Protein AF-0000000069215847 (afdb_homodimer)

pLDDT: mean 92.65, std 8.61, range [30.52, 98.81]

Sequence (416 aa):
MSYFKNAFNQKSLIDDSSVYLEPCSSSNFIELKRMHYNEENTKKTWDIIKSLDSVAVLLYEKESDCFVIVKQFRPAIYARNFHFKHEIDGYTYELCAGLVDKANKSLEEIACEEALEECGYQISPKNLETIGQFYSATGLSGSLQTLYYAEVCADLKVSKGGGIDAEKIEVLFLERSKAFDFIMDFQYTKTTGLSLAILWHLKKFKNVMSYFKNAFNQKSLIDDSSVYLEPCSSSNFIELKRMHYNEENTKKTWDIIKSLDSVAVLLYEKESDCFVIVKQFRPAIYARNFHFKHEIDGYTYELCAGLVDKANKSLEEIACEEALEECGYQISPKNLETIGQFYSATGLSGSLQTLYYAEVCADLKVSKGGGIDAEKIEVLFLERSKAFDFIMDFQYTKTTGLSLAILWHLKKFKNV

Organism: Helicobacter pylori (strain G27) (NCBI:txid563041)

Structure (mmCIF, N/CA/C/O backbone):
data_AF-0000000069215847-model_v1
#
loop_
_entity.id
_entity.type
_entity.pdbx_description
1 polymer 'NUDIX hydrolase'
#
loop_
_atom_site.group_PDB
_atom_site.id
_atom_site.type_symbol
_atom_site.label_atom_id
_atom_site.label_alt_id
_atom_site.label_comp_id
_atom_site.label_asym_id
_atom_site.label_entity_id
_atom_site.label_seq_id
_atom_site.pdbx_PDB_ins_code
_atom_site.Cartn_x
_atom_site.Cartn_y
_atom_site.Cartn_z
_atom_site.occupancy
_atom_site.B_iso_or_equiv
_atom_site.auth_seq_id
_atom_site.auth_comp_id
_atom_site.auth_asym_id
_atom_site.auth_atom_id
_atom_site.pdbx_PDB_model_num
ATOM 1 N N . MET A 1 1 ? -1.226 3.152 24.688 1 55.47 1 MET A N 1
ATOM 2 C CA . MET A 1 1 ? -0.24 4.184 24.391 1 55.47 1 MET A CA 1
ATOM 3 C C . MET A 1 1 ? -0.391 4.676 22.953 1 55.47 1 MET A C 1
ATOM 5 O O . MET A 1 1 ? -0.601 3.875 22.031 1 55.47 1 MET A O 1
ATOM 9 N N . SER A 1 2 ? -0.508 6.059 22.703 1 86.69 2 SER A N 1
ATOM 10 C CA . SER A 1 2 ? -0.771 6.672 21.406 1 86.69 2 SER A CA 1
ATOM 11 C C . SER A 1 2 ? 0.472 6.648 20.531 1 86.69 2 SER A C 1
ATOM 13 O O . SER A 1 2 ? 1.597 6.719 21.031 1 86.69 2 SER A O 1
ATOM 15 N N . TYR A 1 3 ? 0.404 6.172 19.344 1 95.31 3 TYR A N 1
ATOM 16 C CA . TYR A 1 3 ? 1.492 6.191 18.375 1 95.31 3 TYR A CA 1
ATOM 17 C C . TYR A 1 3 ? 1.915 7.621 18.062 1 95.31 3 TYR A C 1
ATOM 19 O O . TYR A 1 3 ? 3.002 7.848 17.516 1 95.31 3 TYR A O 1
ATOM 27 N N . PHE A 1 4 ? 1.084 8.516 18.484 1 95.94 4 PHE A N 1
ATOM 28 C CA . PHE A 1 4 ? 1.232 9.883 18 1 95.94 4 PHE A CA 1
ATOM 29 C C . PHE A 1 4 ? 1.619 10.82 19.141 1 95.94 4 PHE A C 1
ATOM 31 O O . PHE A 1 4 ? 1.121 10.688 20.266 1 95.94 4 PHE A O 1
ATOM 38 N N . LYS A 1 5 ? 2.459 11.766 18.859 1 93.75 5 LYS A N 1
ATOM 39 C CA . LYS A 1 5 ? 2.896 12.75 19.844 1 93.75 5 LYS A CA 1
ATOM 40 C C . LYS A 1 5 ? 1.781 13.742 20.172 1 93.75 5 LYS A C 1
ATOM 42 O O . LYS A 1 5 ? 1.613 14.156 21.312 1 93.75 5 LYS A O 1
ATOM 47 N N . ASN A 1 6 ? 1.104 14.141 19.125 1 90.25 6 ASN A N 1
ATOM 48 C CA . ASN A 1 6 ? 0.021 15.094 19.344 1 90.25 6 ASN A CA 1
ATOM 49 C C . ASN A 1 6 ? -1.31 14.391 19.594 1 90.25 6 ASN A C 1
ATOM 51 O O . ASN A 1 6 ? -1.511 13.266 19.125 1 90.25 6 ASN A O 1
ATOM 55 N N . ALA A 1 7 ? -2.096 15.047 20.375 1 78.12 7 ALA A N 1
ATOM 56 C CA . ALA A 1 7 ? -3.455 14.539 20.562 1 78.12 7 ALA A CA 1
ATOM 57 C C . ALA A 1 7 ? -4.27 14.672 19.281 1 78.12 7 ALA A C 1
ATOM 59 O O . ALA A 1 7 ? -4.082 15.617 18.5 1 78.12 7 ALA A O 1
ATOM 60 N N . PHE A 1 8 ? -4.797 13.602 18.953 1 68.75 8 PHE A N 1
ATOM 61 C CA . PHE A 1 8 ? -5.719 13.734 17.828 1 68.75 8 PHE A CA 1
ATOM 62 C C . PHE A 1 8 ? -7.137 13.367 18.234 1 68.75 8 PHE A C 1
ATOM 64 O O . PHE A 1 8 ? -7.336 12.656 19.234 1 68.75 8 PHE A O 1
ATOM 71 N N . ASN A 1 9 ? -8.18 14.234 18.062 1 62.84 9 ASN A N 1
ATOM 72 C CA . ASN A 1 9 ? -9.578 14.156 18.469 1 62.84 9 ASN A CA 1
ATOM 73 C C . ASN A 1 9 ? -10.391 13.289 17.5 1 62.84 9 ASN A C 1
ATOM 75 O O . ASN A 1 9 ? -10.844 13.766 16.469 1 62.84 9 ASN A O 1
ATOM 79 N N . GLN A 1 10 ? -10.312 12.016 17.547 1 60.41 10 GLN A N 1
ATOM 80 C CA . GLN A 1 10 ? -10.898 11.258 16.438 1 60.41 10 GLN A CA 1
ATOM 81 C C . GLN A 1 10 ? -12.414 11.414 16.422 1 60.41 10 GLN A C 1
ATOM 83 O O . GLN A 1 10 ? -13.125 10.688 17.125 1 60.41 10 GLN A O 1
ATOM 88 N N . LYS A 1 11 ? -13.062 12.617 16.609 1 76.5 11 LYS A N 1
ATOM 89 C CA . LYS A 1 11 ? -14.5 12.672 16.328 1 76.5 11 LYS A CA 1
ATOM 90 C C . LYS A 1 11 ? -14.773 12.805 14.836 1 76.5 11 LYS A C 1
ATOM 92 O O . LYS A 1 11 ? -14.078 13.547 14.141 1 76.5 11 LYS A O 1
ATOM 97 N N . SER A 1 12 ? -15.57 12.023 14.477 1 84.88 12 SER A N 1
ATOM 98 C CA . SER A 1 12 ? -15.977 12.086 13.078 1 84.88 12 SER A CA 1
ATOM 99 C C . SER A 1 12 ? -16.672 13.406 12.758 1 84.88 12 SER A C 1
ATOM 101 O O . SER A 1 12 ? -17.469 13.906 13.555 1 84.88 12 SER A O 1
ATOM 103 N N . LEU A 1 13 ? -16.359 14.016 11.773 1 90.81 13 LEU A N 1
ATOM 104 C CA . LEU A 1 13 ? -16.969 15.25 11.289 1 90.81 13 LEU A CA 1
ATOM 105 C C . LEU A 1 13 ? -18.141 14.953 10.375 1 90.81 13 LEU A C 1
ATOM 107 O O . LEU A 1 13 ? -18.781 15.867 9.859 1 90.81 13 LEU A O 1
ATOM 111 N N . ILE A 1 14 ? -18.406 13.688 10.203 1 93.81 14 ILE A N 1
ATOM 112 C CA . ILE A 1 14 ? -19.438 13.258 9.266 1 93.81 14 ILE A CA 1
ATOM 113 C C . ILE A 1 14 ? -20.75 13.016 10.016 1 93.81 14 ILE A C 1
ATOM 115 O O . ILE A 1 14 ? -20.75 12.367 11.07 1 93.81 14 ILE A O 1
ATOM 119 N N . ASP A 1 15 ? -21.859 13.562 9.523 1 94.81 15 ASP A N 1
ATOM 120 C CA . ASP A 1 15 ? -23.188 13.195 9.992 1 94.81 15 ASP A CA 1
ATOM 121 C C . ASP A 1 15 ? -23.625 11.867 9.391 1 94.81 15 ASP A C 1
ATOM 123 O O . ASP A 1 15 ? -24.156 11.828 8.273 1 94.81 15 ASP A O 1
ATOM 127 N N . ASP A 1 16 ? -23.484 10.875 10.164 1 93.38 16 ASP A N 1
ATOM 128 C CA . ASP A 1 16 ? -23.75 9.523 9.68 1 93.38 16 ASP A CA 1
ATOM 129 C C . ASP A 1 16 ? -25.172 9.406 9.133 1 93.38 16 ASP A C 1
ATOM 131 O O . ASP A 1 16 ? -25.406 8.656 8.18 1 93.38 16 ASP A O 1
ATOM 135 N N . SER A 1 17 ? -26.062 10.117 9.648 1 94.38 17 SER A N 1
ATOM 136 C CA . SER A 1 17 ? -27.469 10 9.266 1 94.38 17 SER A CA 1
ATOM 137 C C . SER A 1 17 ? -27.719 10.625 7.895 1 94.38 17 SER A C 1
ATOM 139 O O . SER A 1 17 ? -28.75 10.352 7.262 1 94.38 17 SER A O 1
ATOM 141 N N . SER A 1 18 ? -26.797 11.398 7.465 1 95.25 18 SER A N 1
ATOM 142 C CA . SER A 1 18 ? -26.969 12.094 6.195 1 95.25 18 SER A CA 1
ATOM 143 C C . SER A 1 18 ? -26.453 11.266 5.031 1 95.25 18 SER A C 1
ATOM 145 O O . SER A 1 18 ? -26.719 11.57 3.869 1 95.25 18 SER A O 1
ATOM 147 N N . VAL A 1 19 ? -25.703 10.266 5.32 1 95.56 19 VAL A N 1
ATOM 148 C CA . VAL A 1 19 ? -24.953 9.57 4.281 1 95.56 19 VAL A CA 1
ATOM 149 C C . VAL A 1 19 ? -25.875 8.609 3.535 1 95.56 19 VAL A C 1
ATOM 151 O O . VAL A 1 19 ? -26.578 7.809 4.152 1 95.56 19 VAL A O 1
ATOM 154 N N . TYR A 1 20 ? -25.844 8.656 2.203 1 96.38 20 TYR A N 1
ATOM 155 C CA . TYR A 1 20 ? -26.516 7.637 1.403 1 96.38 20 TYR A CA 1
ATOM 156 C C . TYR A 1 20 ? -25.828 7.469 0.053 1 96.38 20 TYR A C 1
ATOM 158 O O . TYR A 1 20 ? -25.109 8.367 -0.401 1 96.38 20 TYR A O 1
ATOM 166 N N . LEU A 1 21 ? -26.078 6.297 -0.505 1 94.44 21 LEU A N 1
ATOM 167 C CA . LEU A 1 21 ? -25.5 5.918 -1.789 1 94.44 21 LEU A CA 1
ATOM 168 C C . LEU A 1 21 ? -26.578 5.766 -2.852 1 94.44 21 LEU A C 1
ATOM 170 O O . LEU A 1 21 ? -27.656 5.254 -2.57 1 94.44 21 LEU A O 1
ATOM 174 N N . GLU A 1 22 ? -26.266 6.199 -4.07 1 95.12 22 GLU A N 1
ATOM 175 C CA . GLU A 1 22 ? -27.156 5.961 -5.203 1 95.12 22 GLU A CA 1
ATOM 176 C C . GLU A 1 22 ? -26.375 5.512 -6.434 1 95.12 22 GLU A C 1
ATOM 178 O O . GLU A 1 22 ? -25.172 5.754 -6.531 1 95.12 22 GLU A O 1
ATOM 183 N N . PRO A 1 23 ? -27.078 4.859 -7.32 1 91.25 23 PRO A N 1
ATOM 184 C CA . PRO A 1 23 ? -26.422 4.539 -8.586 1 91.25 23 PRO A CA 1
ATOM 185 C C . PRO A 1 23 ? -25.969 5.781 -9.344 1 91.25 23 PRO A C 1
ATOM 187 O O . PRO A 1 23 ? -26.609 6.828 -9.273 1 91.25 23 PRO A O 1
ATOM 190 N N . CYS A 1 24 ? -24.812 5.582 -10.016 1 89.06 24 CYS A N 1
ATOM 191 C CA . CYS A 1 24 ? -24.234 6.676 -10.781 1 89.06 24 CYS A CA 1
ATOM 192 C C . CYS A 1 24 ? -24.031 6.273 -12.242 1 89.06 24 CYS A C 1
ATOM 194 O O . CYS A 1 24 ? -23.266 5.367 -12.539 1 89.06 24 CYS A O 1
ATOM 196 N N . SER A 1 25 ? -24.797 6.902 -13.141 1 82.62 25 SER A N 1
ATOM 197 C CA . SER A 1 25 ? -24.75 6.516 -14.547 1 82.62 25 SER A CA 1
ATOM 198 C C . SER A 1 25 ? -23.688 7.305 -15.297 1 82.62 25 SER A C 1
ATOM 200 O O . SER A 1 25 ? -23.219 6.871 -16.359 1 82.62 25 SER A O 1
ATOM 202 N N . SER A 1 26 ? -23.391 8.477 -14.789 1 83.81 26 SER A N 1
ATOM 203 C CA . SER A 1 26 ? -22.375 9.32 -15.406 1 83.81 26 SER A CA 1
ATOM 204 C C . SER A 1 26 ? -21.594 10.117 -14.352 1 83.81 26 SER A C 1
ATOM 206 O O . SER A 1 26 ? -22.172 10.555 -13.359 1 83.81 26 SER A O 1
ATOM 208 N N . SER A 1 27 ? -20.312 10.188 -14.578 1 89.56 27 SER A N 1
ATOM 209 C CA . SER A 1 27 ? -19.469 10.914 -13.641 1 89.56 27 SER A CA 1
ATOM 210 C C . SER A 1 27 ? -18.547 11.883 -14.375 1 89.56 27 SER A C 1
ATOM 212 O O . SER A 1 27 ? -18 11.555 -15.43 1 89.56 27 SER A O 1
ATOM 214 N N . ASN A 1 28 ? -18.422 13.086 -13.883 1 86.25 28 ASN A N 1
ATOM 215 C CA . ASN A 1 28 ? -17.469 14.055 -14.406 1 86.25 28 ASN A CA 1
ATOM 216 C C . ASN A 1 28 ? -16.047 13.781 -13.906 1 86.25 28 ASN A C 1
ATOM 218 O O . ASN A 1 28 ? -15.086 14.359 -14.406 1 86.25 28 ASN A O 1
ATOM 222 N N . PHE A 1 29 ? -15.984 12.805 -12.969 1 86.06 29 PHE A N 1
ATOM 223 C CA . PHE A 1 29 ? -14.711 12.617 -12.281 1 86.06 29 PHE A CA 1
ATOM 224 C C . PHE A 1 29 ? -14.125 11.242 -12.594 1 86.06 29 PHE A C 1
ATOM 226 O O . PHE A 1 29 ? -12.906 11.047 -12.5 1 86.06 29 PHE A O 1
ATOM 233 N N . ILE A 1 30 ? -15 10.328 -12.922 1 89.44 30 ILE A N 1
ATOM 234 C CA . ILE A 1 30 ? -14.562 8.969 -13.227 1 89.44 30 ILE A CA 1
ATOM 235 C C . ILE A 1 30 ? -14.875 8.641 -14.688 1 89.44 30 ILE A C 1
ATOM 237 O O . ILE A 1 30 ? -16.031 8.633 -15.094 1 89.44 30 ILE A O 1
ATOM 241 N N . GLU A 1 31 ? -13.922 8.336 -15.461 1 90.88 31 GLU A N 1
ATOM 242 C CA . GLU A 1 31 ? -14.07 8 -16.875 1 90.88 31 GLU A CA 1
ATOM 243 C C . GLU A 1 31 ? -13.852 6.512 -17.125 1 90.88 31 GLU A C 1
ATOM 245 O O . GLU A 1 31 ? -12.75 6 -16.922 1 90.88 31 GLU A O 1
ATOM 250 N N . LEU A 1 32 ? -14.867 5.887 -17.594 1 92.75 32 LEU A N 1
ATOM 251 C CA . LEU A 1 32 ? -14.812 4.469 -17.938 1 92.75 32 LEU A CA 1
ATOM 252 C C . LEU A 1 32 ? -14.391 4.27 -19.391 1 92.75 32 LEU A C 1
ATOM 254 O O . LEU A 1 32 ? -14.836 5.008 -20.266 1 92.75 32 LEU A O 1
ATOM 258 N N . LYS A 1 33 ? -13.508 3.344 -19.609 1 94.25 33 LYS A N 1
ATOM 259 C CA . LYS A 1 33 ? -13.07 2.934 -20.938 1 94.25 33 LYS A CA 1
ATOM 260 C C . LYS A 1 33 ? -13.078 1.414 -21.078 1 94.25 33 LYS A C 1
ATOM 262 O O . LYS A 1 33 ? -12.977 0.696 -20.078 1 94.25 33 LYS A O 1
ATOM 267 N N . ARG A 1 34 ? -13.297 0.995 -22.297 1 96.38 34 ARG A N 1
ATOM 268 C CA . ARG A 1 34 ? -13.195 -0.423 -22.625 1 96.38 34 ARG A CA 1
ATOM 269 C C . ARG A 1 34 ? -12.039 -0.678 -23.594 1 96.38 34 ARG A C 1
ATOM 271 O O . ARG A 1 34 ? -11.969 -0.056 -24.656 1 96.38 34 ARG A O 1
ATOM 278 N N . MET A 1 35 ? -11.172 -1.532 -23.188 1 96.06 35 MET A N 1
ATOM 279 C CA . MET A 1 35 ? -10.047 -1.896 -24.047 1 96.06 35 MET A CA 1
ATOM 280 C C . MET A 1 35 ? -10.297 -3.23 -24.734 1 96.06 35 MET A C 1
ATOM 282 O O . MET A 1 35 ? -10.766 -4.184 -24.109 1 96.06 35 MET A O 1
ATOM 286 N N . HIS A 1 36 ? -9.992 -3.23 -26.016 1 97.12 36 HIS A N 1
ATOM 287 C CA . HIS A 1 36 ? -9.969 -4.453 -26.812 1 97.12 36 HIS A CA 1
ATOM 288 C C . HIS A 1 36 ? -8.539 -4.828 -27.203 1 97.12 36 HIS A C 1
ATOM 290 O O . HIS A 1 36 ? -7.738 -3.955 -27.547 1 97.12 36 HIS A O 1
ATOM 296 N N . TYR A 1 37 ? -8.266 -6.109 -27.016 1 96.5 37 TYR A N 1
ATOM 297 C CA . TYR A 1 37 ? -6.918 -6.531 -27.375 1 96.5 37 TYR A CA 1
ATOM 298 C C . TYR A 1 37 ? -6.883 -8.016 -27.688 1 96.5 37 TYR A C 1
ATOM 300 O O . TYR A 1 37 ? -7.801 -8.758 -27.344 1 96.5 37 TYR A O 1
ATOM 308 N N . ASN A 1 38 ? -5.832 -8.391 -28.453 1 96.25 38 ASN A N 1
ATOM 309 C CA . ASN A 1 38 ? -5.566 -9.797 -28.75 1 96.25 38 ASN A CA 1
ATOM 310 C C . ASN A 1 38 ? -4.348 -10.305 -27.984 1 96.25 38 ASN A C 1
ATOM 312 O O . ASN A 1 38 ? -3.277 -9.703 -28.047 1 96.25 38 ASN A O 1
ATOM 316 N N . GLU A 1 39 ? -4.598 -11.312 -27.188 1 93.75 39 GLU A N 1
ATOM 317 C CA . GLU A 1 39 ? -3.512 -12.016 -26.5 1 93.75 39 GLU A CA 1
ATOM 318 C C . GLU A 1 39 ? -3.342 -13.43 -27.047 1 93.75 39 GLU A C 1
ATOM 320 O O . GLU A 1 39 ? -4.211 -14.281 -26.859 1 93.75 39 GLU A O 1
ATOM 325 N N . GLU A 1 40 ? -2.205 -13.695 -27.688 1 89.81 40 GLU A N 1
ATOM 326 C CA . GLU A 1 40 ? -1.941 -14.984 -28.312 1 89.81 40 GLU A CA 1
ATOM 327 C C . GLU A 1 40 ? -3.117 -15.422 -29.188 1 89.81 40 GLU A C 1
ATOM 329 O O . GLU A 1 40 ? -3.639 -16.531 -29.031 1 89.81 40 GLU A O 1
ATOM 334 N N . ASN A 1 41 ? -3.701 -14.617 -29.953 1 88.56 41 ASN A N 1
ATOM 335 C CA . ASN A 1 41 ? -4.746 -14.82 -30.953 1 88.56 41 ASN A CA 1
ATOM 336 C C . ASN A 1 41 ? -6.117 -14.984 -30.312 1 88.56 41 ASN A C 1
ATOM 338 O O . ASN A 1 41 ? -7.02 -15.586 -30.891 1 88.56 41 ASN A O 1
ATOM 342 N N . THR A 1 42 ? -6.195 -14.594 -29.109 1 93 42 THR A N 1
ATOM 343 C CA . THR A 1 42 ? -7.484 -14.578 -28.438 1 93 42 THR A CA 1
ATOM 344 C C . THR A 1 42 ? -7.949 -13.141 -28.188 1 93 42 THR A C 1
ATOM 346 O O . THR A 1 42 ? -7.219 -12.344 -27.594 1 93 42 THR A O 1
ATOM 349 N N . LYS A 1 43 ? -9.18 -12.938 -28.609 1 94.81 43 LYS A N 1
ATOM 350 C CA . LYS A 1 43 ? -9.758 -11.609 -28.391 1 94.81 43 LYS A CA 1
ATOM 351 C C . LYS A 1 43 ? -10.219 -11.438 -26.953 1 94.81 43 LYS A C 1
ATOM 353 O O . LYS A 1 43 ? -10.922 -12.305 -26.422 1 94.81 43 LYS A O 1
ATOM 358 N N . LYS A 1 44 ? -9.773 -10.359 -26.406 1 95.19 44 LYS A N 1
ATOM 359 C CA . LYS A 1 44 ? -10.141 -10.062 -25.031 1 95.19 44 LYS A CA 1
ATOM 360 C C . LYS A 1 44 ? -10.633 -8.625 -24.891 1 95.19 44 LYS A C 1
ATOM 362 O O . LYS A 1 44 ? -10.352 -7.777 -25.734 1 95.19 44 LYS A O 1
ATOM 367 N N . THR A 1 45 ? -11.484 -8.445 -23.891 1 95.12 45 THR A N 1
ATOM 368 C CA . THR A 1 45 ? -11.969 -7.113 -23.531 1 95.12 45 THR A CA 1
ATOM 369 C C . THR A 1 45 ? -11.781 -6.871 -22.031 1 95.12 45 THR A C 1
ATOM 371 O O . THR A 1 45 ? -11.93 -7.797 -21.219 1 95.12 45 THR A O 1
ATOM 374 N N . TRP A 1 46 ? -11.477 -5.609 -21.719 1 95.69 46 TRP A N 1
ATOM 375 C CA . TRP A 1 46 ? -11.289 -5.23 -20.328 1 95.69 46 TRP A CA 1
ATOM 376 C C . TRP A 1 46 ? -11.789 -3.809 -20.078 1 95.69 46 TRP A C 1
ATOM 378 O O . TRP A 1 46 ? -11.445 -2.887 -20.812 1 95.69 46 TRP A O 1
ATOM 388 N N . ASP A 1 47 ? -12.656 -3.676 -19.078 1 95.38 47 ASP A N 1
ATOM 389 C CA . ASP A 1 47 ? -13.125 -2.35 -18.688 1 95.38 47 ASP A CA 1
ATOM 390 C C . ASP A 1 47 ? -12.172 -1.706 -17.672 1 95.38 47 ASP A C 1
ATOM 392 O O . ASP A 1 47 ? -11.758 -2.346 -16.703 1 95.38 47 ASP A O 1
ATOM 396 N N . ILE A 1 48 ? -11.797 -0.456 -17.953 1 94.31 48 ILE A N 1
ATOM 397 C CA . ILE A 1 48 ? -10.836 0.232 -17.109 1 94.31 48 ILE A CA 1
ATOM 398 C C . ILE A 1 48 ? -11.359 1.625 -16.75 1 94.31 48 ILE A C 1
ATOM 400 O O . ILE A 1 48 ? -12.289 2.121 -17.391 1 94.31 48 ILE A O 1
ATOM 404 N N . ILE A 1 49 ? -10.766 2.131 -15.688 1 92.19 49 ILE A N 1
ATOM 405 C CA . ILE A 1 49 ? -10.992 3.52 -15.305 1 92.19 49 ILE A CA 1
ATOM 406 C C . ILE A 1 49 ? -9.742 4.344 -15.578 1 92.19 49 ILE A C 1
ATOM 408 O O . ILE A 1 49 ? -8.633 3.932 -15.234 1 92.19 49 ILE A O 1
ATOM 412 N N . LYS A 1 50 ? -10.008 5.504 -16.172 1 89.5 50 LYS A N 1
ATOM 413 C CA . LYS A 1 50 ? -8.883 6.422 -16.312 1 89.5 50 LYS A CA 1
ATOM 414 C C . LYS A 1 50 ? -8.57 7.125 -15 1 89.5 50 LYS A C 1
ATOM 416 O O . LYS A 1 50 ? -9.461 7.723 -14.391 1 89.5 50 LYS A O 1
ATOM 421 N N . SER A 1 51 ? -7.434 6.996 -14.5 1 88.06 51 SER A N 1
ATOM 422 C CA . SER A 1 51 ? -7.016 7.641 -13.266 1 88.06 51 SER A CA 1
ATOM 423 C C . SER A 1 51 ? -5.758 8.477 -13.469 1 88.06 51 SER A C 1
ATOM 425 O O . SER A 1 51 ? -4.891 8.117 -14.266 1 88.06 51 SER A O 1
ATOM 427 N N . LEU A 1 52 ? -5.656 9.594 -12.75 1 90.69 52 LEU A N 1
ATOM 428 C CA . LEU A 1 52 ? -4.473 10.445 -12.789 1 90.69 52 LEU A CA 1
ATOM 429 C C . LEU A 1 52 ? -3.365 9.875 -11.914 1 90.69 52 LEU A C 1
ATOM 431 O O . LEU A 1 52 ? -3.643 9.188 -10.922 1 90.69 52 LEU A O 1
ATOM 435 N N . ASP A 1 53 ? -2.213 10.133 -12.344 1 93.56 53 ASP A N 1
ATOM 436 C CA . ASP A 1 53 ? -1.072 9.836 -11.484 1 93.56 53 ASP A CA 1
ATOM 437 C C . ASP A 1 53 ? -1.079 10.719 -10.234 1 93.56 53 ASP A C 1
ATOM 439 O O . ASP A 1 53 ? -1.845 11.68 -10.156 1 93.56 53 ASP A O 1
ATOM 443 N N . SER A 1 54 ? -0.286 10.289 -9.258 1 96.38 54 SER A N 1
ATOM 444 C CA . SER A 1 54 ? -0.219 11.047 -8.016 1 96.38 54 SER A CA 1
ATOM 445 C C . SER A 1 54 ? 1.2 11.07 -7.457 1 96.38 54 SER A C 1
ATOM 447 O O . SER A 1 54 ? 2.064 10.32 -7.914 1 96.38 54 SER A O 1
ATOM 449 N N . VAL A 1 55 ? 1.409 11.992 -6.566 1 98.12 55 VAL A N 1
ATOM 450 C CA . VAL A 1 55 ? 2.633 12.055 -5.773 1 98.12 55 VAL A CA 1
ATOM 451 C C . VAL A 1 55 ? 2.291 11.977 -4.289 1 98.12 55 VAL A C 1
ATOM 453 O O . VAL A 1 55 ? 1.175 12.312 -3.883 1 98.12 55 VAL A O 1
ATOM 456 N N . ALA A 1 56 ? 3.188 11.461 -3.523 1 98.5 56 ALA A N 1
ATOM 457 C CA . ALA A 1 56 ? 3.082 11.453 -2.066 1 98.5 56 ALA A CA 1
ATOM 458 C C . ALA A 1 56 ? 4.449 11.641 -1.416 1 98.5 56 ALA A C 1
ATOM 460 O O . ALA A 1 56 ? 5.48 11.367 -2.033 1 98.5 56 ALA A O 1
ATOM 461 N N . VAL A 1 57 ? 4.445 12.117 -0.206 1 98.75 57 VAL A N 1
ATOM 462 C CA . VAL A 1 57 ? 5.707 12.43 0.456 1 98.75 57 VAL A CA 1
ATOM 463 C C . VAL A 1 57 ? 5.652 11.977 1.913 1 98.75 57 VAL A C 1
ATOM 465 O O . VAL A 1 57 ? 4.684 12.258 2.623 1 98.75 57 VAL A O 1
ATOM 468 N N . LEU A 1 58 ? 6.645 11.211 2.334 1 98.81 58 LEU A N 1
ATOM 469 C CA . LEU A 1 58 ? 6.891 10.961 3.748 1 98.81 58 LEU A CA 1
ATOM 470 C C . LEU A 1 58 ? 7.781 12.039 4.348 1 98.81 58 LEU A C 1
ATOM 472 O O . LEU A 1 58 ? 8.945 12.172 3.967 1 98.81 58 LEU A O 1
ATOM 476 N N . LEU A 1 59 ? 7.262 12.797 5.195 1 98.81 59 LEU A N 1
ATOM 477 C CA . LEU A 1 59 ? 8.023 13.82 5.91 1 98.81 59 LEU A CA 1
ATOM 478 C C . LEU A 1 59 ? 8.539 13.289 7.242 1 98.81 59 LEU A C 1
ATOM 480 O O . LEU A 1 59 ? 7.785 12.688 8.008 1 98.81 59 LEU A O 1
ATOM 484 N N . TYR A 1 60 ? 9.797 13.477 7.473 1 98.5 60 TYR A N 1
ATOM 485 C CA . TYR A 1 60 ? 10.43 13.125 8.734 1 98.5 60 TYR A CA 1
ATOM 486 C C . TYR A 1 60 ? 10.961 14.367 9.445 1 98.5 60 TYR A C 1
ATOM 488 O O . TYR A 1 60 ? 11.906 15 8.969 1 98.5 60 TYR A O 1
ATOM 496 N N . GLU A 1 61 ? 10.383 14.719 10.523 1 97.94 61 GLU A N 1
ATOM 497 C CA . GLU A 1 61 ? 10.836 15.852 11.32 1 97.94 61 GLU A CA 1
ATOM 498 C C . GLU A 1 61 ? 11.914 15.438 12.312 1 97.94 61 GLU A C 1
ATOM 500 O O . GLU A 1 61 ? 11.641 14.695 13.258 1 97.94 61 GLU A O 1
ATOM 505 N N . LYS A 1 62 ? 13.008 15.992 12.203 1 95.12 62 LYS A N 1
ATOM 506 C CA . LYS A 1 62 ? 14.188 15.57 12.953 1 95.12 62 LYS A CA 1
ATOM 507 C C . LYS A 1 62 ? 14.07 15.938 14.43 1 95.12 62 LYS A C 1
ATOM 509 O O . LYS A 1 62 ? 14.352 15.117 15.305 1 95.12 62 LYS A O 1
ATOM 514 N N . GLU A 1 63 ? 13.648 17.125 14.75 1 95.25 63 GLU A N 1
ATOM 515 C CA . GLU A 1 63 ? 13.609 17.625 16.125 1 95.25 63 GLU A CA 1
ATOM 516 C C . GLU A 1 63 ? 12.688 16.781 17 1 95.25 63 GLU A C 1
ATOM 518 O O . GLU A 1 63 ? 13.031 16.469 18.141 1 95.25 63 GLU A O 1
ATOM 523 N N . SER A 1 64 ? 11.578 16.406 16.438 1 95.5 64 SER A N 1
ATOM 524 C CA . SER A 1 64 ? 10.609 15.648 17.219 1 95.5 64 SER A CA 1
ATOM 525 C C . SER A 1 64 ? 10.797 14.148 17.016 1 95.5 64 SER A C 1
ATOM 527 O O . SER A 1 64 ? 10.211 13.336 17.75 1 95.5 64 SER A O 1
ATOM 529 N N . ASP A 1 65 ? 11.602 13.734 16.047 1 97.06 65 ASP A N 1
ATOM 530 C CA . ASP A 1 65 ? 11.781 12.336 15.664 1 97.06 65 ASP A CA 1
ATOM 531 C C . ASP A 1 65 ? 10.445 11.688 15.328 1 97.06 65 ASP A C 1
ATOM 533 O O . ASP A 1 65 ? 10.102 10.633 15.875 1 97.06 65 ASP A O 1
ATOM 537 N N . CYS A 1 66 ? 9.695 12.336 14.453 1 97.94 66 CYS A N 1
ATOM 538 C CA . CYS A 1 66 ? 8.367 11.875 14.047 1 97.94 66 CYS A CA 1
ATOM 539 C C . CYS A 1 66 ? 8.219 11.906 12.531 1 97.94 66 CYS A C 1
ATOM 541 O O . CYS A 1 66 ? 8.812 12.75 11.859 1 97.94 66 CYS A O 1
ATOM 543 N N . PHE A 1 67 ? 7.496 10.93 12.047 1 98.62 67 PHE A N 1
ATOM 544 C CA . PHE A 1 67 ? 6.934 11.07 10.703 1 98.62 67 PHE A CA 1
ATOM 545 C C . PHE A 1 67 ? 5.707 11.969 10.727 1 98.62 67 PHE A C 1
ATOM 547 O O . PHE A 1 67 ? 4.863 11.859 11.617 1 98.62 67 PHE A O 1
ATOM 554 N N . VAL A 1 68 ? 5.609 12.883 9.82 1 98.38 68 VAL A N 1
ATOM 555 C CA . VAL A 1 68 ? 4.422 13.711 9.664 1 98.38 68 VAL A CA 1
ATOM 556 C C . VAL A 1 68 ? 3.475 13.078 8.648 1 98.38 68 VAL A C 1
ATOM 558 O O . VAL A 1 68 ? 3.781 13.023 7.453 1 98.38 68 VAL A O 1
ATOM 561 N N . ILE A 1 69 ? 2.342 12.609 9.102 1 98.31 69 ILE A N 1
ATOM 562 C CA . ILE A 1 69 ? 1.372 11.961 8.227 1 98.31 69 ILE A CA 1
ATOM 563 C C . ILE A 1 69 ? 0.013 12.641 8.359 1 98.31 69 ILE A C 1
ATOM 565 O O . ILE A 1 69 ? -0.142 13.578 9.148 1 98.31 69 ILE A O 1
ATOM 569 N N . VAL A 1 70 ? -0.969 12.211 7.59 1 97.75 70 VAL A N 1
ATOM 570 C CA . VAL A 1 70 ? -2.26 12.891 7.609 1 97.75 70 VAL A CA 1
ATOM 571 C C . VAL A 1 70 ? -3.375 11.875 7.852 1 97.75 70 VAL A C 1
ATOM 573 O O . VAL A 1 70 ? -3.205 10.688 7.594 1 97.75 70 VAL A O 1
ATOM 576 N N . LYS A 1 71 ? -4.402 12.336 8.375 1 96.5 71 LYS A N 1
ATOM 577 C CA . LYS A 1 71 ? -5.652 11.602 8.562 1 96.5 71 LYS A CA 1
ATOM 578 C C . LYS A 1 71 ? -6.832 12.359 7.961 1 96.5 71 LYS A C 1
ATOM 580 O O . LYS A 1 71 ? -7.02 13.547 8.234 1 96.5 71 LYS A O 1
ATOM 585 N N . GLN A 1 72 ? -7.594 11.734 7.16 1 95.69 72 GLN A N 1
ATOM 586 C CA . GLN A 1 72 ? -8.711 12.406 6.516 1 95.69 72 GLN A CA 1
ATOM 587 C C . GLN A 1 72 ? -9.82 11.414 6.156 1 95.69 72 GLN A C 1
ATOM 589 O O . GLN A 1 72 ? -9.594 10.203 6.133 1 95.69 72 GLN A O 1
ATOM 594 N N . PHE A 1 73 ? -11.008 12.023 5.891 1 95.62 73 PHE A N 1
ATOM 595 C CA . PHE A 1 73 ? -12.18 11.234 5.527 1 95.62 73 PHE A CA 1
ATOM 596 C C . PHE A 1 73 ? -12.125 10.836 4.059 1 95.62 73 PHE A C 1
ATOM 598 O O . PHE A 1 73 ? -11.867 11.672 3.191 1 95.62 73 PHE A O 1
ATOM 605 N N . ARG A 1 74 ? -12.344 9.562 3.775 1 96.38 74 ARG A N 1
ATOM 606 C CA . ARG A 1 74 ? -12.445 9.016 2.424 1 96.38 74 ARG A CA 1
ATOM 607 C C . ARG A 1 74 ? -13.805 8.383 2.188 1 96.38 74 ARG A C 1
ATOM 609 O O . ARG A 1 74 ? -14.094 7.301 2.703 1 96.38 74 ARG A O 1
ATOM 616 N N . PRO A 1 75 ? -14.633 8.969 1.401 1 95.5 75 PRO A N 1
ATOM 617 C CA . PRO A 1 75 ? -15.977 8.438 1.149 1 95.5 75 PRO A CA 1
ATOM 618 C C . PRO A 1 75 ? -15.953 6.988 0.662 1 95.5 75 PRO A C 1
ATOM 620 O O . PRO A 1 75 ? -16.781 6.18 1.079 1 95.5 75 PRO A O 1
ATOM 623 N N . ALA A 1 76 ? -15.039 6.707 -0.194 1 94.75 76 ALA A N 1
ATOM 624 C CA . ALA A 1 76 ? -14.945 5.352 -0.737 1 94.75 76 ALA A CA 1
ATOM 625 C C . ALA A 1 76 ? -14.734 4.328 0.373 1 94.75 76 ALA A C 1
ATOM 627 O O . ALA A 1 76 ? -15.227 3.203 0.292 1 94.75 76 ALA A O 1
ATOM 628 N N . ILE A 1 77 ? -13.938 4.723 1.393 1 95.19 77 ILE A N 1
ATOM 629 C CA . ILE A 1 77 ? -13.703 3.84 2.529 1 95.19 77 ILE A CA 1
ATOM 630 C C . ILE A 1 77 ? -14.969 3.742 3.379 1 95.19 77 ILE A C 1
ATOM 632 O O . ILE A 1 77 ? -15.359 2.648 3.801 1 95.19 77 ILE A O 1
ATOM 636 N N . TYR A 1 78 ? -15.641 4.832 3.617 1 95.38 78 TYR A N 1
ATOM 637 C CA . TYR A 1 78 ? -16.891 4.84 4.379 1 95.38 78 TYR A CA 1
ATOM 638 C C . TYR A 1 78 ? -17.953 3.986 3.693 1 95.38 78 TYR A C 1
ATOM 640 O O . TYR A 1 78 ? -18.75 3.33 4.359 1 95.38 78 TYR A O 1
ATOM 648 N N . ALA A 1 79 ? -17.984 4 2.434 1 93.81 79 ALA A N 1
ATOM 649 C CA . ALA A 1 79 ? -19 3.303 1.648 1 93.81 79 ALA A CA 1
ATOM 650 C C . ALA A 1 79 ? -18.922 1.796 1.879 1 93.81 79 ALA A C 1
ATOM 652 O O . ALA A 1 79 ? -19.875 1.071 1.582 1 93.81 79 ALA A O 1
ATOM 653 N N . ARG A 1 80 ? -17.828 1.338 2.371 1 91.44 80 ARG A N 1
ATOM 654 C CA . ARG A 1 80 ? -17.672 -0.085 2.656 1 91.44 80 ARG A CA 1
ATOM 655 C C . ARG A 1 80 ? -18.688 -0.547 3.695 1 91.44 80 ARG A C 1
ATOM 657 O O . ARG A 1 80 ? -19.078 -1.72 3.721 1 91.44 80 ARG A O 1
ATOM 664 N N . ASN A 1 81 ? -19.188 0.341 4.551 1 92.06 81 ASN A N 1
ATOM 665 C CA . ASN A 1 81 ? -20.25 0.047 5.508 1 92.06 81 ASN A CA 1
ATOM 666 C C . ASN A 1 81 ? -21.5 -0.454 4.812 1 92.06 81 ASN A C 1
ATOM 668 O O . ASN A 1 81 ? -22.25 -1.25 5.375 1 92.06 81 ASN A O 1
ATOM 672 N N . PHE A 1 82 ? -21.672 0 3.652 1 89.75 82 PHE A N 1
ATOM 673 C CA . PHE A 1 82 ? -22.859 -0.366 2.885 1 89.75 82 PHE A CA 1
ATOM 674 C C . PHE A 1 82 ? -22.625 -1.667 2.125 1 89.75 82 PHE A C 1
ATOM 676 O O . PHE A 1 82 ? -23.578 -2.432 1.898 1 89.75 82 PHE A O 1
ATOM 683 N N . HIS A 1 83 ? -21.359 -1.9 1.804 1 82.94 83 HIS A N 1
ATOM 684 C CA . HIS A 1 83 ? -21.031 -3 0.896 1 82.94 83 HIS A CA 1
ATOM 685 C C . HIS A 1 83 ? -20.688 -4.266 1.667 1 82.94 83 HIS A C 1
ATOM 687 O O . HIS A 1 83 ? -20.969 -5.375 1.21 1 82.94 83 HIS A O 1
ATOM 693 N N . PHE A 1 84 ? -20 -4.152 2.809 1 79.75 84 PHE A N 1
ATOM 694 C CA . PHE A 1 84 ? -19.406 -5.312 3.465 1 79.75 84 PHE A CA 1
ATOM 695 C C . PHE A 1 84 ? -19.859 -5.402 4.918 1 79.75 84 PHE A C 1
ATOM 697 O O . PHE A 1 84 ? -19.422 -6.285 5.656 1 79.75 84 PHE A O 1
ATOM 704 N N . LYS A 1 85 ? -20.812 -4.699 5.422 1 73.19 85 LYS A N 1
ATOM 705 C CA . LYS A 1 85 ? -21.266 -4.672 6.812 1 73.19 85 LYS A CA 1
ATOM 706 C C . LYS A 1 85 ? -20.078 -4.555 7.77 1 73.19 85 LYS A C 1
ATOM 708 O O . LYS A 1 85 ? -19.984 -5.309 8.742 1 73.19 85 LYS A O 1
ATOM 713 N N . HIS A 1 86 ? -19.047 -3.869 7.426 1 74.5 86 HIS A N 1
ATOM 714 C CA . HIS A 1 86 ? -17.891 -3.555 8.242 1 74.5 86 HIS A CA 1
ATOM 715 C C . HIS A 1 86 ? -18.016 -2.18 8.883 1 74.5 86 HIS A C 1
ATOM 717 O O . HIS A 1 86 ? -18.125 -1.168 8.188 1 74.5 86 HIS A O 1
ATOM 723 N N . GLU A 1 87 ? -18.062 -2.092 10.18 1 84.31 87 GLU A N 1
ATOM 724 C CA . GLU A 1 87 ? -18.172 -0.798 10.852 1 84.31 87 GLU A CA 1
ATOM 725 C C . GLU A 1 87 ? -16.844 -0.046 10.82 1 84.31 87 GLU A C 1
ATOM 727 O O . GLU A 1 87 ? -15.93 -0.38 11.562 1 84.31 87 GLU A O 1
ATOM 732 N N . ILE A 1 88 ? -16.812 0.942 9.914 1 90.06 88 ILE A N 1
ATOM 733 C CA . ILE A 1 88 ? -15.617 1.771 9.797 1 90.06 88 ILE A CA 1
ATOM 734 C C . ILE A 1 88 ? -16.016 3.24 9.688 1 90.06 88 ILE A C 1
ATOM 736 O O . ILE A 1 88 ? -17.062 3.566 9.125 1 90.06 88 ILE A O 1
ATOM 740 N N . ASP A 1 89 ? -15.219 4.18 10.141 1 92.31 89 ASP A N 1
ATOM 741 C CA . ASP A 1 89 ? -15.586 5.59 10.219 1 92.31 89 ASP A CA 1
ATOM 742 C C . ASP A 1 89 ? -15.195 6.332 8.938 1 92.31 89 ASP A C 1
ATOM 744 O O . ASP A 1 89 ? -15.57 7.488 8.742 1 92.31 89 ASP A O 1
ATOM 748 N N . GLY A 1 90 ? -14.445 5.691 8.078 1 94.5 90 GLY A N 1
ATOM 749 C CA . GLY A 1 90 ? -14.102 6.289 6.801 1 94.5 90 GLY A CA 1
ATOM 750 C C . GLY A 1 90 ? -12.812 7.09 6.848 1 94.5 90 GLY A C 1
ATOM 751 O O . GLY A 1 90 ? -12.359 7.605 5.824 1 94.5 90 GLY A O 1
ATOM 752 N N . TYR A 1 91 ? -12.203 7.184 8 1 95.31 91 TYR A N 1
ATOM 753 C CA . TYR A 1 91 ? -10.953 7.918 8.109 1 95.31 91 TYR A CA 1
ATOM 754 C C . TYR A 1 91 ? -9.758 7 7.879 1 95.31 91 TYR A C 1
ATOM 756 O O . TYR A 1 91 ? -9.75 5.852 8.336 1 95.31 91 TYR A O 1
ATOM 764 N N . THR A 1 92 ? -8.781 7.508 7.141 1 96.38 92 THR A N 1
ATOM 765 C CA . THR A 1 92 ? -7.582 6.746 6.801 1 96.38 92 THR A CA 1
ATOM 766 C C . THR A 1 92 ? -6.32 7.52 7.18 1 96.38 92 THR A C 1
ATOM 768 O O . THR A 1 92 ? -6.305 8.75 7.133 1 96.38 92 THR A O 1
ATOM 771 N N . TYR A 1 93 ? -5.316 6.809 7.582 1 97.19 93 TYR A N 1
ATOM 772 C CA . TYR A 1 93 ? -3.982 7.359 7.797 1 97.19 93 TYR A CA 1
ATOM 773 C C . TYR A 1 93 ? -3.139 7.25 6.531 1 97.19 93 TYR A C 1
ATOM 775 O O . TYR A 1 93 ? -2.992 6.164 5.965 1 97.19 93 TYR A O 1
ATOM 783 N N . GLU A 1 94 ? -2.57 8.367 6.074 1 98.06 94 GLU A N 1
ATOM 784 C CA . GLU A 1 94 ? -1.965 8.445 4.746 1 98.06 94 GLU A CA 1
ATOM 785 C C . GLU A 1 94 ? -0.727 9.336 4.754 1 98.06 94 GLU A C 1
ATOM 787 O O . GLU A 1 94 ? -0.47 10.039 5.73 1 98.06 94 GLU A O 1
ATOM 792 N N . LEU A 1 95 ? -0.002 9.258 3.666 1 98.69 95 LEU A N 1
ATOM 793 C CA . LEU A 1 95 ? 0.991 10.281 3.342 1 98.69 95 LEU A CA 1
ATOM 794 C C . LEU A 1 95 ? 0.319 11.555 2.836 1 98.69 95 LEU A C 1
ATOM 796 O O . LEU A 1 95 ? -0.804 11.508 2.33 1 98.69 95 LEU A O 1
ATOM 800 N N . CYS A 1 96 ? 1.017 12.602 3.027 1 98 96 CYS A N 1
ATOM 801 C CA . CYS A 1 96 ? 0.625 13.773 2.25 1 98 96 CYS A CA 1
ATOM 802 C C . CYS A 1 96 ? 0.75 13.5 0.755 1 98 96 CYS A C 1
ATOM 804 O O . CYS A 1 96 ? 1.776 13 0.295 1 98 96 CYS A O 1
ATOM 806 N N . ALA A 1 97 ? -0.335 13.812 0.038 1 97.69 97 ALA A N 1
ATOM 807 C CA . ALA A 1 97 ? -0.347 13.398 -1.361 1 97.69 97 ALA A CA 1
ATOM 808 C C . ALA A 1 97 ? -1.216 14.328 -2.203 1 97.69 97 ALA A C 1
ATOM 810 O O . ALA A 1 97 ? -1.986 15.125 -1.664 1 97.69 97 ALA A O 1
ATOM 811 N N . GLY A 1 98 ? -1.054 14.195 -3.566 1 95.69 98 GLY A N 1
ATOM 812 C CA . GLY A 1 98 ? -1.86 14.953 -4.512 1 95.69 98 GLY A CA 1
ATOM 813 C C . GLY A 1 98 ? -1.83 14.375 -5.918 1 95.69 98 GLY A C 1
ATOM 814 O O . GLY A 1 98 ? -0.933 13.602 -6.254 1 95.69 98 GLY A O 1
ATOM 815 N N . LEU A 1 99 ? -2.791 14.789 -6.672 1 94.06 99 LEU A N 1
ATOM 816 C CA . LEU A 1 99 ? -2.891 14.336 -8.055 1 94.06 99 LEU A CA 1
ATOM 817 C C . LEU A 1 99 ? -1.967 15.141 -8.961 1 94.06 99 LEU A C 1
ATOM 819 O O . LEU A 1 99 ? -1.694 16.312 -8.695 1 94.06 99 LEU A O 1
ATOM 823 N N . VAL A 1 100 ? -1.52 14.477 -9.984 1 93.88 100 VAL A N 1
ATOM 824 C CA . VAL A 1 100 ? -0.75 15.133 -11.039 1 93.88 100 VAL A CA 1
ATOM 825 C C . VAL A 1 100 ? -1.696 15.727 -12.078 1 93.88 100 VAL A C 1
ATOM 827 O O . VAL A 1 100 ? -1.954 15.102 -13.109 1 93.88 100 VAL A O 1
ATOM 830 N N . ASP A 1 101 ? -2.135 16.891 -11.82 1 90 101 ASP A N 1
ATOM 831 C CA . ASP A 1 101 ? -3.164 17.484 -12.672 1 90 101 ASP A CA 1
ATOM 832 C C . ASP A 1 101 ? -2.709 18.828 -13.234 1 90 101 ASP A C 1
ATOM 834 O O . ASP A 1 101 ? -3.449 19.484 -13.977 1 90 101 ASP A O 1
ATOM 838 N N . LYS A 1 102 ? -1.561 19.188 -12.844 1 87.94 102 LYS A N 1
ATOM 839 C CA . LYS A 1 102 ? -1.013 20.453 -13.336 1 87.94 102 LYS A CA 1
ATOM 840 C C . LYS A 1 102 ? 0.037 20.203 -14.422 1 87.94 102 LYS A C 1
ATOM 842 O O . LYS A 1 102 ? 1.101 19.641 -14.141 1 87.94 102 LYS A O 1
ATOM 847 N N . ALA A 1 103 ? -0.152 20.703 -15.617 1 84.88 103 ALA A N 1
ATOM 848 C CA . ALA A 1 103 ? 0.685 20.422 -16.781 1 84.88 103 ALA A CA 1
ATOM 849 C C . ALA A 1 103 ? 2.027 21.141 -16.672 1 84.88 103 ALA A C 1
ATOM 851 O O . ALA A 1 103 ? 3.033 20.672 -17.219 1 84.88 103 ALA A O 1
ATOM 852 N N . ASN A 1 104 ? 2.162 22.188 -15.914 1 92.69 104 ASN A N 1
ATOM 853 C CA . ASN A 1 104 ? 3.371 23 -15.945 1 92.69 104 ASN A CA 1
ATOM 854 C C . ASN A 1 104 ? 4.191 22.828 -14.672 1 92.69 104 ASN A C 1
ATOM 856 O O . ASN A 1 104 ? 5.035 23.672 -14.359 1 92.69 104 ASN A O 1
ATOM 860 N N . LYS A 1 105 ? 3.967 21.797 -13.977 1 95.62 105 LYS A N 1
ATOM 861 C CA . LYS A 1 105 ? 4.738 21.578 -12.758 1 95.62 105 LYS A CA 1
ATOM 862 C C . LYS A 1 105 ? 5.359 20.172 -12.758 1 95.62 105 LYS A C 1
ATOM 864 O O . LYS A 1 105 ? 4.738 19.219 -13.211 1 95.62 105 LYS A O 1
ATOM 869 N N . SER A 1 106 ? 6.59 20.156 -12.289 1 96.69 106 SER A N 1
ATOM 870 C CA . SER A 1 106 ? 7.23 18.859 -12.086 1 96.69 106 SER A CA 1
ATOM 871 C C . SER A 1 106 ? 6.57 18.094 -10.945 1 96.69 106 SER A C 1
ATOM 873 O O . SER A 1 106 ? 5.848 18.672 -10.133 1 96.69 106 SER A O 1
ATOM 875 N N . LEU A 1 107 ? 6.789 16.828 -10.914 1 97.38 107 LEU A N 1
ATOM 876 C CA . LEU A 1 107 ? 6.281 15.992 -9.82 1 97.38 107 LEU A CA 1
ATOM 877 C C . LEU A 1 107 ? 6.773 16.516 -8.477 1 97.38 107 LEU A C 1
ATOM 879 O O . LEU A 1 107 ? 6.016 16.547 -7.504 1 97.38 107 LEU A O 1
ATOM 883 N N . GLU A 1 108 ? 8.031 16.891 -8.453 1 98.38 108 GLU A N 1
ATOM 884 C CA . GLU A 1 108 ? 8.625 17.391 -7.223 1 98.38 108 GLU A CA 1
ATOM 885 C C . GLU A 1 108 ? 7.938 18.688 -6.766 1 98.38 108 GLU A C 1
ATOM 887 O O . GLU A 1 108 ? 7.707 18.875 -5.574 1 98.38 108 GLU A O 1
ATOM 892 N N . GLU A 1 109 ? 7.668 19.516 -7.703 1 98.25 109 GLU A N 1
ATOM 893 C CA . GLU A 1 109 ? 6.977 20.766 -7.375 1 98.25 109 GLU A CA 1
ATOM 894 C C . GLU A 1 109 ? 5.59 20.484 -6.801 1 98.25 109 GLU A C 1
ATOM 896 O O . GLU A 1 109 ? 5.172 21.125 -5.836 1 98.25 109 GLU A O 1
ATOM 901 N N . ILE A 1 110 ? 4.891 19.562 -7.41 1 98.06 110 ILE A N 1
ATOM 902 C CA . ILE A 1 110 ? 3.566 19.188 -6.922 1 98.06 110 ILE A CA 1
ATOM 903 C C . ILE A 1 110 ? 3.678 18.625 -5.508 1 98.06 110 ILE A C 1
ATOM 905 O O . ILE A 1 110 ? 2.896 18.969 -4.625 1 98.06 110 ILE A O 1
ATOM 909 N N . ALA A 1 111 ? 4.652 17.781 -5.273 1 98.25 111 ALA A N 1
ATOM 910 C CA . ALA A 1 111 ? 4.875 17.188 -3.955 1 98.25 111 ALA A CA 1
ATOM 911 C C . ALA A 1 111 ? 5.121 18.266 -2.906 1 98.25 111 ALA A C 1
ATOM 913 O O . ALA A 1 111 ? 4.582 18.203 -1.799 1 98.25 111 ALA A O 1
ATOM 914 N N . CYS A 1 112 ? 5.914 19.281 -3.273 1 98.38 112 CYS A N 1
ATOM 915 C CA . CYS A 1 112 ? 6.219 20.375 -2.357 1 98.38 112 CYS A CA 1
ATOM 916 C C . CYS A 1 112 ? 4.969 21.188 -2.041 1 98.38 112 CYS A C 1
ATOM 918 O O . CYS A 1 112 ? 4.762 21.594 -0.899 1 98.38 112 CYS A O 1
ATOM 920 N N . GLU A 1 113 ? 4.16 21.375 -3.043 1 97.62 113 GLU A N 1
ATOM 921 C CA . GLU A 1 113 ? 2.916 22.109 -2.838 1 97.62 113 GLU A CA 1
ATOM 922 C C . GLU A 1 113 ? 1.986 21.375 -1.882 1 97.62 113 GLU A C 1
ATOM 924 O O . GLU A 1 113 ? 1.37 21.984 -1.007 1 97.62 113 GLU A O 1
ATOM 929 N N . GLU A 1 114 ? 1.902 20.047 -2.047 1 97.94 114 GLU A N 1
ATOM 930 C CA . GLU A 1 114 ? 1.041 19.25 -1.178 1 97.94 114 GLU A CA 1
ATOM 931 C C . GLU A 1 114 ? 1.562 19.25 0.257 1 97.94 114 GLU A C 1
ATOM 933 O O . GLU A 1 114 ? 0.779 19.281 1.208 1 97.94 114 GLU A O 1
ATOM 938 N N . ALA A 1 115 ? 2.881 19.156 0.408 1 98.44 115 ALA A N 1
ATOM 939 C CA . ALA A 1 115 ? 3.473 19.203 1.743 1 98.44 115 ALA A CA 1
ATOM 940 C C . ALA A 1 115 ? 3.119 20.5 2.461 1 98.44 115 ALA A C 1
ATOM 942 O O . ALA A 1 115 ? 2.818 20.5 3.656 1 98.44 115 ALA A O 1
ATOM 943 N N . LEU A 1 116 ? 3.17 21.562 1.728 1 98.19 116 LEU A N 1
ATOM 944 C CA . LEU A 1 116 ? 2.828 22.875 2.291 1 98.19 116 LEU A CA 1
ATOM 945 C C . LEU A 1 116 ? 1.34 22.953 2.617 1 98.19 116 LEU A C 1
ATOM 947 O O . LEU A 1 116 ? 0.963 23.328 3.729 1 98.19 116 LEU A O 1
ATOM 951 N N . GLU A 1 117 ? 0.412 22.562 1.737 1 97.94 117 GLU A N 1
ATOM 952 C CA . GLU A 1 117 ? -1.034 22.688 1.892 1 97.94 117 GLU A CA 1
ATOM 953 C C . GLU A 1 117 ? -1.556 21.766 2.986 1 97.94 117 GLU A C 1
ATOM 955 O O . GLU A 1 117 ? -2.365 22.172 3.82 1 97.94 117 GLU A O 1
ATOM 960 N N . GLU A 1 118 ? -1.047 20.531 2.984 1 98.19 118 GLU A N 1
ATOM 961 C CA . GLU A 1 118 ? -1.646 19.531 3.861 1 98.19 118 GLU A CA 1
ATOM 962 C C . GLU A 1 118 ? -0.926 19.469 5.207 1 98.19 118 GLU A C 1
ATOM 964 O O . GLU A 1 118 ? -1.549 19.219 6.238 1 98.19 118 GLU A O 1
ATOM 969 N N . CYS A 1 119 ? 0.406 19.75 5.262 1 98.19 119 CYS A N 1
ATOM 970 C CA . CYS A 1 119 ? 1.178 19.516 6.477 1 98.19 119 CYS A CA 1
ATOM 971 C C . CYS A 1 119 ? 1.809 20.797 6.988 1 98.19 119 CYS A C 1
ATOM 973 O O . CYS A 1 119 ? 2.295 20.844 8.117 1 98.19 119 CYS A O 1
ATOM 975 N N . GLY A 1 120 ? 1.919 21.891 6.156 1 98.31 120 GLY A N 1
ATOM 976 C CA . GLY A 1 120 ? 2.373 23.188 6.598 1 98.31 120 GLY A CA 1
ATOM 977 C C . GLY A 1 120 ? 3.867 23.391 6.434 1 98.31 120 GLY A C 1
ATOM 978 O O . GLY A 1 120 ? 4.414 24.406 6.871 1 98.31 120 GLY A O 1
ATOM 979 N N . TYR A 1 121 ? 4.566 22.438 5.75 1 98.62 121 TYR A N 1
ATOM 980 C CA . TYR A 1 121 ? 6.012 22.531 5.609 1 98.62 121 TYR A CA 1
ATOM 981 C C . TYR A 1 121 ? 6.395 23.062 4.234 1 98.62 121 TYR A C 1
ATOM 983 O O . TYR A 1 121 ? 5.961 22.531 3.211 1 98.62 121 TYR A O 1
ATOM 991 N N . GLN A 1 122 ? 7.137 24.094 4.215 1 98.44 122 GLN A N 1
ATOM 992 C CA . GLN A 1 122 ? 7.707 24.609 2.98 1 98.44 122 GLN A CA 1
ATOM 993 C C . GLN A 1 122 ? 9.047 23.953 2.666 1 98.44 122 GLN A C 1
ATOM 995 O O . GLN A 1 122 ? 10.078 24.328 3.234 1 98.44 122 GLN A O 1
ATOM 1000 N N . ILE A 1 123 ? 9.008 23.031 1.734 1 97.69 123 ILE A N 1
ATOM 1001 C CA . ILE A 1 123 ? 10.227 22.312 1.371 1 97.69 123 ILE A CA 1
ATOM 1002 C C . ILE A 1 123 ? 10.57 22.594 -0.091 1 97.69 123 ILE A C 1
ATOM 1004 O O . ILE A 1 123 ? 9.703 22.969 -0.879 1 97.69 123 ILE A O 1
ATOM 1008 N N . SER A 1 124 ? 11.852 22.438 -0.442 1 97.44 124 SER A N 1
ATOM 1009 C CA . SER A 1 124 ? 12.336 22.625 -1.808 1 97.44 124 SER A CA 1
ATOM 1010 C C . SER A 1 124 ? 12.406 21.297 -2.555 1 97.44 124 SER A C 1
ATOM 1012 O O . SER A 1 124 ? 12.75 20.281 -1.973 1 97.44 124 SER A O 1
ATOM 1014 N N . PRO A 1 125 ? 12.102 21.359 -3.879 1 97.94 125 PRO A N 1
ATOM 1015 C CA . PRO A 1 125 ? 12.211 20.141 -4.688 1 97.94 125 PRO A CA 1
ATOM 1016 C C . PRO A 1 125 ? 13.578 19.469 -4.559 1 97.94 125 PRO A C 1
ATOM 1018 O O . PRO A 1 125 ? 13.672 18.25 -4.625 1 97.94 125 PRO A O 1
ATOM 1021 N N . LYS A 1 126 ? 14.625 20.25 -4.266 1 97 126 LYS A N 1
ATOM 1022 C CA . LYS A 1 126 ? 15.984 19.719 -4.18 1 97 126 LYS A CA 1
ATOM 1023 C C . LYS A 1 126 ? 16.156 18.859 -2.928 1 97 126 LYS A C 1
ATOM 1025 O O . LYS A 1 126 ? 17.094 18.062 -2.838 1 97 126 LYS A O 1
ATOM 1030 N N . ASN A 1 127 ? 15.266 19 -1.983 1 96.56 127 ASN A N 1
ATOM 1031 C CA . ASN A 1 127 ? 15.367 18.266 -0.725 1 96.56 127 ASN A CA 1
ATOM 1032 C C . ASN A 1 127 ? 14.578 16.953 -0.773 1 96.56 127 ASN A C 1
ATOM 1034 O O . ASN A 1 127 ? 14.539 16.219 0.207 1 96.56 127 ASN A O 1
ATOM 1038 N N . LEU A 1 128 ? 13.984 16.688 -1.909 1 98.38 128 LEU A N 1
ATOM 1039 C CA . LEU A 1 128 ? 13.203 15.477 -2.045 1 98.38 128 LEU A CA 1
ATOM 1040 C C . LEU A 1 128 ? 14.078 14.312 -2.49 1 98.38 128 LEU A C 1
ATOM 1042 O O . LEU A 1 128 ? 14.93 14.469 -3.371 1 98.38 128 LEU A O 1
ATOM 1046 N N . GLU A 1 129 ? 13.969 13.281 -1.816 1 97.69 129 GLU A N 1
ATOM 1047 C CA . GLU A 1 129 ? 14.531 12.008 -2.254 1 97.69 129 GLU A CA 1
ATOM 1048 C C . GLU A 1 129 ? 13.453 11.07 -2.773 1 97.69 129 GLU A C 1
ATOM 1050 O O . GLU A 1 129 ? 12.406 10.906 -2.139 1 97.69 129 GLU A O 1
ATOM 1055 N N . THR A 1 130 ? 13.711 10.445 -3.855 1 97.06 130 THR A N 1
ATOM 1056 C CA . THR A 1 130 ? 12.727 9.539 -4.43 1 97.06 130 THR A CA 1
ATOM 1057 C C . THR A 1 130 ? 12.75 8.195 -3.713 1 97.06 130 THR A C 1
ATOM 1059 O O . THR A 1 130 ? 13.805 7.551 -3.627 1 97.06 130 THR A O 1
ATOM 1062 N N . ILE A 1 131 ? 11.648 7.793 -3.139 1 96.19 131 ILE A N 1
ATOM 1063 C CA . ILE A 1 131 ? 11.5 6.449 -2.59 1 96.19 131 ILE A CA 1
ATOM 1064 C C . ILE A 1 131 ? 11.273 5.449 -3.725 1 96.19 131 ILE A C 1
ATOM 1066 O O . ILE A 1 131 ? 11.875 4.375 -3.74 1 96.19 131 ILE A O 1
ATOM 1070 N N . GLY A 1 132 ? 10.328 5.824 -4.633 1 94.69 132 GLY A N 1
ATOM 1071 C CA . GLY A 1 132 ? 10.062 4.961 -5.773 1 94.69 132 GLY A CA 1
ATOM 1072 C C . GLY A 1 132 ? 8.758 5.301 -6.48 1 94.69 132 GLY A C 1
ATOM 1073 O O . GLY A 1 132 ? 8.109 6.289 -6.148 1 94.69 132 GLY A O 1
ATOM 1074 N N . GLN A 1 133 ? 8.492 4.469 -7.547 1 95 133 GLN A N 1
ATOM 1075 C CA . GLN A 1 133 ? 7.262 4.535 -8.328 1 95 133 GLN A CA 1
ATOM 1076 C C . GLN A 1 133 ? 6.504 3.211 -8.273 1 95 133 GLN A C 1
ATOM 1078 O O . GLN A 1 133 ? 7.098 2.143 -8.453 1 95 133 GLN A O 1
ATOM 1083 N N . PHE A 1 134 ? 5.215 3.328 -7.984 1 95.25 134 PHE A N 1
ATOM 1084 C CA . PHE A 1 134 ? 4.453 2.109 -7.738 1 95.25 134 PHE A CA 1
ATOM 1085 C C . PHE A 1 134 ? 3.057 2.215 -8.344 1 95.25 134 PHE A C 1
ATOM 1087 O O . PHE A 1 134 ? 2.424 3.27 -8.273 1 95.25 134 PHE A O 1
ATOM 1094 N N . TYR A 1 135 ? 2.68 1.104 -8.906 1 94.62 135 TYR A N 1
ATOM 1095 C CA . TYR A 1 135 ? 1.361 1.043 -9.531 1 94.62 135 TYR A CA 1
ATOM 1096 C C . TYR A 1 135 ? 0.343 0.409 -8.594 1 94.62 135 TYR A C 1
ATOM 1098 O O . TYR A 1 135 ? 0.656 -0.55 -7.879 1 94.62 135 TYR A O 1
ATOM 1106 N N . SER A 1 136 ? -0.808 0.989 -8.539 1 91.69 136 SER A N 1
ATOM 1107 C CA . SER A 1 136 ? -1.881 0.464 -7.699 1 91.69 136 SER A CA 1
ATOM 1108 C C . SER A 1 136 ? -3.146 0.217 -8.516 1 91.69 136 SER A C 1
ATOM 1110 O O . SER A 1 136 ? -3.311 0.772 -9.602 1 91.69 136 SER A O 1
ATOM 1112 N N . ALA A 1 137 ? -3.979 -0.679 -8.016 1 90.69 137 ALA A N 1
ATOM 1113 C CA . ALA A 1 137 ? -5.27 -0.994 -8.617 1 90.69 137 ALA A CA 1
ATOM 1114 C C . ALA A 1 137 ? -5.105 -1.411 -10.078 1 90.69 137 ALA A C 1
ATOM 1116 O O . ALA A 1 137 ? -5.773 -0.872 -10.961 1 90.69 137 ALA A O 1
ATOM 1117 N N . THR A 1 138 ? -4.203 -2.297 -10.352 1 92.12 138 THR A N 1
ATOM 1118 C CA . THR A 1 138 ? -3.771 -2.602 -11.711 1 92.12 138 THR A CA 1
ATOM 1119 C C . THR A 1 138 ? -4.883 -3.299 -12.484 1 92.12 138 THR A C 1
ATOM 1121 O O . THR A 1 138 ? -4.871 -3.314 -13.719 1 92.12 138 THR A O 1
ATOM 1124 N N . GLY A 1 139 ? -5.832 -3.846 -11.828 1 90.5 139 GLY A N 1
ATOM 1125 C CA . GLY A 1 139 ? -6.961 -4.473 -12.5 1 90.5 139 GLY A CA 1
ATOM 1126 C C . GLY A 1 139 ? -8.031 -3.482 -12.922 1 90.5 139 GLY A C 1
ATOM 1127 O O . GLY A 1 139 ? -8.945 -3.83 -13.664 1 90.5 139 GLY A O 1
ATOM 1128 N N . LEU A 1 140 ? -7.887 -2.273 -12.469 1 91 140 LEU A N 1
ATOM 1129 C CA . LEU A 1 140 ? -8.961 -1.31 -12.68 1 91 140 LEU A CA 1
ATOM 1130 C C . LEU A 1 140 ? -8.43 -0.037 -13.328 1 91 140 LEU A C 1
ATOM 1132 O O . LEU A 1 140 ? -9 0.453 -14.305 1 91 140 LEU A O 1
ATOM 1136 N N . SER A 1 141 ? -7.418 0.554 -12.852 1 89 141 SER A N 1
ATOM 1137 C CA . SER A 1 141 ? -6.98 1.866 -13.32 1 89 141 SER A CA 1
ATOM 1138 C C . SER A 1 141 ? -5.48 1.886 -13.594 1 89 141 SER A C 1
ATOM 1140 O O . SER A 1 141 ? -5.02 2.578 -14.5 1 89 141 SER A O 1
ATOM 1142 N N . GLY A 1 142 ? -4.715 1.213 -12.656 1 89 142 GLY A N 1
ATOM 1143 C CA . GLY A 1 142 ? -3.275 1.192 -12.852 1 89 142 GLY A CA 1
ATOM 1144 C C . GLY A 1 142 ? -2.627 2.549 -12.656 1 89 142 GLY A C 1
ATOM 1145 O O . GLY A 1 142 ? -1.836 2.992 -13.492 1 89 142 GLY A O 1
ATOM 1146 N N . SER A 1 143 ? -3.002 3.324 -11.688 1 91.5 143 SER A N 1
ATOM 1147 C CA . SER A 1 143 ? -2.451 4.648 -11.422 1 91.5 143 SER A CA 1
ATOM 1148 C C . SER A 1 143 ? -1.033 4.559 -10.867 1 91.5 143 SER A C 1
ATOM 1150 O O . SER A 1 143 ? -0.73 3.674 -10.062 1 91.5 143 SER A O 1
ATOM 1152 N N . LEU A 1 144 ? -0.229 5.465 -11.383 1 94.12 144 LEU A N 1
ATOM 1153 C CA . LEU A 1 144 ? 1.155 5.547 -10.93 1 94.12 144 LEU A CA 1
ATOM 1154 C C . LEU A 1 144 ? 1.302 6.57 -9.812 1 94.12 144 LEU A C 1
ATOM 1156 O O . LEU A 1 144 ? 0.833 7.703 -9.938 1 94.12 144 LEU A O 1
ATOM 1160 N N . GLN A 1 145 ? 1.855 6.125 -8.711 1 95.81 145 GLN A N 1
ATOM 1161 C CA . GLN A 1 145 ? 2.182 7.039 -7.621 1 95.81 145 GLN A CA 1
ATOM 1162 C C . GLN A 1 145 ? 3.691 7.133 -7.418 1 95.81 145 GLN A C 1
ATOM 1164 O O . GLN A 1 145 ? 4.375 6.113 -7.324 1 95.81 145 GLN A O 1
ATOM 1169 N N . THR A 1 146 ? 4.164 8.297 -7.461 1 97.25 146 THR A N 1
ATOM 1170 C CA . THR A 1 146 ? 5.562 8.539 -7.117 1 97.25 146 THR A CA 1
ATOM 1171 C C . THR A 1 146 ? 5.699 8.961 -5.656 1 97.25 146 THR A C 1
ATOM 1173 O O . THR A 1 146 ? 5.055 9.914 -5.215 1 97.25 146 THR A O 1
ATOM 1176 N N . LEU A 1 147 ? 6.523 8.211 -4.906 1 98.06 147 LEU A N 1
ATOM 1177 C CA . LEU A 1 147 ? 6.719 8.453 -3.482 1 98.06 147 LEU A CA 1
ATOM 1178 C C . LEU A 1 147 ? 8.039 9.18 -3.23 1 98.06 147 LEU A C 1
ATOM 1180 O O . LEU A 1 147 ? 9.078 8.789 -3.762 1 98.06 147 LEU A O 1
ATOM 1184 N N . TYR A 1 148 ? 7.977 10.195 -2.426 1 98.69 148 TYR A N 1
ATOM 1185 C CA . TYR A 1 148 ? 9.156 10.969 -2.035 1 98.69 148 TYR A CA 1
ATOM 1186 C C . TYR A 1 148 ? 9.367 10.914 -0.528 1 98.69 148 TYR A C 1
ATOM 1188 O O . TYR A 1 148 ? 8.461 10.531 0.22 1 98.69 148 TYR A O 1
ATOM 1196 N N . TYR A 1 149 ? 10.555 11.234 -0.192 1 98.56 149 TYR A N 1
ATOM 1197 C CA . TYR A 1 149 ? 10.984 11.398 1.191 1 98.56 149 TYR A CA 1
ATOM 1198 C C . TYR A 1 149 ? 11.648 12.758 1.396 1 98.56 149 TYR A C 1
ATOM 1200 O O . TYR A 1 149 ? 12.398 13.227 0.535 1 98.56 149 TYR A O 1
ATOM 1208 N N . ALA A 1 150 ? 11.375 13.375 2.494 1 98.62 150 ALA A N 1
ATOM 1209 C CA . ALA A 1 150 ? 12.078 14.609 2.834 1 98.62 150 ALA A CA 1
ATOM 1210 C C . ALA A 1 150 ? 12.25 14.742 4.344 1 98.62 150 ALA A C 1
ATOM 1212 O O . ALA A 1 150 ? 11.336 14.438 5.109 1 98.62 150 ALA A O 1
ATOM 1213 N N . GLU A 1 151 ? 13.406 15.18 4.723 1 98.19 151 GLU A N 1
A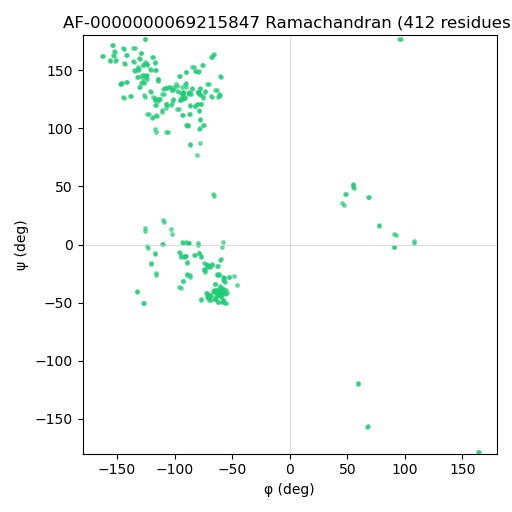TOM 1214 C CA . GLU A 1 151 ? 13.625 15.617 6.098 1 98.19 151 GLU A CA 1
ATOM 1215 C C . GLU A 1 151 ? 13.211 17.078 6.285 1 98.19 151 GLU A C 1
ATOM 1217 O O . GLU A 1 151 ? 13.461 17.906 5.418 1 98.19 151 GLU A O 1
ATOM 1222 N N . VAL A 1 152 ? 12.492 17.25 7.383 1 98.19 152 VAL A N 1
ATOM 1223 C CA . VAL A 1 152 ? 12.07 18.609 7.672 1 98.19 152 VAL A CA 1
ATOM 1224 C C . VAL A 1 152 ? 12.422 18.969 9.117 1 98.19 152 VAL A C 1
ATOM 1226 O O . VAL A 1 152 ? 12.867 18.109 9.883 1 98.19 152 VAL A O 1
ATOM 1229 N N . CYS A 1 153 ? 12.375 20.328 9.398 1 96.5 153 CYS A N 1
ATOM 1230 C CA . CYS A 1 153 ? 12.555 20.844 10.75 1 96.5 153 CYS A CA 1
ATOM 1231 C C . CYS A 1 153 ? 11.508 21.906 11.07 1 96.5 153 CYS A C 1
ATOM 1233 O O . CYS A 1 153 ? 10.773 22.344 10.188 1 96.5 153 CYS A O 1
ATOM 1235 N N . ALA A 1 154 ? 11.492 22.234 12.344 1 93.06 154 ALA A N 1
ATOM 1236 C CA . ALA A 1 154 ? 10.469 23.156 12.812 1 93.06 154 ALA A CA 1
ATOM 1237 C C . ALA A 1 154 ? 10.523 24.484 12.062 1 93.06 154 ALA A C 1
ATOM 1239 O O . ALA A 1 154 ? 9.5 25.125 11.828 1 93.06 154 ALA A O 1
ATOM 1240 N N . ASP A 1 155 ? 11.625 24.891 11.57 1 95.06 155 ASP A N 1
ATOM 1241 C CA . ASP A 1 155 ? 11.82 26.172 10.898 1 95.06 155 ASP A CA 1
ATOM 1242 C C . ASP A 1 155 ? 11.156 26.172 9.523 1 95.06 155 ASP A C 1
ATOM 1244 O O . ASP A 1 155 ? 10.906 27.234 8.945 1 95.06 155 ASP A O 1
ATOM 1248 N N . LEU A 1 156 ? 10.883 25 9.008 1 96.94 156 LEU A N 1
ATOM 1249 C CA . LEU A 1 156 ? 10.266 24.891 7.688 1 96.94 156 LEU A CA 1
ATOM 1250 C C . LEU A 1 156 ? 8.742 24.875 7.797 1 96.94 156 LEU A C 1
ATOM 1252 O O . LEU A 1 156 ? 8.047 24.922 6.781 1 96.94 156 LEU A O 1
ATOM 1256 N N . LYS A 1 157 ? 8.273 24.75 9 1 97.19 157 LYS A N 1
ATOM 1257 C CA . LYS A 1 157 ? 6.828 24.797 9.211 1 97.19 157 LYS A CA 1
ATOM 1258 C C . LYS A 1 157 ? 6.312 26.234 9.195 1 97.19 157 LYS A C 1
ATOM 1260 O O . LYS A 1 157 ? 6.605 27.016 10.102 1 97.19 157 LYS A O 1
ATOM 1265 N N . VAL A 1 158 ? 5.492 26.516 8.211 1 97.75 158 VAL A N 1
ATOM 1266 C CA . VAL A 1 158 ? 5.094 27.906 8.039 1 97.75 158 VAL A CA 1
ATOM 1267 C C . VAL A 1 158 ? 3.588 28.047 8.25 1 97.75 158 VAL A C 1
ATOM 1269 O O . VAL A 1 158 ? 3.051 29.156 8.227 1 97.75 158 VAL A O 1
ATOM 1272 N N . SER A 1 159 ? 2.883 26.953 8.398 1 96 159 SER A N 1
ATOM 1273 C CA . SER A 1 159 ? 1.453 26.922 8.695 1 96 159 SER A CA 1
ATOM 1274 C C . SER A 1 159 ? 1.066 25.625 9.406 1 96 159 SER A C 1
ATOM 1276 O O . SER A 1 159 ? 1.9 24.75 9.594 1 96 159 SER A O 1
ATOM 1278 N N . LYS A 1 160 ? -0.119 25.547 9.859 1 93.38 160 LYS A N 1
ATOM 1279 C CA . LYS A 1 160 ? -0.602 24.359 10.547 1 93.38 160 LYS A CA 1
ATOM 1280 C C . LYS A 1 160 ? -0.937 23.234 9.562 1 93.38 160 LYS A C 1
ATOM 1282 O O . LYS A 1 160 ? -1.111 22.078 9.953 1 93.38 160 LYS A O 1
ATOM 1287 N N . GLY A 1 161 ? -0.955 23.516 8.297 1 95.94 161 GLY A N 1
ATOM 1288 C CA . GLY A 1 161 ? -1.482 22.562 7.328 1 95.94 161 GLY A CA 1
ATOM 1289 C C . GLY A 1 161 ? -2.977 22.344 7.461 1 95.94 161 GLY A C 1
ATOM 1290 O O . GLY A 1 161 ? -3.711 23.25 7.848 1 95.94 161 GLY A O 1
ATOM 1291 N N . GLY A 1 162 ? -3.479 21.234 7 1 93.44 162 GLY A N 1
ATOM 1292 C CA . GLY A 1 162 ? -4.883 20.891 7.176 1 93.44 162 GLY A CA 1
ATOM 1293 C C . GLY A 1 162 ? -5.68 20.984 5.891 1 93.44 162 GLY A C 1
ATOM 1294 O O . GLY A 1 162 ? -6.887 20.719 5.883 1 93.44 162 GLY A O 1
ATOM 1295 N N . GLY A 1 163 ? -5.047 21.281 4.867 1 92.25 163 GLY A N 1
ATOM 1296 C CA . GLY A 1 163 ? -5.738 21.359 3.588 1 92.25 163 GLY A CA 1
ATOM 1297 C C . GLY A 1 163 ? -6.191 22.75 3.225 1 92.25 163 GLY A C 1
ATOM 1298 O O . GLY A 1 163 ? -5.941 23.703 3.971 1 92.25 163 GLY A O 1
ATOM 1299 N N . ILE A 1 164 ? -6.758 22.812 2.008 1 85.19 164 ILE A N 1
ATOM 1300 C CA . ILE A 1 164 ? -7.273 24.078 1.495 1 85.19 164 ILE A CA 1
ATOM 1301 C C . ILE A 1 164 ? -8.781 23.969 1.297 1 85.19 164 ILE A C 1
ATOM 1303 O O . ILE A 1 164 ? -9.312 22.891 1.073 1 85.19 164 ILE A O 1
ATOM 1307 N N . ASP A 1 165 ? -9.469 25.031 1.426 1 81.19 165 ASP A N 1
ATOM 1308 C CA . ASP A 1 165 ? -10.898 25.125 1.14 1 81.19 165 ASP A CA 1
ATOM 1309 C C . ASP A 1 165 ? -11.695 24.156 2.016 1 81.19 165 ASP A C 1
ATOM 1311 O O . ASP A 1 165 ? -11.57 24.172 3.24 1 81.19 165 ASP A O 1
ATOM 1315 N N . ALA A 1 166 ? -12.359 23.266 1.343 1 78.56 166 ALA A N 1
ATOM 1316 C CA . ALA A 1 166 ? -13.289 22.406 2.068 1 78.56 166 ALA A CA 1
ATOM 1317 C C . ALA A 1 166 ? -12.594 21.141 2.553 1 78.56 166 ALA A C 1
ATOM 1319 O O . ALA A 1 166 ? -13.211 20.297 3.221 1 78.56 166 ALA A O 1
ATOM 1320 N N . GLU A 1 167 ? -11.383 21.016 2.32 1 85.12 167 GLU A N 1
ATOM 1321 C CA . GLU A 1 167 ? -10.648 19.844 2.766 1 85.12 167 GLU A CA 1
ATOM 1322 C C . GLU A 1 167 ? -10.406 19.875 4.273 1 85.12 167 GLU A C 1
ATOM 1324 O O . GLU A 1 167 ? -10.055 20.922 4.824 1 85.12 167 GLU A O 1
ATOM 1329 N N . LYS A 1 168 ? -10.672 18.812 4.949 1 91.31 168 LYS A N 1
ATOM 1330 C CA . LYS A 1 168 ? -10.414 18.656 6.375 1 91.31 168 LYS A CA 1
ATOM 1331 C C . LYS A 1 168 ? -9.398 17.547 6.621 1 91.31 168 LYS A C 1
ATOM 1333 O O . LYS A 1 168 ? -9.758 16.359 6.656 1 91.31 168 LYS A O 1
ATOM 1338 N N . ILE A 1 169 ? -8.211 17.953 6.816 1 94.56 169 ILE A N 1
ATOM 1339 C CA . ILE A 1 169 ? -7.105 17.016 7.004 1 94.56 169 ILE A CA 1
ATOM 1340 C C . ILE A 1 169 ? -6.477 17.219 8.383 1 94.56 169 ILE A C 1
ATOM 1342 O O . ILE A 1 169 ? -6.211 18.359 8.781 1 94.56 169 ILE A O 1
ATOM 1346 N N . GLU A 1 170 ? -6.383 16.234 9.07 1 95.5 170 GLU A N 1
ATOM 1347 C CA . GLU A 1 170 ? -5.676 16.266 10.344 1 95.5 170 GLU A CA 1
ATOM 1348 C C . GLU A 1 170 ? -4.215 15.859 10.18 1 95.5 170 GLU A C 1
ATOM 1350 O O . GLU A 1 170 ? -3.916 14.844 9.539 1 95.5 170 GLU A O 1
ATOM 1355 N N . VAL A 1 171 ? -3.338 16.672 10.727 1 96.81 171 VAL A N 1
ATOM 1356 C CA . VAL A 1 171 ? -1.91 16.375 10.672 1 96.81 171 VAL A CA 1
ATOM 1357 C C . VAL A 1 171 ? -1.488 15.625 11.938 1 96.81 171 VAL A C 1
ATOM 1359 O O . VAL A 1 171 ? -1.79 16.062 13.055 1 96.81 171 VAL A O 1
ATOM 1362 N N . LEU A 1 172 ? -0.779 14.508 11.766 1 97.06 172 LEU A N 1
ATOM 1363 C CA . LEU A 1 172 ? -0.365 13.68 12.891 1 97.06 172 LEU A CA 1
ATOM 1364 C C . LEU A 1 172 ? 1.149 13.492 12.906 1 97.06 172 LEU A C 1
ATOM 1366 O O . LEU A 1 172 ? 1.775 13.383 11.852 1 97.06 172 LEU A O 1
ATOM 1370 N N . PHE A 1 173 ? 1.659 13.484 14.086 1 97.56 173 PHE A N 1
ATOM 1371 C CA . PHE A 1 173 ? 3.08 13.227 14.297 1 97.56 173 PHE A CA 1
ATOM 1372 C C . PHE A 1 173 ? 3.305 11.828 14.859 1 97.56 173 PHE A C 1
ATOM 1374 O O . PHE A 1 173 ? 3.213 11.617 16.078 1 97.56 173 PHE A O 1
ATOM 1381 N N . LEU A 1 174 ? 3.615 10.938 13.961 1 98.06 174 LEU A N 1
ATOM 1382 C CA . LEU A 1 174 ? 3.842 9.547 14.312 1 98.06 174 LEU A CA 1
ATOM 1383 C C . LEU A 1 174 ? 5.262 9.336 14.828 1 98.06 174 LEU A C 1
ATOM 1385 O O . LEU A 1 174 ? 6.23 9.547 14.094 1 98.06 174 LEU A O 1
ATOM 1389 N N . GLU A 1 175 ? 5.367 8.898 16.047 1 97.69 175 GLU A N 1
ATOM 1390 C CA . GLU A 1 175 ? 6.691 8.656 16.609 1 97.69 175 GLU A CA 1
ATOM 1391 C C . GLU A 1 175 ? 7.441 7.582 15.828 1 97.69 175 GLU A C 1
ATOM 1393 O O . GLU A 1 175 ? 6.926 6.48 15.625 1 97.69 175 GLU A O 1
ATOM 1398 N N . ARG A 1 176 ? 8.633 7.941 15.438 1 97.06 176 ARG A N 1
ATOM 1399 C CA . ARG A 1 176 ? 9.422 7.023 14.617 1 97.06 176 ARG A CA 1
ATOM 1400 C C . ARG A 1 176 ? 9.633 5.695 15.336 1 97.06 176 ARG A C 1
ATOM 1402 O O . ARG A 1 176 ? 9.539 4.633 14.719 1 97.06 176 ARG A O 1
ATOM 1409 N N . SER A 1 177 ? 9.844 5.699 16.625 1 95.5 177 SER A N 1
ATOM 1410 C CA . SER A 1 177 ? 10.109 4.504 17.422 1 95.5 177 SER A CA 1
ATOM 1411 C C . SER A 1 177 ? 8.891 3.596 17.484 1 95.5 177 SER A C 1
ATOM 1413 O O . SER A 1 177 ? 9.008 2.406 17.781 1 95.5 177 SER A O 1
ATOM 1415 N N . LYS A 1 178 ? 7.727 4.121 17.156 1 96.56 178 LYS A N 1
ATOM 1416 C CA . LYS A 1 178 ? 6.477 3.369 17.234 1 96.56 178 LYS A CA 1
ATOM 1417 C C . LYS A 1 178 ? 5.922 3.072 15.852 1 96.56 178 LYS A C 1
ATOM 1419 O O . LYS A 1 178 ? 4.855 2.469 15.719 1 96.56 178 LYS A O 1
ATOM 1424 N N . ALA A 1 179 ? 6.617 3.51 14.852 1 96.12 179 ALA A N 1
ATOM 1425 C CA . ALA A 1 179 ? 6.094 3.482 13.492 1 96.12 179 ALA A CA 1
ATOM 1426 C C . ALA A 1 179 ? 5.867 2.049 13.016 1 96.12 179 ALA A C 1
ATOM 1428 O O . ALA A 1 179 ? 4.863 1.755 12.367 1 96.12 179 ALA A O 1
ATOM 1429 N N . PHE A 1 180 ? 6.773 1.183 13.336 1 93.5 180 PHE A N 1
ATOM 1430 C CA . PHE A 1 180 ? 6.602 -0.202 12.914 1 93.5 180 PHE A CA 1
ATOM 1431 C C . PHE A 1 180 ? 5.391 -0.832 13.586 1 93.5 180 PHE A C 1
ATOM 1433 O O . PHE A 1 180 ? 4.602 -1.523 12.938 1 93.5 180 PHE A O 1
ATOM 1440 N N . ASP A 1 181 ? 5.238 -0.625 14.867 1 94.38 181 ASP A N 1
ATOM 1441 C CA . ASP A 1 181 ? 4.074 -1.133 15.594 1 94.38 181 ASP A CA 1
ATOM 1442 C C . ASP A 1 181 ? 2.779 -0.571 15.008 1 94.38 181 ASP A C 1
ATOM 1444 O O . ASP A 1 181 ? 1.763 -1.268 14.961 1 94.38 181 ASP A O 1
ATOM 1448 N N . PHE A 1 182 ? 2.859 0.647 14.664 1 95.62 182 PHE A N 1
ATOM 1449 C CA . PHE A 1 182 ? 1.708 1.289 14.039 1 95.62 182 PHE A CA 1
ATOM 1450 C C . PHE A 1 182 ? 1.324 0.577 12.75 1 95.62 182 PHE A C 1
ATOM 1452 O O . PHE A 1 182 ? 0.147 0.295 12.516 1 95.62 182 PHE A O 1
ATOM 1459 N N . ILE A 1 183 ? 2.316 0.223 11.891 1 93.75 183 ILE A N 1
ATOM 1460 C CA . ILE A 1 183 ? 2.094 -0.47 10.625 1 93.75 183 ILE A CA 1
ATOM 1461 C C . ILE A 1 183 ? 1.491 -1.848 10.891 1 93.75 183 ILE A C 1
ATOM 1463 O O . ILE A 1 183 ? 0.646 -2.32 10.125 1 93.75 183 ILE A O 1
ATOM 1467 N N . MET A 1 184 ? 1.763 -2.365 12.031 1 91.19 184 MET A N 1
ATOM 1468 C CA . MET A 1 184 ? 1.339 -3.73 12.336 1 91.19 184 MET A CA 1
ATOM 1469 C C . MET A 1 184 ? 0.009 -3.732 13.086 1 91.19 184 MET A C 1
ATOM 1471 O O . MET A 1 184 ? -0.556 -4.793 13.352 1 91.19 184 MET A O 1
ATOM 1475 N N . ASP A 1 185 ? -0.479 -2.621 13.461 1 93.75 185 ASP A N 1
ATOM 1476 C CA . ASP A 1 185 ? -1.756 -2.49 14.156 1 93.75 185 ASP A CA 1
ATOM 1477 C C . ASP A 1 185 ? -2.904 -2.32 13.172 1 93.75 185 ASP A C 1
ATOM 1479 O O . ASP A 1 185 ? -3.158 -1.212 12.688 1 93.75 185 ASP A O 1
ATOM 1483 N N . PHE A 1 186 ? -3.635 -3.354 12.961 1 88.88 186 PHE A N 1
ATOM 1484 C CA . PHE A 1 186 ? -4.613 -3.406 11.875 1 88.88 186 PHE A CA 1
ATOM 1485 C C . PHE A 1 186 ? -5.891 -2.676 12.266 1 88.88 186 PHE A C 1
ATOM 1487 O O . PHE A 1 186 ? -6.812 -2.555 11.461 1 88.88 186 PHE A O 1
ATOM 1494 N N . GLN A 1 187 ? -5.988 -2.078 13.461 1 89.81 187 GLN A N 1
ATOM 1495 C CA . GLN A 1 187 ? -7.129 -1.269 13.867 1 89.81 187 GLN A CA 1
ATOM 1496 C C . GLN A 1 187 ? -7.117 0.092 13.18 1 89.81 187 GLN A C 1
ATOM 1498 O O . GLN A 1 187 ? -8.141 0.778 13.125 1 89.81 187 GLN A O 1
ATOM 1503 N N . TYR A 1 188 ? -5.926 0.455 12.75 1 93.06 188 TYR A N 1
ATOM 1504 C CA . TYR A 1 188 ? -5.785 1.724 12.047 1 93.06 188 TYR A CA 1
ATOM 1505 C C . TYR A 1 188 ? -5.867 1.521 10.539 1 93.06 188 TYR A C 1
ATOM 1507 O O . TYR A 1 188 ? -5.129 0.709 9.969 1 93.06 188 TYR A O 1
ATOM 1515 N N . THR A 1 189 ? -6.77 2.27 9.922 1 94.5 189 THR A N 1
ATOM 1516 C CA . THR A 1 189 ? -6.953 2.199 8.477 1 94.5 189 THR A CA 1
ATOM 1517 C C . THR A 1 189 ? -5.855 2.977 7.754 1 94.5 189 THR A C 1
ATOM 1519 O O . THR A 1 189 ? -5.859 4.211 7.758 1 94.5 189 THR A O 1
ATOM 1522 N N . LYS A 1 190 ? -4.91 2.248 7.125 1 96.44 190 LYS A N 1
ATOM 1523 C CA . LYS A 1 190 ? -3.775 2.918 6.496 1 96.44 190 LYS A CA 1
ATOM 1524 C C . LYS A 1 190 ? -3.67 2.553 5.016 1 96.44 190 LYS A C 1
ATOM 1526 O O . LYS A 1 190 ? -4.098 1.471 4.609 1 96.44 190 LYS A O 1
ATOM 1531 N N . THR A 1 191 ? -3.082 3.387 4.309 1 97.5 191 THR A N 1
ATOM 1532 C CA . THR A 1 191 ? -2.846 3.111 2.895 1 97.5 191 THR A CA 1
ATOM 1533 C C . THR A 1 191 ? -1.574 2.287 2.709 1 97.5 191 THR A C 1
ATOM 1535 O O . THR A 1 191 ? -0.661 2.352 3.535 1 97.5 191 THR A O 1
ATOM 1538 N N . THR A 1 192 ? -1.583 1.569 1.665 1 97.19 192 THR A N 1
ATOM 1539 C CA . THR A 1 192 ? -0.408 0.777 1.317 1 97.19 192 THR A CA 1
ATOM 1540 C C . THR A 1 192 ? 0.82 1.669 1.163 1 97.19 192 THR A C 1
ATOM 1542 O O . THR A 1 192 ? 1.911 1.314 1.613 1 97.19 192 THR A O 1
ATOM 1545 N N . GLY A 1 193 ? 0.661 2.797 0.58 1 97.44 193 GLY A N 1
ATOM 1546 C CA . GLY A 1 193 ? 1.767 3.717 0.361 1 97.44 193 GLY A CA 1
ATOM 1547 C C . GLY A 1 193 ? 2.4 4.203 1.649 1 97.44 193 GLY A C 1
ATOM 1548 O O . GLY A 1 193 ? 3.625 4.324 1.738 1 97.44 193 GLY A O 1
ATOM 1549 N N . LEU A 1 194 ? 1.577 4.539 2.623 1 98.38 194 LEU A N 1
ATOM 1550 C CA . LEU A 1 194 ? 2.096 4.977 3.914 1 98.38 194 LEU A CA 1
ATOM 1551 C C . LEU A 1 194 ? 2.986 3.906 4.535 1 98.38 194 LEU A C 1
ATOM 1553 O O . LEU A 1 194 ? 4.113 4.191 4.949 1 98.38 194 LEU A O 1
ATOM 1557 N N . SER A 1 195 ? 2.512 2.676 4.582 1 97.81 195 SER A N 1
ATOM 1558 C CA . SER A 1 195 ? 3.252 1.574 5.191 1 97.81 195 SER A CA 1
ATOM 1559 C C . SER A 1 195 ? 4.547 1.295 4.434 1 97.81 195 SER A C 1
ATOM 1561 O O . SER A 1 195 ? 5.586 1.036 5.043 1 97.81 195 SER A O 1
ATOM 1563 N N . LEU A 1 196 ? 4.477 1.387 3.139 1 97.62 196 LEU A N 1
ATOM 1564 C CA . LEU A 1 196 ? 5.66 1.182 2.311 1 97.62 196 LEU A CA 1
ATOM 1565 C C . LEU A 1 196 ? 6.73 2.225 2.621 1 97.62 196 LEU A C 1
ATOM 1567 O O . LEU A 1 196 ? 7.895 1.884 2.826 1 97.62 196 LEU A O 1
ATOM 1571 N N . ALA A 1 197 ? 6.344 3.494 2.641 1 98.06 197 ALA A N 1
ATOM 1572 C CA . ALA A 1 197 ? 7.297 4.582 2.865 1 98.06 197 ALA A CA 1
ATOM 1573 C C . ALA A 1 197 ? 7.945 4.465 4.242 1 98.06 197 ALA A C 1
ATOM 1575 O O . ALA A 1 197 ? 9.148 4.699 4.387 1 98.06 197 ALA A O 1
ATOM 1576 N N . ILE A 1 198 ? 7.172 4.109 5.25 1 97.5 198 ILE A N 1
ATOM 1577 C CA . ILE A 1 198 ? 7.699 3.945 6.602 1 97.5 198 ILE A CA 1
ATOM 1578 C C . ILE A 1 198 ? 8.703 2.793 6.629 1 97.5 198 ILE A C 1
ATOM 1580 O O . ILE A 1 198 ? 9.797 2.932 7.176 1 97.5 198 ILE A O 1
ATOM 1584 N N . LEU A 1 199 ? 8.352 1.661 6.031 1 96 199 LEU A N 1
ATOM 1585 C CA . LEU A 1 199 ? 9.25 0.516 6.016 1 96 199 LEU A CA 1
ATOM 1586 C C . LEU A 1 199 ? 10.531 0.843 5.246 1 96 199 LEU A C 1
ATOM 1588 O O . LEU A 1 199 ? 11.617 0.387 5.613 1 96 199 LEU A O 1
ATOM 1592 N N . TRP A 1 200 ? 10.375 1.572 4.152 1 95.88 200 TRP A N 1
ATOM 1593 C CA . TRP A 1 200 ? 11.539 2.027 3.398 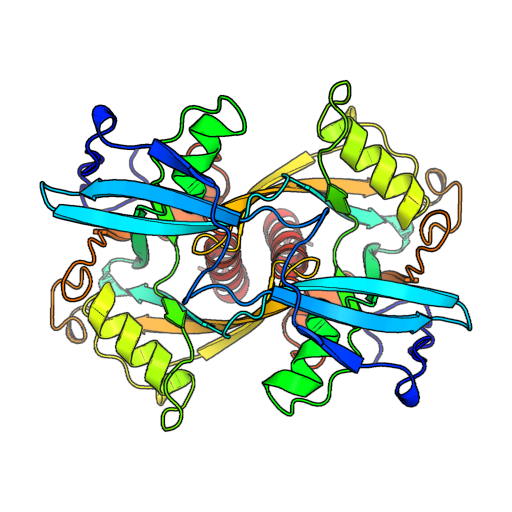1 95.88 200 TRP A CA 1
ATOM 1594 C C . TRP A 1 200 ? 12.484 2.822 4.289 1 95.88 200 TRP A C 1
ATOM 1596 O O . TRP A 1 200 ? 13.695 2.576 4.297 1 95.88 200 TRP A O 1
ATOM 1606 N N . HIS A 1 201 ? 11.969 3.803 5.016 1 96.38 201 HIS A N 1
ATOM 1607 C CA . HIS A 1 201 ? 12.781 4.613 5.914 1 96.38 201 HIS A CA 1
ATOM 1608 C C . HIS A 1 201 ? 13.477 3.748 6.957 1 96.38 201 HIS A C 1
ATOM 1610 O O . HIS A 1 201 ? 14.68 3.908 7.203 1 96.38 201 HIS A O 1
ATOM 1616 N N . LEU A 1 202 ? 12.68 2.855 7.578 1 93.25 202 LEU A N 1
ATOM 1617 C CA . LEU A 1 202 ? 13.211 2.037 8.656 1 93.25 202 LEU A CA 1
ATOM 1618 C C . LEU A 1 202 ? 14.297 1.092 8.148 1 93.25 202 LEU A C 1
ATOM 1620 O O . LEU A 1 202 ? 15.234 0.758 8.875 1 93.25 202 LEU A O 1
ATOM 1624 N N . LYS A 1 203 ? 14.164 0.624 6.926 1 89.69 203 LYS A N 1
ATOM 1625 C CA . LYS A 1 203 ? 15.195 -0.211 6.309 1 89.69 203 LYS A CA 1
ATOM 1626 C C . LYS A 1 203 ? 16.438 0.603 5.984 1 89.69 203 LYS A C 1
ATOM 1628 O O . LYS A 1 203 ? 17.562 0.154 6.227 1 89.69 203 LYS A O 1
ATOM 1633 N N . LYS A 1 204 ? 16.234 1.721 5.445 1 87.75 204 LYS A N 1
ATOM 1634 C CA . LYS A 1 204 ? 17.344 2.553 4.98 1 87.75 204 LYS A CA 1
ATOM 1635 C C . LYS A 1 204 ? 18.125 3.131 6.156 1 87.75 204 LYS A C 1
ATOM 1637 O O . LYS A 1 204 ? 19.344 3.193 6.121 1 87.75 204 LYS A O 1
ATOM 1642 N N . PHE A 1 205 ? 17.453 3.639 7.137 1 84.31 205 PHE A N 1
ATOM 1643 C CA . PHE A 1 205 ? 18.094 4.371 8.219 1 84.31 205 PHE A CA 1
ATOM 1644 C C . PHE A 1 205 ? 18.203 3.51 9.469 1 84.31 205 PHE A C 1
ATOM 1646 O O . PHE A 1 205 ? 18.516 4.012 10.555 1 84.31 205 PHE A O 1
ATOM 1653 N N . LYS A 1 206 ? 17.969 2.164 9.688 1 68.81 206 LYS A N 1
ATOM 1654 C CA . LYS A 1 206 ? 18.078 1.239 10.812 1 68.81 206 LYS A CA 1
ATOM 1655 C C . LYS A 1 206 ? 19.438 1.371 11.5 1 68.81 206 LYS A C 1
ATOM 1657 O O . LYS A 1 206 ? 19.656 0.812 12.578 1 68.81 206 LYS A O 1
ATOM 1662 N N . ASN A 1 207 ? 20.594 1.74 11.117 1 47.69 207 ASN A N 1
ATOM 1663 C CA . ASN A 1 207 ? 21.578 1.542 12.188 1 47.69 207 ASN A CA 1
ATOM 1664 C C . ASN A 1 207 ? 21.188 2.305 13.453 1 47.69 207 ASN A C 1
ATOM 1666 O O . ASN A 1 207 ? 22.016 2.492 14.344 1 47.69 207 ASN A O 1
ATOM 1670 N N . VAL A 1 208 ? 20.094 3.043 13.648 1 30.52 208 VAL A N 1
ATOM 1671 C CA . VAL A 1 208 ? 20.188 3.688 14.953 1 30.52 208 VAL A CA 1
ATOM 1672 C C . VAL A 1 208 ? 19.578 2.777 16.016 1 30.52 208 VAL A C 1
ATOM 1674 O O . VAL A 1 208 ? 18.516 2.191 15.812 1 30.52 208 VAL A O 1
ATOM 1677 N N . MET B 1 1 ? 22.828 -7.629 -14.773 1 55.53 1 MET B N 1
ATOM 1678 C CA . MET B 1 1 ? 22.609 -8.812 -13.945 1 55.53 1 MET B CA 1
ATOM 1679 C C . MET B 1 1 ? 21.125 -8.969 -13.609 1 55.53 1 MET B C 1
ATOM 1681 O O . MET B 1 1 ? 20.453 -7.984 -13.289 1 55.53 1 MET B O 1
ATOM 1685 N N . SER B 1 2 ? 20.453 -10.203 -13.875 1 86.69 2 SER B N 1
ATOM 1686 C CA . SER B 1 2 ? 19.031 -10.461 -13.719 1 86.69 2 SER B CA 1
ATOM 1687 C C . SER B 1 2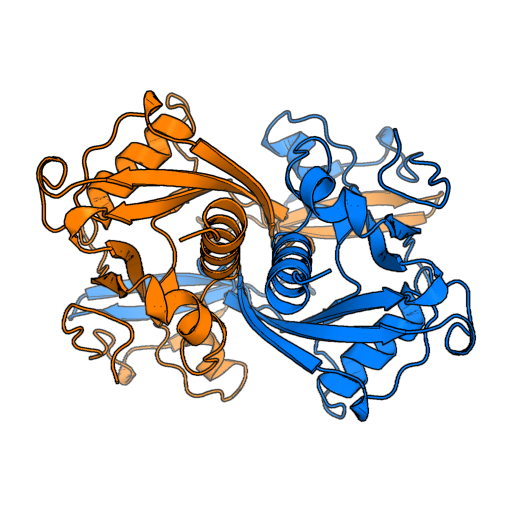 ? 18.656 -10.625 -12.25 1 86.69 2 SER B C 1
ATOM 1689 O O . SER B 1 2 ? 19.469 -11.109 -11.445 1 86.69 2 SER B O 1
ATOM 1691 N N . TYR B 1 3 ? 17.734 -9.93 -11.734 1 95.25 3 TYR B N 1
ATOM 1692 C CA . TYR B 1 3 ? 17.219 -10.078 -10.375 1 95.25 3 TYR B CA 1
ATOM 1693 C C . TYR B 1 3 ? 16.656 -11.477 -10.148 1 95.25 3 TYR B C 1
ATOM 1695 O O . TYR B 1 3 ? 16.484 -11.898 -9 1 95.25 3 TYR B O 1
ATOM 1703 N N . PHE B 1 4 ? 16.5 -12.156 -11.234 1 95.94 4 PHE B N 1
ATOM 1704 C CA . PHE B 1 4 ? 15.719 -13.383 -11.172 1 95.94 4 PHE B CA 1
ATOM 1705 C C . PHE B 1 4 ? 16.594 -14.602 -11.461 1 95.94 4 PHE B C 1
ATOM 1707 O O . PHE B 1 4 ? 17.469 -14.547 -12.328 1 95.94 4 PHE B O 1
ATOM 1714 N N . LYS B 1 5 ? 16.359 -15.672 -10.797 1 93.69 5 LYS B N 1
ATOM 1715 C CA . LYS B 1 5 ? 17.109 -16.906 -10.992 1 93.69 5 LYS B CA 1
ATOM 1716 C C . LYS B 1 5 ? 16.719 -17.578 -12.312 1 93.69 5 LYS B C 1
ATOM 1718 O O . LYS B 1 5 ? 17.578 -18.141 -13 1 93.69 5 LYS B O 1
ATOM 1723 N N . ASN B 1 6 ? 15.453 -17.562 -12.57 1 90.19 6 ASN B N 1
ATOM 1724 C CA . ASN B 1 6 ? 15 -18.188 -13.812 1 90.19 6 ASN B CA 1
ATOM 1725 C C . ASN B 1 6 ? 14.984 -17.188 -14.969 1 90.19 6 ASN B C 1
ATOM 1727 O O . ASN B 1 6 ? 14.844 -15.984 -14.75 1 90.19 6 ASN B O 1
ATOM 1731 N N . ALA B 1 7 ? 15.227 -17.734 -16.125 1 77.81 7 ALA B N 1
ATOM 1732 C CA . ALA B 1 7 ? 15.086 -16.906 -17.328 1 77.81 7 ALA B CA 1
ATOM 1733 C C . ALA B 1 7 ? 13.633 -16.531 -17.578 1 77.81 7 ALA B C 1
ATOM 1735 O O . ALA B 1 7 ? 12.727 -17.328 -17.297 1 77.81 7 ALA B O 1
ATOM 1736 N N . PHE B 1 8 ? 13.469 -15.328 -17.703 1 68.88 8 PHE B N 1
ATOM 1737 C CA . PHE B 1 8 ? 12.117 -14.953 -18.094 1 68.88 8 PHE B CA 1
ATOM 1738 C C . PHE B 1 8 ? 12.125 -14.273 -19.469 1 68.88 8 PHE B C 1
ATOM 1740 O O . PHE B 1 8 ? 13.148 -13.734 -19.891 1 68.88 8 PHE B O 1
ATOM 1747 N N . ASN B 1 9 ? 11.359 -14.773 -20.469 1 63.38 9 ASN B N 1
ATOM 1748 C CA . ASN B 1 9 ? 11.258 -14.328 -21.844 1 63.38 9 ASN B CA 1
ATOM 1749 C C . ASN B 1 9 ? 10.383 -13.086 -21.969 1 63.38 9 ASN B C 1
ATOM 1751 O O . ASN B 1 9 ? 9.164 -13.156 -21.812 1 63.38 9 ASN B O 1
ATOM 1755 N N . GLN B 1 10 ? 10.953 -11.922 -21.812 1 61.38 10 GLN B N 1
ATOM 1756 C CA . GLN B 1 10 ? 10.109 -10.734 -21.781 1 61.38 10 GLN B CA 1
ATOM 1757 C C . GLN B 1 10 ? 9.438 -10.5 -23.125 1 61.38 10 GLN B C 1
ATOM 1759 O O . GLN B 1 10 ? 9.984 -9.812 -23.984 1 61.38 10 GLN B O 1
ATOM 1764 N N . LYS B 1 11 ? 8.859 -11.5 -23.953 1 75.62 11 LYS B N 1
ATOM 1765 C CA . LYS B 1 11 ? 8.117 -11.109 -25.141 1 75.62 11 LYS B CA 1
ATOM 1766 C C . LYS B 1 11 ? 6.648 -10.852 -24.812 1 75.62 11 LYS B C 1
ATOM 1768 O O . LYS B 1 11 ? 6.039 -11.602 -24.047 1 75.62 11 LYS B O 1
ATOM 1773 N N . SER B 1 12 ? 6.293 -9.805 -25.266 1 84.75 12 SER B N 1
ATOM 1774 C CA . SER B 1 12 ? 4.887 -9.461 -25.078 1 84.75 12 SER B CA 1
ATOM 1775 C C . SER B 1 12 ? 3.982 -10.438 -25.828 1 84.75 12 SER B C 1
ATOM 1777 O O . SER B 1 12 ? 4.281 -10.828 -26.953 1 84.75 12 SER B O 1
ATOM 1779 N N . LEU B 1 13 ? 3.023 -10.914 -25.266 1 90.75 13 LEU B N 1
ATOM 1780 C CA . LEU B 1 13 ? 2.025 -11.797 -25.844 1 90.75 13 LEU B CA 1
ATOM 1781 C C . LEU B 1 13 ? 0.896 -11 -26.484 1 90.75 13 LEU B C 1
ATOM 1783 O O . LEU B 1 13 ? -0.045 -11.578 -27.047 1 90.75 13 LEU B O 1
ATOM 1787 N N . ILE B 1 14 ? 1.03 -9.703 -26.422 1 93.81 14 ILE B N 1
ATOM 1788 C CA . ILE B 1 14 ? -0.034 -8.82 -26.891 1 93.81 14 ILE B CA 1
ATOM 1789 C C . ILE B 1 14 ? 0.272 -8.352 -28.312 1 93.81 14 ILE B C 1
ATOM 1791 O O . ILE B 1 14 ? 1.4 -7.957 -28.609 1 93.81 14 ILE B O 1
ATOM 1795 N N . ASP B 1 15 ? -0.708 -8.445 -29.203 1 94.75 15 ASP B N 1
ATOM 1796 C CA . ASP B 1 15 ? -0.632 -7.805 -30.516 1 94.75 15 ASP B CA 1
ATOM 1797 C C . ASP B 1 15 ? -0.936 -6.312 -30.422 1 94.75 15 ASP B C 1
ATOM 1799 O O . ASP B 1 15 ? -2.1 -5.906 -30.438 1 94.75 15 ASP B O 1
ATOM 1803 N N . ASP B 1 16 ? 0.096 -5.582 -30.406 1 93.19 16 ASP B N 1
ATOM 1804 C CA . ASP B 1 16 ? -0.036 -4.148 -30.188 1 93.19 16 ASP B CA 1
ATOM 1805 C C . ASP B 1 16 ? -0.971 -3.512 -31.219 1 93.19 16 ASP B C 1
ATOM 1807 O O . ASP B 1 16 ? -1.688 -2.559 -30.906 1 93.19 16 ASP B O 1
ATOM 1811 N N . SER B 1 17 ? -0.998 -4.02 -32.375 1 94.19 17 SER B N 1
ATOM 1812 C CA . SER B 1 17 ? -1.779 -3.426 -33.469 1 94.19 17 SER B CA 1
ATOM 1813 C C . SER B 1 17 ? -3.271 -3.666 -33.25 1 94.19 17 SER B C 1
ATOM 1815 O O . SER B 1 17 ? -4.102 -2.992 -33.875 1 94.19 17 SER B O 1
ATOM 1817 N N . SER B 1 18 ? -3.572 -4.574 -32.406 1 95.12 18 SER B N 1
ATOM 1818 C CA . SER B 1 18 ? -4.969 -4.93 -32.188 1 95.12 18 SER B CA 1
ATOM 1819 C C . SER B 1 18 ? -5.598 -4.074 -31.109 1 95.12 18 SER B C 1
ATOM 1821 O O . SER B 1 18 ? -6.82 -4.055 -30.953 1 95.12 18 SER B O 1
ATOM 1823 N N . VAL B 1 19 ? -4.789 -3.412 -30.344 1 95.31 19 VAL B N 1
ATOM 1824 C CA . VAL B 1 19 ? -5.266 -2.779 -29.125 1 95.31 19 VAL B CA 1
ATOM 1825 C C . VAL B 1 19 ? -5.961 -1.462 -29.453 1 95.31 19 VAL B C 1
ATOM 1827 O O . VAL B 1 19 ? -5.414 -0.628 -30.188 1 95.31 19 VAL B O 1
ATOM 1830 N N . TYR B 1 20 ? -7.156 -1.267 -28.922 1 96.31 20 TYR B N 1
ATOM 1831 C CA . TYR B 1 20 ? -7.797 0.042 -29 1 96.31 20 TYR B CA 1
ATOM 1832 C C . TYR B 1 20 ? -8.734 0.26 -27.812 1 96.31 20 TYR B C 1
ATOM 1834 O O . TYR B 1 20 ? -9.156 -0.699 -27.172 1 96.31 20 TYR B O 1
ATOM 1842 N N . LEU B 1 21 ? -8.984 1.547 -27.578 1 94.38 21 LEU B N 1
ATOM 1843 C CA . LEU B 1 21 ? -9.828 1.98 -26.469 1 94.38 21 LEU B CA 1
ATOM 1844 C C . LEU B 1 21 ? -11.102 2.648 -26.984 1 94.38 21 LEU B C 1
ATOM 1846 O O . LEU B 1 21 ? -11.062 3.393 -27.969 1 94.38 21 LEU B O 1
ATOM 1850 N N . GLU B 1 22 ? -12.195 2.369 -26.312 1 95 22 GLU B N 1
ATOM 1851 C CA . GLU B 1 22 ? -13.438 3.076 -26.609 1 95 22 GLU B CA 1
ATOM 1852 C C . GLU B 1 22 ? -14.148 3.504 -25.328 1 95 22 GLU B C 1
ATOM 1854 O O . GLU B 1 22 ? -13.906 2.936 -24.25 1 95 22 GLU B O 1
ATOM 1859 N N . PRO B 1 23 ? -15 4.52 -25.453 1 91.06 23 PRO B N 1
ATOM 1860 C CA . PRO B 1 23 ? -15.812 4.871 -24.297 1 91.06 23 PRO B CA 1
ATOM 1861 C C . PRO B 1 23 ? -16.703 3.723 -23.828 1 91.06 23 PRO B C 1
ATOM 1863 O O . PRO B 1 23 ? -17.172 2.922 -24.656 1 91.06 23 PRO B O 1
ATOM 1866 N N . CYS B 1 24 ? -16.844 3.676 -22.5 1 89.06 24 CYS B N 1
ATOM 1867 C CA . CYS B 1 24 ? -17.656 2.631 -21.891 1 89.06 24 CYS B CA 1
ATOM 1868 C C . CYS B 1 24 ? -18.781 3.234 -21.062 1 89.06 24 CYS B C 1
ATOM 1870 O O . CYS B 1 24 ? -18.531 3.92 -20.062 1 89.06 24 CYS B O 1
ATOM 1872 N N . SER B 1 25 ? -20.031 3.062 -21.5 1 82.56 25 SER B N 1
ATOM 1873 C CA . SER B 1 25 ? -21.172 3.686 -20.828 1 82.56 25 SER B CA 1
ATOM 1874 C C . SER B 1 25 ? -21.719 2.785 -19.734 1 82.56 25 SER B C 1
ATOM 1876 O O . SER B 1 25 ? -22.391 3.262 -18.812 1 82.56 25 SER B O 1
ATOM 1878 N N . SER B 1 26 ? -21.5 1.494 -19.891 1 83.75 26 SER B N 1
ATOM 1879 C CA . SER B 1 26 ? -21.953 0.532 -18.891 1 83.75 26 SER B CA 1
ATOM 1880 C C . SER B 1 26 ? -21 -0.646 -18.781 1 83.75 26 SER B C 1
ATOM 1882 O O . SER B 1 26 ? -20.438 -1.092 -19.797 1 83.75 26 SER B O 1
ATOM 1884 N N . SER B 1 27 ? -20.766 -1.037 -17.547 1 89.44 27 SER B N 1
ATOM 1885 C CA . SER B 1 27 ? -19.859 -2.146 -17.312 1 89.44 27 SER B CA 1
ATOM 1886 C C . SER B 1 27 ? -20.484 -3.184 -16.375 1 89.44 27 SER B C 1
ATOM 1888 O O . SER B 1 27 ? -21.156 -2.83 -15.406 1 89.44 27 SER B O 1
ATOM 1890 N N . ASN B 1 28 ? -20.344 -4.449 -16.719 1 86.12 28 ASN B N 1
ATOM 1891 C CA . ASN B 1 28 ? -20.781 -5.535 -15.844 1 86.12 28 ASN B CA 1
ATOM 1892 C C . ASN B 1 28 ? -19.781 -5.785 -14.719 1 86.12 28 ASN B C 1
ATOM 1894 O O . ASN B 1 28 ? -20.062 -6.512 -13.773 1 86.12 28 ASN B O 1
ATOM 1898 N N . PHE B 1 29 ? -18.625 -5.078 -14.82 1 86 29 PHE B N 1
ATOM 1899 C CA . PHE B 1 29 ? -17.531 -5.41 -13.922 1 86 29 PHE B CA 1
ATOM 1900 C C . PHE B 1 29 ? -17.203 -4.238 -13 1 86 29 PHE B C 1
ATOM 1902 O O . PHE B 1 29 ? -16.641 -4.422 -11.922 1 86 29 PHE B O 1
ATOM 1909 N N . ILE B 1 30 ? -17.547 -3.031 -13.469 1 89.38 30 ILE B N 1
ATOM 1910 C CA . ILE B 1 30 ? -17.281 -1.825 -12.688 1 89.38 30 ILE B CA 1
ATOM 1911 C C . ILE B 1 30 ? -18.594 -1.149 -12.32 1 89.38 30 ILE B C 1
ATOM 1913 O O . ILE B 1 30 ? -19.359 -0.733 -13.195 1 89.38 30 ILE B O 1
ATOM 1917 N N . GLU B 1 31 ? -18.859 -1.014 -11.109 1 90.94 31 GLU B N 1
ATOM 1918 C CA . GLU B 1 31 ? -20.078 -0.382 -10.609 1 90.94 31 GLU B CA 1
ATOM 1919 C C . GLU B 1 31 ? -19.781 1 -10.031 1 90.94 31 GLU B C 1
ATOM 1921 O O . GLU B 1 31 ? -19.094 1.123 -9.023 1 90.94 31 GLU B O 1
ATOM 1926 N N . LEU B 1 32 ? -20.406 1.986 -10.609 1 92.69 32 LEU B N 1
ATOM 1927 C CA . LEU B 1 32 ? -20.266 3.365 -10.156 1 92.69 32 LEU B CA 1
ATOM 1928 C C . LEU B 1 32 ? -21.375 3.715 -9.164 1 92.69 32 LEU B C 1
ATOM 1930 O O . LEU B 1 32 ? -22.531 3.33 -9.352 1 92.69 32 LEU B O 1
ATOM 1934 N N . LYS B 1 33 ? -20.984 4.363 -8.109 1 94.38 33 LYS B N 1
ATOM 1935 C CA . LYS B 1 33 ? -21.906 4.883 -7.105 1 94.38 33 LYS B CA 1
ATOM 1936 C C . LYS B 1 33 ? -21.594 6.332 -6.762 1 94.38 33 LYS B C 1
ATOM 1938 O O . LYS B 1 33 ? -20.453 6.785 -6.934 1 94.38 33 LYS B O 1
ATOM 1943 N N . ARG B 1 34 ? -22.641 7.016 -6.395 1 96.5 34 ARG B N 1
ATOM 1944 C CA . ARG B 1 34 ? -22.484 8.383 -5.891 1 96.5 34 ARG B CA 1
ATOM 1945 C C . ARG B 1 34 ? -22.891 8.469 -4.426 1 96.5 34 ARG B C 1
ATOM 1947 O O . ARG B 1 34 ? -24 8.078 -4.055 1 96.5 34 ARG B O 1
ATOM 1954 N N . MET B 1 35 ? -22 8.961 -3.604 1 96.19 35 MET B N 1
ATOM 1955 C CA . MET B 1 35 ? -22.281 9.141 -2.182 1 96.19 35 MET B CA 1
ATOM 1956 C C . MET B 1 35 ? -22.594 10.602 -1.869 1 96.19 35 MET B C 1
ATOM 1958 O O . MET B 1 35 ? -21.906 11.5 -2.35 1 96.19 35 MET B O 1
ATOM 1962 N N . HIS B 1 36 ? -23.641 10.75 -1.116 1 97.31 36 HIS B N 1
ATOM 1963 C CA . HIS B 1 36 ? -23.984 12.039 -0.537 1 97.31 36 HIS B CA 1
ATOM 1964 C C . HIS B 1 36 ? -23.734 12.047 0.97 1 97.31 36 HIS B C 1
ATOM 1966 O O . HIS B 1 36 ? -24.047 11.07 1.655 1 97.31 36 HIS B O 1
ATOM 1972 N N . TYR B 1 37 ? -23.109 13.148 1.407 1 96.56 37 TYR B N 1
ATOM 1973 C CA . TYR B 1 37 ? -22.859 13.227 2.842 1 96.56 37 TYR B CA 1
ATOM 1974 C C . TYR B 1 37 ? -22.703 14.672 3.293 1 96.56 37 TYR B C 1
ATOM 1976 O O . TYR B 1 37 ? -22.484 15.562 2.471 1 96.56 37 TYR B O 1
ATOM 1984 N N . ASN B 1 38 ? -22.922 14.859 4.613 1 96.31 38 ASN B N 1
ATOM 1985 C CA . ASN B 1 38 ? -22.688 16.156 5.242 1 96.31 38 ASN B CA 1
ATOM 1986 C C . ASN B 1 38 ? -21.438 16.125 6.129 1 96.31 38 ASN B C 1
ATOM 1988 O O . ASN B 1 38 ? -21.297 15.258 6.992 1 96.31 38 ASN B O 1
ATOM 1992 N N . GLU B 1 39 ? -20.516 16.984 5.785 1 93.81 39 GLU B N 1
ATOM 1993 C CA . GLU B 1 39 ? -19.328 17.188 6.625 1 93.81 39 GLU B CA 1
ATOM 1994 C C . GLU B 1 39 ? -19.359 18.562 7.273 1 93.81 39 GLU B C 1
ATOM 1996 O O . GLU B 1 39 ? -19.234 19.578 6.586 1 93.81 39 GLU B O 1
ATOM 2001 N N . GLU B 1 40 ? -19.453 18.609 8.594 1 89.62 40 GLU B N 1
ATOM 2002 C CA . GLU B 1 40 ? -19.562 19.875 9.328 1 89.62 40 GLU B CA 1
ATOM 2003 C C . GLU B 1 40 ? -20.609 20.781 8.711 1 89.62 40 GLU B C 1
ATOM 2005 O O . GLU B 1 40 ? -20.328 21.953 8.398 1 89.62 40 GLU B O 1
ATOM 2010 N N . ASN B 1 41 ? -21.719 20.344 8.344 1 88.5 41 ASN B N 1
ATOM 2011 C CA . ASN B 1 41 ? -22.922 21.031 7.848 1 88.5 41 ASN B CA 1
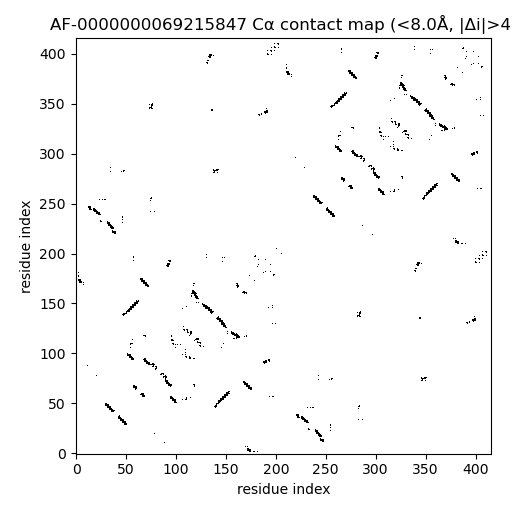ATOM 2012 C C . ASN B 1 41 ? -22.766 21.453 6.395 1 88.5 41 ASN B C 1
ATOM 2014 O O . ASN B 1 41 ? -23.422 22.391 5.941 1 88.5 41 ASN B O 1
ATOM 2018 N N . THR B 1 42 ? -21.812 20.906 5.758 1 93 42 THR B N 1
ATOM 2019 C CA . THR B 1 42 ? -21.656 21.125 4.328 1 93 42 THR B CA 1
ATOM 2020 C C . THR B 1 42 ? -22 19.875 3.537 1 93 42 THR B C 1
ATOM 2022 O O . THR B 1 42 ? -21.469 18.797 3.797 1 93 42 THR B O 1
ATOM 2025 N N . LYS B 1 43 ? -22.859 20.094 2.551 1 94.88 43 LYS B N 1
ATOM 2026 C CA . LYS B 1 43 ? -23.25 18.984 1.688 1 94.88 43 LYS B CA 1
ATOM 2027 C C . LYS B 1 43 ? -22.172 18.688 0.663 1 94.88 43 LYS B C 1
ATOM 2029 O O . LYS B 1 43 ? -21.672 19.578 -0.009 1 94.88 43 LYS B O 1
ATOM 2034 N N . LYS B 1 44 ? -21.844 17.453 0.654 1 95.25 44 LYS B N 1
ATOM 2035 C CA . LYS B 1 44 ? -20.812 17.016 -0.283 1 95.25 44 LYS B CA 1
ATOM 2036 C C . LYS B 1 44 ? -21.266 15.781 -1.063 1 95.25 44 LYS B C 1
ATOM 2038 O O . LYS B 1 44 ? -22.188 15.07 -0.635 1 95.25 44 LYS B O 1
ATOM 2043 N N . THR B 1 45 ? -20.734 15.648 -2.293 1 95.19 45 THR B N 1
ATOM 2044 C CA . THR B 1 45 ? -20.953 14.477 -3.133 1 95.19 45 THR B CA 1
ATOM 2045 C C . THR B 1 45 ? -19.609 13.906 -3.615 1 95.19 45 THR B C 1
ATOM 2047 O O . THR B 1 45 ? -18.672 14.648 -3.889 1 95.19 45 THR B O 1
ATOM 2050 N N . TRP B 1 46 ? -19.594 12.578 -3.676 1 95.75 46 TRP B N 1
ATOM 2051 C CA . TRP B 1 46 ? -18.391 11.898 -4.148 1 95.75 46 TRP B CA 1
ATOM 2052 C C . TRP B 1 46 ? -18.75 10.664 -4.969 1 95.75 46 TRP B C 1
ATOM 2054 O O . TRP B 1 46 ? -19.578 9.852 -4.543 1 95.75 46 TRP B O 1
ATOM 2064 N N . ASP B 1 47 ? -18.188 10.602 -6.211 1 95.44 47 ASP B N 1
ATOM 2065 C CA . ASP B 1 47 ? -18.391 9.414 -7.043 1 95.44 47 ASP B CA 1
ATOM 2066 C C . ASP B 1 47 ? -17.344 8.344 -6.719 1 95.44 47 ASP B C 1
ATOM 2068 O O . ASP B 1 47 ? -16.156 8.641 -6.609 1 95.44 47 ASP B O 1
ATOM 2072 N N . ILE B 1 48 ? -17.828 7.113 -6.48 1 94.38 48 ILE B N 1
ATOM 2073 C CA . ILE B 1 48 ? -16.938 6.023 -6.098 1 94.38 48 ILE B CA 1
ATOM 2074 C C . ILE B 1 48 ? -17.219 4.805 -6.977 1 94.38 48 ILE B C 1
ATOM 2076 O O . ILE B 1 48 ? -18.234 4.738 -7.656 1 94.38 48 ILE B O 1
ATOM 2080 N N . ILE B 1 49 ? -16.203 3.943 -7.008 1 92.25 49 ILE B N 1
ATOM 2081 C CA . ILE B 1 49 ? -16.344 2.633 -7.633 1 92.25 49 ILE B CA 1
ATOM 2082 C C . ILE B 1 49 ? -16.422 1.551 -6.559 1 92.25 49 ILE B C 1
ATOM 2084 O O . ILE B 1 49 ? -15.602 1.544 -5.629 1 92.25 49 ILE B O 1
ATOM 2088 N N . LYS B 1 50 ? -17.375 0.66 -6.754 1 89.81 50 LYS B N 1
ATOM 2089 C CA . LYS B 1 50 ? -17.391 -0.5 -5.867 1 89.81 50 LYS B CA 1
ATOM 2090 C C . LYS B 1 50 ? -16.312 -1.503 -6.262 1 89.81 50 LYS B C 1
ATOM 2092 O O . LYS B 1 50 ? -16.234 -1.92 -7.418 1 89.81 50 LYS B O 1
ATOM 2097 N N . SER B 1 51 ? -15.438 -1.804 -5.402 1 88.19 51 SER B N 1
ATOM 2098 C CA . SER B 1 51 ? -14.375 -2.77 -5.652 1 88.19 51 SER B CA 1
ATOM 2099 C C . SER B 1 51 ? -14.375 -3.879 -4.605 1 88.19 51 SER B C 1
ATOM 2101 O O . SER B 1 51 ? -14.68 -3.633 -3.434 1 88.19 51 SER B O 1
ATOM 2103 N N . LEU B 1 52 ? -14.039 -5.086 -5.043 1 90.75 52 LEU B N 1
ATOM 2104 C CA . LEU B 1 52 ? -13.922 -6.219 -4.129 1 90.75 52 LEU B CA 1
ATOM 2105 C C . LEU B 1 52 ? -12.594 -6.176 -3.377 1 90.75 52 LEU B C 1
ATOM 2107 O O . LEU B 1 52 ? -11.609 -5.637 -3.883 1 90.75 52 LEU B O 1
ATOM 2111 N N . ASP B 1 53 ? -12.664 -6.695 -2.197 1 93.5 53 ASP B N 1
ATOM 2112 C CA . ASP B 1 53 ? -11.422 -6.914 -1.46 1 93.5 53 ASP B CA 1
ATOM 2113 C C . ASP B 1 53 ? -10.57 -7.98 -2.135 1 93.5 53 ASP B C 1
ATOM 2115 O O . ASP B 1 53 ? -11.031 -8.672 -3.041 1 93.5 53 ASP B O 1
ATOM 2119 N N . SER B 1 54 ? -9.305 -7.984 -1.746 1 96.38 54 SER B N 1
ATOM 2120 C CA . SER B 1 54 ? -8.383 -8.961 -2.328 1 96.38 54 SER B CA 1
ATOM 2121 C C . SER B 1 54 ? -7.418 -9.5 -1.28 1 96.38 54 SER B C 1
ATOM 2123 O O . SER B 1 54 ? -7.32 -8.961 -0.178 1 96.38 54 SER B O 1
ATOM 2125 N N . VAL B 1 55 ? -6.82 -10.602 -1.619 1 98.19 55 VAL B N 1
ATOM 2126 C CA . VAL B 1 55 ? -5.719 -11.18 -0.853 1 98.19 55 VAL B CA 1
ATOM 2127 C C . VAL B 1 55 ? -4.477 -11.289 -1.736 1 98.19 55 VAL B C 1
ATOM 2129 O O . VAL B 1 55 ? -4.586 -11.344 -2.963 1 98.19 55 VAL B O 1
ATOM 2132 N N . ALA B 1 56 ? -3.342 -11.203 -1.134 1 98.5 56 ALA B N 1
ATOM 2133 C CA . ALA B 1 56 ? -2.07 -11.445 -1.807 1 98.5 56 ALA B CA 1
ATOM 2134 C C . ALA B 1 56 ? -1.085 -12.148 -0.878 1 98.5 56 ALA B C 1
ATOM 2136 O O . ALA B 1 56 ? -1.212 -12.07 0.346 1 98.5 56 ALA B O 1
ATOM 2137 N N . VAL B 1 57 ? -0.137 -12.852 -1.464 1 98.75 57 VAL B N 1
ATOM 2138 C CA . VAL B 1 57 ? 0.788 -13.641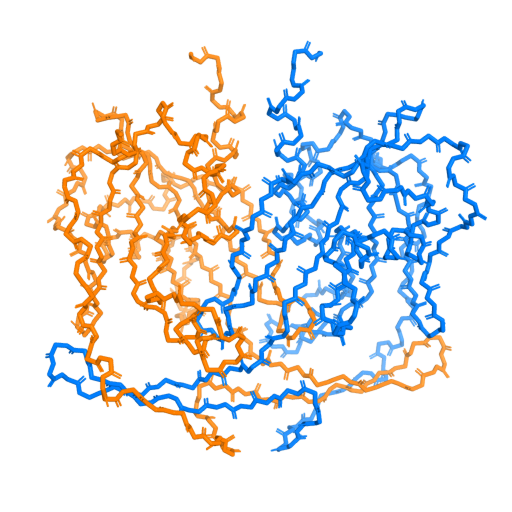 -0.66 1 98.75 57 VAL B CA 1
ATOM 2139 C C . VAL B 1 57 ? 2.207 -13.484 -1.2 1 98.75 57 VAL B C 1
ATOM 2141 O O . VAL B 1 57 ? 2.438 -13.609 -2.406 1 98.75 57 VAL B O 1
ATOM 2144 N N . LEU B 1 58 ? 3.135 -13.125 -0.312 1 98.81 58 LEU B N 1
ATOM 2145 C CA . LEU B 1 58 ? 4.559 -13.242 -0.61 1 98.81 58 LEU B CA 1
ATOM 2146 C C . LEU B 1 58 ? 5.078 -14.633 -0.262 1 98.81 58 LEU B C 1
ATOM 2148 O O . LEU B 1 58 ? 5.09 -15.023 0.908 1 98.81 58 LEU B O 1
ATOM 2152 N N . LEU B 1 59 ? 5.441 -15.367 -1.234 1 98.81 59 LEU B N 1
ATOM 2153 C CA . LEU B 1 59 ? 6.031 -16.688 -1.037 1 98.81 59 LEU B CA 1
ATOM 2154 C C . LEU B 1 59 ? 7.555 -16.594 -0.999 1 98.81 59 LEU B C 1
ATOM 2156 O O . LEU B 1 59 ? 8.164 -15.969 -1.864 1 98.81 59 LEU B O 1
ATOM 2160 N N . TYR B 1 60 ? 8.133 -17.172 0.013 1 98.5 60 TYR B N 1
ATOM 2161 C CA . TYR B 1 60 ? 9.586 -17.281 0.149 1 98.5 60 TYR B CA 1
ATOM 2162 C C . TYR B 1 60 ? 10.039 -18.734 0.099 1 98.5 60 TYR B C 1
ATOM 2164 O O . TYR B 1 60 ? 9.742 -19.516 1.009 1 98.5 60 TYR B O 1
ATOM 2172 N N . GLU B 1 61 ? 10.703 -19.109 -0.936 1 97.88 61 GLU B N 1
ATOM 2173 C CA . GLU B 1 61 ? 11.234 -20.453 -1.068 1 97.88 61 GLU B CA 1
ATOM 2174 C C . GLU B 1 61 ? 12.609 -20.578 -0.424 1 97.88 61 GLU B C 1
ATOM 2176 O O . GLU B 1 61 ? 13.578 -19.984 -0.905 1 97.88 61 GLU B O 1
ATOM 2181 N N . LYS B 1 62 ? 12.719 -21.375 0.501 1 95 62 LYS B N 1
ATOM 2182 C CA . LYS B 1 62 ? 13.906 -21.469 1.344 1 95 62 LYS B CA 1
ATOM 2183 C C . LYS B 1 62 ? 15.078 -22.078 0.575 1 95 62 LYS B C 1
ATOM 2185 O O . LYS B 1 62 ? 16.203 -21.562 0.635 1 95 62 LYS B O 1
ATOM 2190 N N . GLU B 1 63 ? 14.891 -23.125 -0.173 1 95.19 63 GLU B N 1
ATOM 2191 C CA . GLU B 1 63 ? 15.961 -23.859 -0.848 1 95.19 63 GLU B CA 1
ATOM 2192 C C . GLU B 1 63 ? 16.672 -22.969 -1.864 1 95.19 63 GLU B C 1
ATOM 2194 O O . GLU B 1 63 ? 17.906 -23 -1.957 1 95.19 63 GLU B O 1
ATOM 2199 N N . SER B 1 64 ? 15.922 -22.188 -2.557 1 95.44 64 SER B N 1
ATOM 2200 C CA . SER B 1 64 ? 16.516 -21.344 -3.588 1 95.44 64 SER B CA 1
ATOM 2201 C C . SER B 1 64 ? 16.828 -19.953 -3.047 1 95.44 64 SER B C 1
ATOM 2203 O O . SER B 1 64 ? 17.531 -19.172 -3.703 1 95.44 64 SER B O 1
ATOM 2205 N N . ASP B 1 65 ? 16.359 -19.625 -1.854 1 97.06 65 ASP B N 1
ATOM 2206 C CA . ASP B 1 65 ? 16.484 -18.297 -1.265 1 97.06 65 ASP B CA 1
ATOM 2207 C C . ASP B 1 65 ? 15.914 -17.219 -2.199 1 97.06 65 ASP B C 1
ATOM 2209 O O . ASP B 1 65 ? 16.594 -16.25 -2.52 1 97.06 65 ASP B O 1
ATOM 2213 N N . CYS B 1 66 ? 14.695 -17.438 -2.656 1 97.88 66 CYS B N 1
ATOM 2214 C CA . CYS B 1 66 ? 14.023 -16.547 -3.59 1 97.88 66 CYS B CA 1
ATOM 2215 C C . CYS B 1 66 ? 12.609 -16.234 -3.127 1 97.88 66 CYS B C 1
ATOM 2217 O O . CYS B 1 66 ? 11.961 -17.062 -2.49 1 97.88 66 CYS B O 1
ATOM 2219 N N . PHE B 1 67 ? 12.195 -15.023 -3.385 1 98.62 67 PHE B N 1
ATOM 2220 C CA . PHE B 1 67 ? 10.766 -14.734 -3.379 1 98.62 67 PHE B CA 1
ATOM 2221 C C . PHE B 1 67 ? 10.109 -15.227 -4.664 1 98.62 67 PHE B C 1
ATOM 2223 O O . PHE B 1 67 ? 10.656 -15.055 -5.754 1 98.62 67 PHE B O 1
ATOM 2230 N N . VAL B 1 68 ? 9.008 -15.859 -4.578 1 98.31 68 VAL B N 1
ATOM 2231 C CA . VAL B 1 68 ? 8.227 -16.266 -5.738 1 98.31 68 VAL B CA 1
ATOM 2232 C C . VAL B 1 68 ? 7.18 -15.195 -6.059 1 98.31 68 VAL B C 1
ATOM 2234 O O . VAL B 1 68 ? 6.234 -14.992 -5.293 1 98.31 68 VAL B O 1
ATOM 2237 N N . ILE B 1 69 ? 7.34 -14.523 -7.164 1 98.25 69 ILE B N 1
ATOM 2238 C CA . ILE B 1 69 ? 6.422 -13.461 -7.559 1 98.25 69 ILE B CA 1
ATOM 2239 C C . ILE B 1 69 ? 5.891 -13.734 -8.961 1 98.25 69 ILE B C 1
ATOM 2241 O O . ILE B 1 69 ? 6.266 -14.727 -9.594 1 98.25 69 ILE B O 1
ATOM 2245 N N . VAL B 1 70 ? 4.988 -12.883 -9.445 1 97.75 70 VAL B N 1
ATOM 2246 C CA . VAL B 1 70 ? 4.375 -13.156 -10.742 1 97.75 70 VAL B CA 1
ATOM 2247 C C . VAL B 1 70 ? 4.516 -11.93 -11.641 1 97.75 70 VAL B C 1
ATOM 2249 O O . VAL B 1 70 ? 4.688 -10.812 -11.156 1 97.75 70 VAL B O 1
ATOM 2252 N N . LYS B 1 71 ? 4.508 -12.164 -12.867 1 96.5 71 LYS B N 1
ATOM 2253 C CA . LYS B 1 71 ? 4.473 -11.156 -13.93 1 96.5 71 LYS B CA 1
ATOM 2254 C C . LYS B 1 71 ? 3.314 -11.406 -14.891 1 96.5 71 LYS B C 1
ATOM 2256 O O . LYS B 1 71 ? 3.146 -12.516 -15.391 1 96.5 71 LYS B O 1
ATOM 2261 N N . GLN B 1 72 ? 2.514 -10.438 -15.125 1 95.62 72 GLN B N 1
ATOM 2262 C CA . GLN B 1 72 ? 1.361 -10.617 -16 1 95.62 72 GLN B CA 1
ATOM 2263 C C . GLN B 1 72 ? 0.958 -9.297 -16.656 1 95.62 72 GLN B C 1
ATOM 2265 O O . GLN B 1 72 ? 1.365 -8.227 -16.219 1 95.62 72 GLN B O 1
ATOM 2270 N N . PHE B 1 73 ? 0.159 -9.469 -17.75 1 95.56 73 PHE B N 1
ATOM 2271 C CA . PHE B 1 73 ? -0.329 -8.312 -18.5 1 95.56 73 PHE B CA 1
ATOM 2272 C C . PHE B 1 73 ? -1.514 -7.668 -17.781 1 95.56 73 PHE B C 1
ATOM 2274 O O . PHE B 1 73 ? -2.445 -8.359 -17.375 1 95.56 73 PHE B O 1
ATOM 2281 N N . ARG B 1 74 ? -1.46 -6.352 -17.609 1 96.25 74 ARG B N 1
ATOM 2282 C CA . ARG B 1 74 ? -2.549 -5.555 -17.062 1 96.25 74 ARG B CA 1
ATOM 2283 C C . ARG B 1 74 ? -3.035 -4.516 -18.062 1 96.25 74 ARG B C 1
ATOM 2285 O O . ARG B 1 74 ? -2.354 -3.516 -18.312 1 96.25 74 ARG B O 1
ATOM 2292 N N . PRO B 1 75 ? -4.219 -4.68 -18.609 1 95.38 75 PRO B N 1
ATOM 2293 C CA . PRO B 1 75 ? -4.734 -3.738 -19.609 1 95.38 75 PRO B CA 1
ATOM 2294 C C . PRO B 1 75 ? -4.742 -2.297 -19.109 1 95.38 75 PRO B C 1
ATOM 2296 O O . PRO B 1 75 ? -4.41 -1.375 -19.859 1 95.38 75 PRO B O 1
ATOM 2299 N N . ALA B 1 76 ? -5.082 -2.131 -17.875 1 94.62 76 ALA B N 1
ATOM 2300 C CA . ALA B 1 76 ? -5.145 -0.786 -17.312 1 94.62 76 ALA B CA 1
ATOM 2301 C C . ALA B 1 76 ? -3.779 -0.104 -17.375 1 94.62 76 ALA B C 1
ATOM 2303 O O . ALA B 1 76 ? -3.693 1.111 -17.562 1 94.62 76 ALA B O 1
ATOM 2304 N N . ILE B 1 77 ? -2.742 -0.892 -17.141 1 95.06 77 ILE B N 1
ATOM 2305 C CA . ILE B 1 77 ? -1.389 -0.354 -17.219 1 95.06 77 ILE B CA 1
ATOM 2306 C C . ILE B 1 77 ? -1.03 -0.058 -18.672 1 95.06 77 ILE B C 1
ATOM 2308 O O . ILE B 1 77 ? -0.471 0.998 -18.984 1 95.06 77 ILE B O 1
ATOM 2312 N N . TYR B 1 78 ? -1.35 -0.942 -19.594 1 95.25 78 TYR B N 1
ATOM 2313 C CA . TYR B 1 78 ? -1.091 -0.734 -21.016 1 95.25 78 TYR B CA 1
ATOM 2314 C C . TYR B 1 78 ? -1.816 0.505 -21.531 1 95.25 78 TYR B C 1
ATOM 2316 O O . TYR B 1 78 ? -1.301 1.225 -22.391 1 95.25 78 TYR B O 1
ATOM 2324 N N . ALA B 1 79 ? -2.959 0.758 -21.047 1 93.62 79 ALA B N 1
ATOM 2325 C CA . ALA B 1 79 ? -3.801 1.861 -21.5 1 93.62 79 ALA B CA 1
ATOM 2326 C C . ALA B 1 79 ? -3.129 3.207 -21.234 1 93.62 79 ALA B C 1
ATOM 2328 O O . ALA B 1 79 ? -3.506 4.219 -21.844 1 93.62 79 ALA B O 1
ATOM 2329 N N . ARG B 1 80 ? -2.188 3.215 -20.375 1 91.25 80 ARG B N 1
ATOM 2330 C CA . ARG B 1 80 ? -1.463 4.445 -20.078 1 91.25 80 ARG B CA 1
ATOM 2331 C C . ARG B 1 80 ? -0.742 4.969 -21.312 1 91.25 80 ARG B C 1
ATOM 2333 O O . ARG B 1 80 ? -0.501 6.172 -21.438 1 91.25 80 ARG B O 1
ATOM 2340 N N . ASN B 1 81 ? -0.386 4.109 -22.25 1 91.88 81 ASN B N 1
ATOM 2341 C CA . ASN B 1 81 ? 0.206 4.504 -23.531 1 91.88 81 ASN B CA 1
ATOM 2342 C C . ASN B 1 81 ? -0.694 5.473 -24.297 1 91.88 81 ASN B C 1
ATOM 2344 O O . ASN B 1 81 ? -0.208 6.316 -25.047 1 91.88 81 ASN B O 1
ATOM 2348 N N . PHE B 1 82 ? -1.937 5.332 -24.062 1 89.56 82 PHE B N 1
ATOM 2349 C CA . PHE B 1 82 ? -2.91 6.172 -24.75 1 89.56 82 PHE B CA 1
ATOM 2350 C C . PHE B 1 82 ? -3.131 7.477 -24 1 89.56 82 PHE B C 1
ATOM 2352 O O . PHE B 1 82 ? -3.432 8.508 -24.594 1 89.56 82 PHE B O 1
ATOM 2359 N N . HIS B 1 83 ? -2.891 7.402 -22.672 1 82.94 83 HIS B N 1
ATOM 2360 C CA . HIS B 1 83 ? -3.271 8.523 -21.812 1 82.94 83 HIS B CA 1
ATOM 2361 C C . HIS B 1 83 ? -2.088 9.453 -21.562 1 82.94 83 HIS B C 1
ATOM 2363 O O . HIS B 1 83 ? -2.264 10.664 -21.422 1 82.94 83 HIS B O 1
ATOM 2369 N N . PHE B 1 84 ? -0.87 8.922 -21.422 1 79.38 84 PHE B N 1
ATOM 2370 C CA . PHE B 1 84 ? 0.261 9.703 -20.938 1 79.38 84 PHE B CA 1
ATOM 2371 C C . PHE B 1 84 ? 1.433 9.625 -21.906 1 79.38 84 PHE B C 1
ATOM 2373 O O . PHE B 1 84 ? 2.504 10.172 -21.641 1 79.38 84 PHE B O 1
ATOM 2380 N N . LYS B 1 85 ? 1.369 9.188 -23.094 1 71.94 85 LYS B N 1
ATOM 2381 C CA . LYS B 1 85 ? 2.455 9.016 -24.062 1 71.94 85 LYS B CA 1
ATOM 2382 C C . LYS B 1 85 ? 3.67 8.359 -23.406 1 71.94 85 LYS B C 1
ATOM 2384 O O . LYS B 1 85 ? 4.793 8.844 -23.562 1 71.94 85 LYS B O 1
ATOM 2389 N N . HIS B 1 86 ? 3.504 7.465 -22.5 1 74.12 86 HIS B N 1
ATOM 2390 C CA . HIS B 1 86 ? 4.527 6.66 -21.844 1 74.12 86 HIS B CA 1
ATOM 2391 C C . HIS B 1 86 ? 4.645 5.285 -22.484 1 74.12 86 HIS B C 1
ATOM 2393 O O . HIS B 1 86 ? 3.674 4.523 -22.5 1 74.12 86 HIS B O 1
ATOM 2399 N N . GLU B 1 87 ? 5.762 4.969 -23.062 1 84.06 87 GLU B N 1
ATOM 2400 C CA . GLU B 1 87 ? 5.93 3.652 -23.672 1 84.06 87 GLU B CA 1
ATOM 2401 C C . GLU B 1 87 ? 6.125 2.572 -22.625 1 84.06 87 GLU B C 1
ATOM 2403 O O . GLU B 1 87 ? 7.199 2.469 -22.016 1 84.06 87 GLU B O 1
ATOM 2408 N N . ILE B 1 88 ? 5.039 1.815 -22.391 1 89.75 88 ILE B N 1
ATOM 2409 C CA . ILE B 1 88 ? 5.086 0.719 -21.438 1 89.75 88 ILE B CA 1
ATOM 2410 C C . ILE B 1 88 ? 4.43 -0.522 -22.031 1 89.75 88 ILE B C 1
ATOM 2412 O O . ILE B 1 88 ? 3.473 -0.416 -22.797 1 89.75 88 ILE B O 1
ATOM 2416 N N . ASP B 1 89 ? 4.828 -1.718 -21.688 1 92.25 89 ASP B N 1
ATOM 2417 C CA . ASP B 1 89 ? 4.371 -2.951 -22.328 1 92.25 89 ASP B CA 1
ATOM 2418 C C . ASP B 1 89 ? 3.143 -3.51 -21.609 1 92.25 89 ASP B C 1
ATOM 2420 O O . ASP B 1 89 ? 2.514 -4.453 -22.094 1 92.25 89 ASP B O 1
ATOM 2424 N N . GLY B 1 90 ? 2.811 -2.957 -20.469 1 94.38 90 GLY B N 1
ATOM 2425 C CA . GLY B 1 90 ? 1.604 -3.365 -19.766 1 94.38 90 GLY B CA 1
ATOM 2426 C C . GLY B 1 90 ? 1.841 -4.5 -18.781 1 94.38 90 GLY B C 1
ATOM 2427 O O . GLY B 1 90 ? 0.922 -4.914 -18.078 1 94.38 90 GLY B O 1
ATOM 2428 N N . TYR B 1 91 ? 3.047 -4.984 -18.719 1 95.25 91 TYR B N 1
ATOM 2429 C CA . TYR B 1 91 ? 3.352 -6.059 -17.781 1 95.25 91 TYR B CA 1
ATOM 2430 C C . TYR B 1 91 ? 3.814 -5.496 -16.438 1 95.25 91 TYR B C 1
ATOM 2432 O O . TYR B 1 91 ? 4.551 -4.508 -16.391 1 95.25 91 TYR B O 1
ATOM 2440 N N . THR B 1 92 ? 3.342 -6.129 -15.359 1 96.31 92 THR B N 1
ATOM 2441 C CA . THR B 1 92 ? 3.658 -5.699 -14 1 96.31 92 THR B CA 1
ATOM 2442 C C . THR B 1 92 ? 4.195 -6.863 -13.172 1 96.31 92 THR B C 1
ATOM 2444 O O . THR B 1 92 ? 3.803 -8.016 -13.383 1 96.31 92 THR B O 1
ATOM 2447 N N . TYR B 1 93 ? 5.102 -6.559 -12.297 1 97.12 93 TYR B N 1
ATOM 2448 C CA . TYR B 1 93 ? 5.578 -7.504 -11.289 1 97.12 93 TYR B CA 1
ATOM 2449 C C . TYR B 1 93 ? 4.758 -7.398 -10.008 1 97.12 93 TYR B C 1
ATOM 2451 O O . TYR B 1 93 ? 4.617 -6.312 -9.445 1 97.12 93 TYR B O 1
ATOM 2459 N N . GLU B 1 94 ? 4.219 -8.523 -9.531 1 98 94 GLU B N 1
ATOM 2460 C CA . GLU B 1 94 ? 3.213 -8.508 -8.477 1 98 94 GLU B CA 1
ATOM 2461 C C . GLU B 1 94 ? 3.379 -9.703 -7.543 1 98 94 GLU B C 1
ATOM 2463 O O . GLU B 1 94 ? 4.137 -10.633 -7.84 1 98 94 GLU B O 1
ATOM 2468 N N . LEU B 1 95 ? 2.658 -9.617 -6.453 1 98.69 95 LEU B N 1
ATOM 2469 C CA . LEU B 1 95 ? 2.41 -10.797 -5.629 1 98.69 95 LEU B CA 1
ATOM 2470 C C . LEU B 1 95 ? 1.363 -11.703 -6.273 1 98.69 95 LEU B C 1
ATOM 2472 O O . LEU B 1 95 ? 0.541 -11.234 -7.066 1 98.69 95 LEU B O 1
ATOM 2476 N 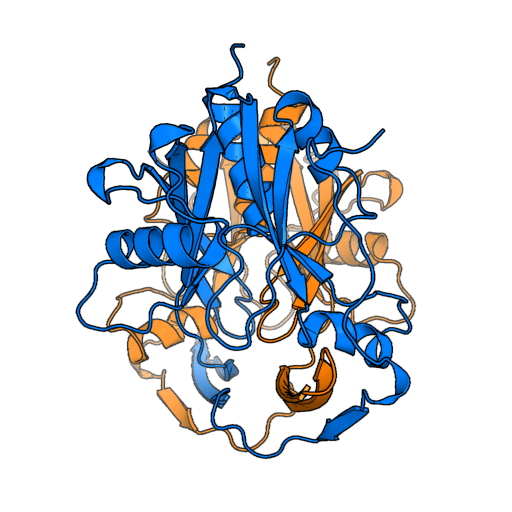N . CYS B 1 96 ? 1.478 -12.938 -5.918 1 98 96 CYS B N 1
ATOM 2477 C CA . CYS B 1 96 ? 0.31 -13.773 -6.176 1 98 96 CYS B CA 1
ATOM 2478 C C . CYS B 1 96 ? -0.909 -13.258 -5.422 1 98 96 CYS B C 1
ATOM 2480 O O . CYS B 1 96 ? -0.831 -12.977 -4.223 1 98 96 CYS B O 1
ATOM 2482 N N . ALA B 1 97 ? -2.006 -13.094 -6.18 1 97.69 97 ALA B N 1
ATOM 2483 C CA . ALA B 1 97 ? -3.143 -12.422 -5.559 1 97.69 97 ALA B CA 1
ATOM 2484 C C . ALA B 1 97 ? -4.457 -12.875 -6.18 1 97.69 97 ALA B C 1
ATOM 2486 O O . ALA B 1 97 ? -4.465 -13.516 -7.238 1 97.69 97 ALA B O 1
ATOM 2487 N N . GLY B 1 98 ? -5.59 -12.539 -5.461 1 95.62 98 GLY B N 1
ATOM 2488 C CA . GLY B 1 98 ? -6.926 -12.828 -5.953 1 95.62 98 GLY B CA 1
ATOM 2489 C C . GLY B 1 98 ? -8.008 -12.023 -5.258 1 95.62 98 GLY B C 1
ATOM 2490 O O . GLY B 1 98 ? -7.789 -11.484 -4.172 1 95.62 98 GLY B O 1
ATOM 2491 N N . LEU B 1 99 ? -9.125 -11.992 -5.902 1 94 99 LEU B N 1
ATOM 2492 C CA . LEU B 1 99 ? -10.266 -11.266 -5.359 1 94 99 LEU B CA 1
ATOM 2493 C C . LEU B 1 99 ? -11.008 -12.109 -4.328 1 94 99 LEU B C 1
ATOM 2495 O O . LEU B 1 99 ? -11.016 -13.336 -4.418 1 94 99 LEU B O 1
ATOM 2499 N N . VAL B 1 100 ? -11.578 -11.414 -3.387 1 93.88 100 VAL B N 1
ATOM 2500 C CA . VAL B 1 100 ? -12.453 -12.047 -2.406 1 93.88 100 VAL B CA 1
ATOM 2501 C C . VAL B 1 100 ? -13.875 -12.109 -2.951 1 93.88 100 VAL B C 1
ATOM 2503 O O . VAL B 1 100 ? -14.703 -11.242 -2.65 1 93.88 100 VAL B O 1
ATOM 2506 N N . ASP B 1 101 ? -14.141 -13.141 -3.689 1 89.94 101 ASP B N 1
ATOM 2507 C CA . ASP B 1 101 ? -15.422 -13.219 -4.383 1 89.94 101 ASP B CA 1
ATOM 2508 C C . ASP B 1 101 ? -16.172 -14.492 -4.008 1 89.94 101 ASP B C 1
ATOM 2510 O O . ASP B 1 101 ? -17.281 -14.727 -4.484 1 89.94 101 ASP B O 1
ATOM 2514 N N . LYS B 1 102 ? -15.531 -15.25 -3.227 1 87.69 102 LYS B N 1
ATOM 2515 C CA . LYS B 1 102 ? -16.172 -16.484 -2.781 1 87.69 102 LYS B CA 1
ATOM 2516 C C . LYS B 1 102 ? -16.703 -16.344 -1.36 1 87.69 102 LYS B C 1
ATOM 2518 O O . LYS B 1 102 ? -15.938 -16.188 -0.411 1 87.69 102 LYS B O 1
ATOM 2523 N N . ALA B 1 103 ? -18 -16.531 -1.122 1 84.88 103 ALA B N 1
ATOM 2524 C CA . ALA B 1 103 ? -18.672 -16.281 0.148 1 84.88 103 ALA B CA 1
ATOM 2525 C C . ALA B 1 103 ? -18.344 -17.359 1.167 1 84.88 103 ALA B C 1
ATOM 2527 O O . ALA B 1 103 ? -18.344 -17.109 2.375 1 84.88 103 ALA B O 1
ATOM 2528 N N . ASN B 1 104 ? -17.922 -18.516 0.752 1 92.56 104 ASN B N 1
ATOM 2529 C CA . ASN B 1 104 ? -17.797 -19.625 1.687 1 92.56 104 ASN B CA 1
ATOM 2530 C C . ASN B 1 104 ? -16.328 -19.969 1.942 1 92.56 104 ASN B C 1
ATOM 2532 O O . ASN B 1 104 ? -16.016 -21.062 2.414 1 92.56 104 ASN B O 1
ATOM 2536 N N . LYS B 1 105 ? -15.453 -19.094 1.701 1 95.62 105 LYS B N 1
ATOM 2537 C CA . LYS B 1 105 ? -14.039 -19.344 1.954 1 95.62 105 LYS B CA 1
ATOM 2538 C C . LYS B 1 105 ? -13.422 -18.219 2.783 1 95.62 105 LYS B C 1
ATOM 2540 O O . LYS B 1 105 ? -13.75 -17.047 2.588 1 95.62 105 LYS B O 1
ATOM 2545 N N . SER B 1 106 ? -12.594 -18.641 3.697 1 96.69 106 SER B N 1
ATOM 2546 C CA . SER B 1 106 ? -11.82 -17.656 4.441 1 96.69 106 SER B CA 1
ATOM 2547 C C . SER B 1 106 ? -10.797 -16.953 3.549 1 96.69 106 SER B C 1
ATOM 2549 O O . SER B 1 106 ? -10.477 -17.453 2.463 1 96.69 106 SER B O 1
ATOM 2551 N N . LEU B 1 107 ? -10.32 -15.836 3.984 1 97.38 107 LEU B N 1
ATOM 2552 C CA . LEU B 1 107 ? -9.273 -15.125 3.258 1 97.38 107 LEU B CA 1
ATOM 2553 C C . LEU B 1 107 ? -8.055 -16.016 3.059 1 97.38 107 LEU B C 1
ATOM 2555 O O . LEU B 1 107 ? -7.453 -16.031 1.983 1 97.38 107 LEU B O 1
ATOM 2559 N N . GLU B 1 108 ? -7.711 -16.75 4.109 1 98.38 108 GLU B N 1
ATOM 2560 C CA . GLU B 1 108 ? -6.559 -17.641 4.055 1 98.38 108 GLU B CA 1
ATOM 2561 C C . GLU B 1 108 ? -6.754 -18.734 3.008 1 98.38 108 GLU B C 1
ATOM 2563 O O . GLU B 1 108 ? -5.82 -19.094 2.287 1 98.38 108 GLU B O 1
ATOM 2568 N N . GLU B 1 109 ? -7.934 -19.25 2.973 1 98.25 109 GLU B N 1
ATOM 2569 C CA . GLU B 1 109 ? -8.234 -20.266 1.979 1 98.25 109 GLU B CA 1
ATOM 2570 C C . GLU B 1 109 ? -8.109 -19.719 0.561 1 98.25 109 GLU B C 1
ATOM 2572 O O . GLU B 1 109 ? -7.574 -20.391 -0.325 1 98.25 109 GLU B O 1
ATOM 2577 N N . ILE B 1 110 ? -8.617 -18.531 0.355 1 98.06 110 ILE B N 1
ATOM 2578 C CA . ILE B 1 110 ? -8.516 -17.906 -0.955 1 98.06 110 ILE B CA 1
ATOM 2579 C C . ILE B 1 110 ? -7.047 -17.672 -1.31 1 98.06 110 ILE B C 1
ATOM 2581 O O . ILE B 1 110 ? -6.621 -17.969 -2.434 1 98.06 110 ILE B O 1
ATOM 2585 N N . ALA B 1 111 ? -6.27 -17.219 -0.348 1 98.25 111 ALA B N 1
ATOM 2586 C CA . ALA B 1 111 ? -4.844 -16.984 -0.564 1 98.25 111 ALA B CA 1
ATOM 2587 C C . ALA B 1 111 ? -4.137 -18.281 -0.97 1 98.25 111 ALA B C 1
ATOM 2589 O O . ALA B 1 111 ? -3.307 -18.281 -1.884 1 98.25 111 ALA B O 1
ATOM 2590 N N . CYS B 1 112 ? -4.477 -19.375 -0.339 1 98.38 112 CYS B N 1
ATOM 2591 C CA . CYS B 1 112 ? -3.873 -20.672 -0.643 1 98.38 112 CYS B CA 1
ATOM 2592 C C . CYS B 1 112 ? -4.25 -21.125 -2.045 1 98.38 112 CYS B C 1
ATOM 2594 O O . CYS B 1 112 ? -3.416 -21.688 -2.766 1 98.38 112 CYS B O 1
ATOM 2596 N N . GLU B 1 113 ? -5.477 -20.891 -2.393 1 97.56 113 GLU B N 1
ATOM 2597 C CA . GLU B 1 113 ? -5.926 -21.25 -3.732 1 97.56 113 GLU B CA 1
ATOM 2598 C C . GLU B 1 113 ? -5.164 -20.484 -4.801 1 97.56 113 GLU B C 1
ATOM 2600 O O . GLU B 1 113 ? -4.766 -21.047 -5.82 1 97.56 113 GLU B O 1
ATOM 2605 N N . GLU B 1 114 ? -4.969 -19.188 -4.559 1 97.94 114 GLU B N 1
ATOM 2606 C CA . GLU B 1 114 ? -4.246 -18.359 -5.52 1 97.94 114 GLU B CA 1
ATOM 2607 C C . GLU B 1 114 ? -2.783 -18.781 -5.625 1 97.94 114 GLU B C 1
ATOM 2609 O O . GLU B 1 114 ? -2.207 -18.781 -6.711 1 97.94 114 GLU B O 1
ATOM 2614 N N . ALA B 1 115 ? -2.156 -19.125 -4.477 1 98.44 115 ALA B N 1
ATOM 2615 C CA . ALA B 1 115 ? -0.773 -19.594 -4.484 1 98.44 115 ALA B CA 1
ATOM 2616 C C . ALA B 1 115 ? -0.626 -20.844 -5.34 1 98.44 115 ALA B C 1
ATOM 2618 O O . ALA B 1 115 ? 0.344 -20.984 -6.086 1 98.44 115 ALA B O 1
ATOM 2619 N N . LEU B 1 116 ? -1.594 -21.703 -5.234 1 98.19 116 LEU B N 1
ATOM 2620 C CA . LEU B 1 116 ? -1.582 -22.938 -6.016 1 98.19 116 LEU B CA 1
ATOM 2621 C C . LEU B 1 116 ? -1.811 -22.641 -7.496 1 98.19 116 LEU B C 1
ATOM 2623 O O . LEU B 1 116 ? -1.044 -23.094 -8.352 1 98.19 116 LEU B O 1
ATOM 2627 N N . GLU B 1 117 ? -2.789 -21.844 -7.887 1 97.88 117 GLU B N 1
ATOM 2628 C CA . GLU B 1 117 ? -3.172 -21.578 -9.273 1 97.88 117 GLU B CA 1
ATOM 2629 C C . GLU B 1 117 ? -2.096 -20.766 -9.992 1 97.88 117 GLU B C 1
ATOM 2631 O O . GLU B 1 117 ? -1.731 -21.078 -11.125 1 97.88 117 GLU B O 1
ATOM 2636 N N . GLU B 1 118 ? -1.58 -19.766 -9.305 1 98.12 118 GLU B N 1
ATOM 2637 C CA . GLU B 1 118 ? -0.704 -18.828 -9.992 1 98.12 118 GLU B CA 1
ATOM 2638 C C . GLU B 1 118 ? 0.759 -19.234 -9.875 1 98.12 118 GLU B C 1
ATOM 2640 O O . GLU B 1 118 ? 1.55 -19.016 -10.797 1 98.12 118 GLU B O 1
ATOM 2645 N N . CYS B 1 119 ? 1.182 -19.891 -8.75 1 98.12 119 CYS B N 1
ATOM 2646 C CA . CYS B 1 119 ? 2.598 -20.125 -8.492 1 98.12 119 CYS B CA 1
ATOM 2647 C C . CYS B 1 119 ? 2.893 -21.625 -8.383 1 98.12 119 CYS B C 1
ATOM 2649 O O . CYS B 1 119 ? 4.055 -22.031 -8.414 1 98.12 119 CYS B O 1
ATOM 2651 N N . GLY B 1 120 ? 1.868 -22.5 -8.195 1 98.25 120 GLY B N 1
ATOM 2652 C CA . GLY B 1 120 ? 2.035 -23.953 -8.219 1 98.25 120 GLY B CA 1
ATOM 2653 C C . GLY B 1 120 ? 2.328 -24.531 -6.848 1 98.25 120 GLY B C 1
ATOM 2654 O O . GLY B 1 120 ? 2.607 -25.734 -6.73 1 98.25 120 GLY B O 1
ATOM 2655 N N . TYR B 1 121 ? 2.221 -23.719 -5.742 1 98.56 121 TYR B N 1
ATOM 2656 C CA . TYR B 1 121 ? 2.555 -24.203 -4.406 1 98.56 121 TYR B CA 1
ATOM 2657 C C . TYR B 1 121 ? 1.294 -24.547 -3.621 1 98.56 121 TYR B C 1
ATOM 2659 O O . TYR B 1 121 ? 0.388 -23.719 -3.502 1 98.56 121 TYR B O 1
ATOM 2667 N N . GLN B 1 122 ? 1.243 -25.703 -3.146 1 98.44 122 GLN B N 1
ATOM 2668 C CA . GLN B 1 122 ? 0.172 -26.125 -2.246 1 98.44 122 GLN B CA 1
ATOM 2669 C C . GLN B 1 122 ? 0.531 -25.828 -0.792 1 98.44 122 GLN B C 1
ATOM 2671 O O . GLN B 1 122 ? 1.266 -26.594 -0.164 1 98.44 122 GLN B O 1
ATOM 2676 N N . ILE B 1 123 ? -0.047 -24.75 -0.28 1 97.69 123 ILE B N 1
ATOM 2677 C CA . ILE B 1 123 ? 0.243 -24.375 1.098 1 97.69 123 ILE B CA 1
ATOM 2678 C C . ILE B 1 123 ? -1.034 -24.438 1.932 1 97.69 123 ILE B C 1
ATOM 2680 O O . ILE B 1 123 ? -2.141 -24.406 1.39 1 97.69 123 ILE B O 1
ATOM 2684 N N . SER B 1 124 ? -0.863 -24.594 3.258 1 97.38 124 SER B N 1
ATOM 2685 C CA . SER B 1 124 ? -1.982 -24.641 4.191 1 97.38 124 SER B CA 1
ATOM 2686 C C . SER B 1 124 ? -2.242 -23.281 4.816 1 97.38 124 SER B C 1
ATOM 2688 O O . SER B 1 124 ? -1.304 -22.531 5.102 1 97.38 124 SER B O 1
ATOM 2690 N N . PRO B 1 125 ? -3.553 -23 5.062 1 97.94 125 PRO B N 1
ATOM 2691 C CA . PRO B 1 125 ? -3.887 -21.734 5.73 1 97.94 125 PRO B CA 1
ATOM 2692 C C . PRO B 1 125 ? -3.111 -21.531 7.031 1 97.94 125 PRO B C 1
ATOM 2694 O O . PRO B 1 125 ? -2.775 -20.406 7.383 1 97.94 125 PRO B O 1
ATOM 2697 N N . LYS B 1 126 ? -2.723 -22.609 7.699 1 97 126 LYS B N 1
ATOM 2698 C CA . LYS B 1 126 ? -2.031 -22.531 8.984 1 97 126 LYS B CA 1
ATOM 2699 C C . LYS B 1 126 ? -0.602 -22.016 8.805 1 97 126 LYS B C 1
ATOM 2701 O O . LYS B 1 126 ? 0.028 -21.578 9.766 1 97 126 LYS B O 1
ATOM 2706 N N . ASN B 1 127 ? -0.105 -22.078 7.605 1 96.56 127 ASN B N 1
ATOM 2707 C CA . ASN B 1 127 ? 1.268 -21.656 7.332 1 96.56 127 ASN B CA 1
ATOM 2708 C C . ASN B 1 127 ? 1.338 -20.203 6.895 1 96.56 127 ASN B C 1
ATOM 2710 O O . ASN B 1 127 ? 2.42 -19.688 6.605 1 96.56 127 ASN B O 1
ATOM 2714 N N . LEU B 1 128 ? 0.209 -19.562 6.883 1 98.38 128 LEU B N 1
ATOM 2715 C CA . LEU B 1 128 ? 0.176 -18.156 6.473 1 98.38 128 LEU B CA 1
ATOM 2716 C C . LEU B 1 128 ? 0.409 -17.234 7.66 1 98.38 128 LEU B C 1
ATOM 2718 O O . LEU B 1 128 ? -0.146 -17.453 8.742 1 98.38 128 LEU B O 1
ATOM 2722 N N . GLU B 1 129 ? 1.265 -16.375 7.488 1 97.75 129 GLU B N 1
ATOM 2723 C CA . GLU B 1 129 ? 1.433 -15.266 8.414 1 97.75 129 GLU B CA 1
ATOM 2724 C C . GLU B 1 129 ? 0.876 -13.969 7.832 1 97.75 129 GLU B C 1
ATOM 2726 O O . GLU B 1 129 ? 1.149 -13.641 6.676 1 97.75 129 GLU B O 1
ATOM 2731 N N . THR B 1 130 ? 0.18 -13.258 8.625 1 97.06 130 THR B N 1
ATOM 2732 C CA . THR B 1 130 ? -0.397 -12.008 8.148 1 97.06 130 THR B CA 1
ATOM 2733 C C . THR B 1 130 ? 0.645 -10.891 8.156 1 97.06 130 THR B C 1
ATOM 2735 O O . THR B 1 130 ? 1.263 -10.617 9.188 1 97.06 130 THR B O 1
ATOM 2738 N N . ILE B 1 131 ? 0.904 -10.305 7.004 1 96.19 131 ILE B N 1
ATOM 2739 C CA . ILE B 1 131 ? 1.736 -9.109 6.918 1 96.19 131 ILE B CA 1
ATOM 2740 C C . ILE B 1 131 ? 0.934 -7.887 7.363 1 96.19 131 ILE B C 1
ATOM 2742 O O . ILE B 1 131 ? 1.435 -7.047 8.117 1 96.19 131 ILE B O 1
ATOM 2746 N N . GLY B 1 132 ? -0.309 -7.777 6.832 1 94.75 132 GLY B N 1
ATOM 2747 C CA . GLY B 1 132 ? -1.172 -6.668 7.207 1 94.75 132 GLY B CA 1
ATOM 2748 C C . GLY B 1 132 ? -2.334 -6.469 6.254 1 94.75 132 GLY B C 1
ATOM 2749 O O . GLY B 1 132 ? -2.537 -7.266 5.336 1 94.75 132 GLY B O 1
ATOM 2750 N N . GLN B 1 133 ? -3.117 -5.418 6.582 1 95.19 133 GLN B N 1
ATOM 2751 C CA . GLN B 1 133 ? -4.246 -4.969 5.77 1 95.19 133 GLN B CA 1
ATOM 2752 C C . GLN B 1 133 ? -4.066 -3.521 5.328 1 95.19 133 GLN B C 1
ATOM 2754 O O . GLN B 1 133 ? -3.713 -2.658 6.133 1 95.19 133 GLN B O 1
ATOM 2759 N N . PHE B 1 134 ? -4.285 -3.303 4.043 1 95.56 134 PHE B N 1
ATOM 2760 C CA . PHE B 1 134 ? -3.967 -1.987 3.498 1 95.56 134 PHE B CA 1
ATOM 2761 C C . PHE B 1 134 ? -5.004 -1.562 2.467 1 95.56 134 PHE B C 1
ATOM 2763 O O . PHE B 1 134 ? -5.465 -2.381 1.669 1 95.56 134 PHE B O 1
ATOM 2770 N N . TYR B 1 135 ? -5.305 -0.321 2.551 1 94.75 135 TYR B N 1
ATOM 2771 C CA . TYR B 1 135 ? -6.289 0.24 1.634 1 94.75 135 TYR B CA 1
ATOM 2772 C C . TYR B 1 135 ? -5.609 0.948 0.468 1 94.75 135 TYR B C 1
ATOM 2774 O O . TYR B 1 135 ? -4.59 1.621 0.651 1 94.75 135 TYR B O 1
ATOM 2782 N N . SER B 1 136 ? -6.125 0.745 -0.69 1 91.81 136 SER B N 1
ATOM 2783 C CA . SER B 1 136 ? -5.582 1.386 -1.885 1 91.81 136 SER B CA 1
ATOM 2784 C C . SER B 1 136 ? -6.664 2.143 -2.646 1 91.81 136 SER B C 1
ATOM 2786 O O . SER B 1 136 ? -7.855 1.879 -2.469 1 91.81 136 SER B O 1
ATOM 2788 N N . ALA B 1 137 ? -6.234 3.107 -3.422 1 90.75 137 ALA B N 1
ATOM 2789 C CA . ALA B 1 137 ? -7.117 3.898 -4.273 1 90.75 137 ALA B CA 1
ATOM 2790 C C . ALA B 1 137 ? -8.25 4.523 -3.461 1 90.75 137 ALA B C 1
ATOM 2792 O O . ALA B 1 137 ? -9.422 4.387 -3.812 1 90.75 137 ALA B O 1
ATOM 2793 N N . THR B 1 138 ? -7.93 5.152 -2.377 1 92.31 138 THR B N 1
ATOM 2794 C CA . THR B 1 138 ? -8.914 5.574 -1.386 1 92.31 138 THR B CA 1
ATOM 2795 C C . THR B 1 138 ? -9.789 6.691 -1.938 1 92.31 138 THR B C 1
ATOM 2797 O O . THR B 1 138 ? -10.891 6.934 -1.434 1 92.31 138 THR B O 1
ATOM 2800 N N . GLY B 1 139 ? -9.367 7.355 -2.939 1 90.62 139 GLY B N 1
ATOM 2801 C CA . GLY B 1 139 ? -10.172 8.398 -3.553 1 90.62 139 GLY B CA 1
ATOM 2802 C C . GLY B 1 139 ? -11.188 7.863 -4.547 1 90.62 139 GLY B C 1
ATOM 2803 O O . GLY B 1 139 ? -12.07 8.594 -4.992 1 90.62 139 GLY B O 1
ATOM 2804 N N . LEU B 1 140 ? -11.07 6.613 -4.84 1 91.06 140 LEU B N 1
ATOM 2805 C CA . LEU B 1 140 ? -11.898 6.062 -5.906 1 91.06 140 LEU B CA 1
ATOM 2806 C C . LEU B 1 140 ? -12.672 4.844 -5.418 1 91.06 140 LEU B C 1
ATOM 2808 O O . LEU B 1 140 ? -13.883 4.75 -5.637 1 91.06 140 LEU B O 1
ATOM 2812 N N . SER B 1 141 ? -12.078 3.902 -4.82 1 89 141 SER B N 1
ATOM 2813 C CA . SER B 1 141 ? -12.734 2.641 -4.492 1 89 141 SER B CA 1
ATOM 2814 C C . SER B 1 141 ? -12.469 2.242 -3.043 1 89 141 SER B C 1
ATOM 2816 O O . SER B 1 141 ? -13.336 1.657 -2.389 1 89 141 SER B O 1
ATOM 2818 N N . GLY B 1 142 ? -11.18 2.473 -2.588 1 89.12 142 GLY B N 1
ATOM 2819 C CA . GLY B 1 142 ? -10.859 2.111 -1.215 1 89.12 142 GLY B CA 1
ATOM 2820 C C . GLY B 1 142 ? -10.867 0.614 -0.973 1 89.12 142 GLY B C 1
ATOM 2821 O O . GLY B 1 142 ? -11.484 0.14 -0.015 1 89.12 142 GLY B O 1
ATOM 2822 N N . SER B 1 143 ? -10.359 -0.199 -1.877 1 91.62 143 SER B N 1
ATOM 2823 C CA . SER B 1 143 ? -10.328 -1.651 -1.743 1 91.62 143 SER B CA 1
ATOM 2824 C C . SER B 1 143 ? -9.336 -2.088 -0.674 1 91.62 143 SER B C 1
ATOM 2826 O O . SER B 1 143 ? -8.258 -1.506 -0.548 1 91.62 143 SER B O 1
ATOM 2828 N N . LEU B 1 144 ? -9.773 -3.064 0.107 1 94.31 144 LEU B N 1
ATOM 2829 C CA . LEU B 1 144 ? -8.93 -3.631 1.152 1 94.31 144 LEU B CA 1
ATOM 2830 C C . LEU B 1 144 ? -8.172 -4.852 0.638 1 94.31 144 LEU B C 1
ATOM 2832 O O . LEU B 1 144 ? -8.773 -5.754 0.045 1 94.31 144 LEU B O 1
ATOM 2836 N N . GLN B 1 145 ? -6.891 -4.824 0.765 1 95.94 145 GLN B N 1
ATOM 2837 C CA . GLN B 1 145 ? -6.066 -5.988 0.45 1 95.94 145 GLN B CA 1
ATOM 2838 C C . GLN B 1 145 ? -5.41 -6.555 1.705 1 95.94 145 GLN B C 1
ATOM 2840 O O . GLN B 1 145 ? -4.797 -5.812 2.479 1 95.94 145 GLN B O 1
ATOM 2845 N N . THR B 1 146 ? -5.613 -7.758 1.931 1 97.25 146 THR B N 1
ATOM 2846 C CA . THR B 1 146 ? -4.91 -8.461 3 1 97.25 146 THR B CA 1
ATOM 2847 C C . THR B 1 146 ? -3.678 -9.172 2.457 1 97.25 146 THR B C 1
ATOM 2849 O O . THR B 1 146 ? -3.775 -9.961 1.515 1 97.25 146 THR B O 1
ATOM 2852 N N . LEU B 1 147 ? -2.518 -8.859 3.047 1 98.12 147 LEU B N 1
ATOM 2853 C CA . LEU B 1 147 ? -1.246 -9.422 2.607 1 98.12 147 LEU B CA 1
ATOM 2854 C C . LEU B 1 147 ? -0.79 -10.539 3.547 1 98.12 147 LEU B C 1
ATOM 2856 O O . LEU B 1 147 ? -0.805 -10.367 4.77 1 98.12 147 LEU B O 1
ATOM 2860 N N . TYR B 1 148 ? -0.388 -11.641 2.963 1 98.69 148 TYR B N 1
ATOM 2861 C CA . TYR B 1 148 ? 0.132 -12.781 3.711 1 98.69 148 TYR B CA 1
ATOM 2862 C C . TYR B 1 148 ? 1.57 -13.078 3.311 1 98.69 148 TYR B C 1
ATOM 2864 O O . TYR B 1 148 ? 2.045 -12.609 2.273 1 98.69 148 TYR B O 1
ATOM 2872 N N . TYR B 1 149 ? 2.193 -13.797 4.184 1 98.56 149 TYR B N 1
ATOM 2873 C CA . TYR B 1 149 ? 3.527 -14.352 3.984 1 98.56 149 TYR B CA 1
ATOM 2874 C C . TYR B 1 149 ? 3.539 -15.852 4.23 1 98.56 149 TYR B C 1
ATOM 2876 O O . TYR B 1 149 ? 2.879 -16.344 5.152 1 98.56 149 TYR B O 1
ATOM 2884 N N . ALA B 1 150 ? 4.227 -16.562 3.434 1 98.62 150 ALA B N 1
ATOM 2885 C CA . ALA B 1 150 ? 4.406 -17.984 3.686 1 98.62 150 ALA B CA 1
ATOM 2886 C C . ALA B 1 150 ? 5.777 -18.453 3.211 1 98.62 150 ALA B C 1
ATOM 2888 O O . ALA B 1 150 ? 6.246 -18.047 2.146 1 98.62 150 ALA B O 1
ATOM 2889 N N . GLU B 1 151 ? 6.395 -19.281 3.992 1 98.19 151 GLU B N 1
ATOM 2890 C CA . GLU B 1 151 ? 7.574 -20.031 3.557 1 98.19 151 GLU B CA 1
ATOM 2891 C C . GLU B 1 151 ? 7.18 -21.312 2.824 1 98.19 151 GLU B C 1
ATOM 2893 O O . GLU B 1 151 ? 6.242 -22 3.232 1 98.19 151 GLU B O 1
ATOM 2898 N N . VAL B 1 152 ? 7.852 -21.484 1.72 1 98.19 152 VAL B N 1
ATOM 2899 C CA . VAL B 1 152 ? 7.566 -22.688 0.956 1 98.19 152 VAL B CA 1
ATOM 2900 C C . VAL B 1 152 ? 8.875 -23.422 0.633 1 98.19 152 VAL B C 1
ATOM 2902 O O . VAL B 1 152 ? 9.961 -22.891 0.885 1 98.19 152 VAL B O 1
ATOM 2905 N N . CYS B 1 153 ? 8.734 -24.719 0.207 1 96.44 153 CYS B N 1
ATOM 2906 C CA . CYS B 1 153 ? 9.859 -25.516 -0.268 1 96.44 153 CYS B CA 1
ATOM 2907 C C . CYS B 1 153 ? 9.484 -26.281 -1.54 1 96.44 153 CYS B C 1
ATOM 2909 O O . CYS B 1 153 ? 8.32 -26.297 -1.935 1 96.44 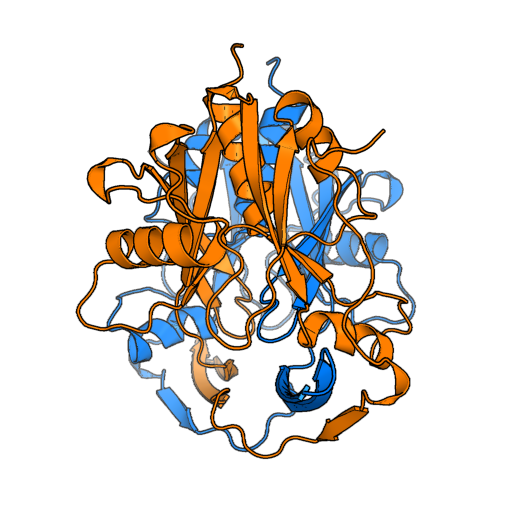153 CYS B O 1
ATOM 2911 N N . ALA B 1 154 ? 10.492 -26.828 -2.141 1 92.88 154 ALA B N 1
ATOM 2912 C CA . ALA B 1 154 ? 10.312 -27.484 -3.43 1 92.88 154 ALA B CA 1
ATOM 2913 C C . ALA B 1 154 ? 9.266 -28.594 -3.332 1 92.88 154 ALA B C 1
ATOM 2915 O O . ALA B 1 154 ? 8.531 -28.844 -4.289 1 92.88 154 ALA B O 1
ATOM 2916 N N . ASP B 1 155 ? 9.094 -29.203 -2.203 1 94.94 155 ASP B N 1
ATOM 2917 C CA . ASP B 1 155 ? 8.18 -30.328 -2.004 1 94.94 155 ASP B CA 1
ATOM 2918 C C . ASP B 1 155 ? 6.727 -29.859 -2.055 1 94.94 155 ASP B C 1
ATOM 2920 O O . ASP B 1 155 ? 5.816 -30.672 -2.266 1 94.94 155 ASP B O 1
ATOM 2924 N N . LEU B 1 156 ? 6.512 -28.578 -1.893 1 96.81 156 LEU B N 1
ATOM 2925 C CA . LEU B 1 156 ? 5.156 -28.031 -1.898 1 96.81 156 LEU B CA 1
ATOM 2926 C C . LEU B 1 156 ? 4.754 -27.594 -3.303 1 96.81 156 LEU B C 1
ATOM 2928 O O . LEU B 1 156 ? 3.598 -27.234 -3.537 1 96.81 156 LEU B O 1
ATOM 2932 N N . LYS B 1 157 ? 5.711 -27.578 -4.172 1 97.19 157 LYS B N 1
ATOM 2933 C CA . LYS B 1 157 ? 5.41 -27.25 -5.559 1 97.19 157 LYS B CA 1
ATOM 2934 C C . LYS B 1 157 ? 4.797 -28.438 -6.293 1 97.19 157 LYS B C 1
ATOM 2936 O O . LYS B 1 157 ? 5.484 -29.422 -6.562 1 97.19 157 LYS B O 1
ATOM 2941 N N . VAL B 1 158 ? 3.566 -28.281 -6.695 1 97.62 158 VAL B N 1
ATOM 2942 C CA . VAL B 1 158 ? 2.869 -29.438 -7.246 1 97.62 158 VAL B CA 1
ATOM 2943 C C . VAL B 1 158 ? 2.51 -29.172 -8.711 1 97.62 158 VAL B C 1
ATOM 2945 O O . VAL B 1 158 ? 1.983 -30.047 -9.391 1 97.62 158 VAL B O 1
ATOM 2948 N N . SER B 1 159 ? 2.711 -27.969 -9.18 1 95.88 159 SER B N 1
ATOM 2949 C CA . SER B 1 159 ? 2.504 -27.578 -10.57 1 95.88 159 SER B CA 1
ATOM 2950 C C . SER B 1 159 ? 3.389 -26.406 -10.953 1 95.88 159 SER B C 1
ATOM 2952 O O . SER B 1 159 ? 4.086 -25.844 -10.109 1 95.88 159 SER B O 1
ATOM 2954 N N . LYS B 1 160 ? 3.439 -26.062 -12.188 1 93.25 160 LYS B N 1
ATOM 2955 C CA . LYS B 1 160 ? 4.246 -24.938 -12.664 1 93.25 160 LYS B CA 1
ATOM 2956 C C . LYS B 1 160 ? 3.568 -23.609 -12.352 1 93.25 160 LYS B C 1
ATOM 2958 O O . LYS B 1 160 ? 4.195 -22.562 -12.445 1 93.25 160 LYS B O 1
ATOM 2963 N N . GLY B 1 161 ? 2.328 -23.609 -11.93 1 95.94 161 GLY B N 1
ATOM 2964 C CA . GLY B 1 161 ? 1.563 -22.391 -11.828 1 95.94 161 GLY B CA 1
ATOM 2965 C C . GLY B 1 161 ? 1.248 -21.766 -13.18 1 95.94 161 GLY B C 1
ATOM 2966 O O . GLY B 1 161 ? 1.076 -22.484 -14.164 1 95.94 161 GLY B O 1
ATOM 2967 N N . GLY B 1 162 ? 1.007 -20.484 -13.227 1 93.25 162 GLY B N 1
ATOM 2968 C CA . GLY B 1 162 ? 0.794 -19.797 -14.484 1 93.25 162 GLY B CA 1
ATOM 2969 C C . GLY B 1 162 ? -0.652 -19.391 -14.711 1 93.25 162 GLY B C 1
ATOM 2970 O O . GLY B 1 162 ? -0.984 -18.797 -15.734 1 93.25 162 GLY B O 1
ATOM 2971 N N . GLY B 1 163 ? -1.454 -19.672 -13.797 1 92 163 GLY B N 1
ATOM 2972 C CA . GLY B 1 163 ? -2.85 -19.281 -13.922 1 92 163 GLY B CA 1
ATOM 2973 C C . GLY B 1 163 ? -3.732 -20.391 -14.453 1 92 163 GLY B C 1
ATOM 2974 O O . GLY B 1 163 ? -3.258 -21.5 -14.711 1 92 163 GLY B O 1
ATOM 2975 N N . ILE B 1 164 ? -5.027 -20.031 -14.492 1 84.5 164 ILE B N 1
ATOM 2976 C CA . ILE B 1 164 ? -6.023 -20.969 -15 1 84.5 164 ILE B CA 1
ATOM 2977 C C . ILE B 1 164 ? -6.684 -20.406 -16.25 1 84.5 164 ILE B C 1
ATOM 2979 O O . ILE B 1 164 ? -6.754 -19.188 -16.422 1 84.5 164 ILE B O 1
ATOM 2983 N N . ASP B 1 165 ? -7.102 -21.234 -17.109 1 80.75 165 ASP B N 1
ATOM 2984 C CA . ASP B 1 165 ? -7.859 -20.844 -18.297 1 80.75 165 ASP B CA 1
ATOM 2985 C C . ASP B 1 165 ? -7.062 -19.875 -19.172 1 80.75 165 ASP B C 1
ATOM 2987 O O . ASP B 1 165 ? -5.93 -20.188 -19.562 1 80.75 165 ASP B O 1
ATOM 2991 N N . ALA B 1 166 ? -7.633 -18.719 -19.359 1 78.56 166 ALA B N 1
ATOM 2992 C CA . ALA B 1 166 ? -7.043 -17.781 -20.312 1 78.56 166 ALA B CA 1
ATOM 2993 C C . ALA B 1 166 ? -6.008 -16.891 -19.641 1 78.56 166 ALA B C 1
ATOM 2995 O O . ALA B 1 166 ? -5.371 -16.062 -20.297 1 78.56 166 ALA B O 1
ATOM 2996 N N . GLU B 1 167 ? -5.773 -17.078 -18.422 1 85.12 167 GLU B N 1
ATOM 2997 C CA . GLU B 1 167 ? -4.785 -16.281 -17.703 1 85.12 167 GLU B CA 1
ATOM 2998 C C . GLU B 1 167 ? -3.365 -16.672 -18.094 1 85.12 167 GLU B C 1
ATOM 3000 O O . GLU B 1 167 ? -3.059 -17.859 -18.219 1 85.12 167 GLU B O 1
ATOM 3005 N N . LYS B 1 168 ? -2.535 -15.727 -18.406 1 91.31 168 LYS B N 1
ATOM 3006 C CA . LYS B 1 168 ? -1.12 -15.922 -18.719 1 91.31 168 LYS B CA 1
ATOM 3007 C C . LYS B 1 168 ? -0.234 -15.234 -17.688 1 91.31 168 LYS B C 1
ATOM 3009 O O . LYS B 1 168 ? 0.027 -14.031 -17.781 1 91.31 168 LYS B O 1
ATOM 3014 N N . ILE B 1 169 ? 0.195 -16.016 -16.75 1 94.5 169 ILE B N 1
ATOM 3015 C CA . ILE B 1 169 ? 1.005 -15.492 -15.648 1 94.5 169 ILE B CA 1
ATOM 3016 C C . ILE B 1 169 ? 2.387 -16.141 -15.672 1 94.5 169 ILE B C 1
ATOM 3018 O O . ILE B 1 169 ? 2.502 -17.359 -15.82 1 94.5 169 ILE B O 1
ATOM 3022 N N . GLU B 1 170 ? 3.342 -15.367 -15.68 1 95.44 170 GLU B N 1
ATOM 3023 C CA . GLU B 1 170 ? 4.711 -15.867 -15.562 1 95.44 170 GLU B CA 1
ATOM 3024 C C . GLU B 1 170 ? 5.168 -15.875 -14.102 1 95.44 170 GLU B C 1
ATOM 3026 O O . GLU B 1 170 ? 5 -14.891 -13.391 1 95.44 170 GLU B O 1
ATOM 3031 N N . VAL B 1 171 ? 5.703 -16.984 -13.711 1 96.75 171 VAL B N 1
ATOM 3032 C CA . VAL B 1 171 ? 6.223 -17.125 -12.352 1 96.75 171 VAL B CA 1
ATOM 3033 C C . VAL B 1 171 ? 7.711 -16.781 -12.328 1 96.75 171 VAL B C 1
ATOM 3035 O O . VAL B 1 171 ? 8.484 -17.312 -13.133 1 96.75 171 VAL B O 1
ATOM 3038 N N . LEU B 1 172 ? 8.117 -15.93 -11.391 1 97 172 LEU B N 1
ATOM 3039 C CA . LEU B 1 172 ? 9.508 -15.492 -11.305 1 97 172 LEU B CA 1
ATOM 3040 C C . LEU B 1 172 ? 10.078 -15.766 -9.914 1 97 172 LEU B C 1
ATOM 3042 O O . LEU B 1 172 ? 9.375 -15.633 -8.914 1 97 172 LEU B O 1
ATOM 3046 N N . PHE B 1 173 ? 11.32 -16.109 -9.93 1 97.5 173 PHE B N 1
ATOM 3047 C CA . PHE B 1 173 ? 12.062 -16.328 -8.695 1 97.5 173 PHE B CA 1
ATOM 3048 C C . PHE B 1 173 ? 13.047 -15.195 -8.445 1 97.5 173 PHE B C 1
ATOM 3050 O O . PHE B 1 173 ? 14.164 -15.211 -8.977 1 97.5 173 PHE B O 1
ATOM 3057 N N . LEU B 1 174 ? 12.609 -14.281 -7.633 1 98.06 174 LEU B N 1
ATOM 3058 C CA . LEU B 1 174 ? 13.406 -13.102 -7.301 1 98.06 174 LEU B CA 1
ATOM 3059 C C . LEU B 1 174 ? 14.406 -13.422 -6.195 1 98.06 174 LEU B C 1
ATOM 3061 O O . LEU B 1 174 ? 14.016 -13.758 -5.074 1 98.06 174 LEU B O 1
ATOM 3065 N N . GLU B 1 175 ? 15.656 -13.281 -6.5 1 97.69 175 GLU B N 1
ATOM 3066 C CA . GLU B 1 175 ? 16.688 -13.555 -5.496 1 97.69 175 GLU B CA 1
ATOM 3067 C C . GLU B 1 175 ? 16.547 -12.609 -4.305 1 97.69 175 GLU B C 1
ATOM 3069 O O . GLU B 1 175 ? 16.516 -11.391 -4.469 1 97.69 175 GLU B O 1
ATOM 3074 N N . ARG B 1 176 ? 16.484 -13.211 -3.137 1 97.06 176 ARG B N 1
ATOM 3075 C CA . ARG B 1 176 ? 16.297 -12.43 -1.921 1 97.06 176 ARG B CA 1
ATOM 3076 C C . ARG B 1 176 ? 17.391 -11.383 -1.762 1 97.06 176 ARG B C 1
ATOM 3078 O O . ARG B 1 176 ? 17.109 -10.234 -1.389 1 97.06 176 ARG B O 1
ATOM 3085 N N . SER B 1 177 ? 18.641 -11.711 -2.1 1 95.5 177 SER B N 1
ATOM 3086 C CA . SER B 1 177 ? 19.781 -10.82 -1.94 1 95.5 177 SER B CA 1
ATOM 3087 C C . SER B 1 177 ? 19.688 -9.625 -2.885 1 95.5 177 SER B C 1
ATOM 3089 O O . SER B 1 177 ? 20.344 -8.609 -2.668 1 95.5 177 SER B O 1
ATOM 3091 N N . LYS B 1 178 ? 18.844 -9.711 -3.898 1 96.62 178 LYS B N 1
ATOM 3092 C CA . LYS B 1 178 ? 18.719 -8.656 -4.902 1 96.62 178 LYS B CA 1
ATOM 3093 C C . LYS B 1 178 ? 17.375 -7.945 -4.785 1 96.62 178 LYS B C 1
ATOM 3095 O O . LYS B 1 178 ? 17.078 -7.043 -5.57 1 96.62 178 LYS B O 1
ATOM 3100 N N . ALA B 1 179 ? 16.594 -8.359 -3.842 1 96.12 179 ALA B N 1
ATOM 3101 C CA . ALA B 1 179 ? 15.203 -7.914 -3.76 1 96.12 179 ALA B CA 1
ATOM 3102 C C . ALA B 1 179 ? 15.125 -6.414 -3.496 1 96.12 179 ALA B C 1
ATOM 3104 O O . ALA B 1 179 ? 14.289 -5.723 -4.082 1 96.12 179 ALA B O 1
ATOM 3105 N N . PHE B 1 180 ? 15.969 -5.945 -2.654 1 93.56 180 PHE B N 1
ATOM 3106 C CA . PHE B 1 180 ? 15.93 -4.516 -2.367 1 93.56 180 PHE B CA 1
ATOM 3107 C C . PHE B 1 180 ? 16.297 -3.707 -3.605 1 93.56 180 PHE B C 1
ATOM 3109 O O . PHE B 1 180 ? 15.656 -2.709 -3.918 1 93.56 180 PHE B O 1
ATOM 3116 N N . ASP B 1 181 ? 17.344 -4.09 -4.277 1 94.44 181 ASP B N 1
ATOM 3117 C CA . ASP B 1 181 ? 17.75 -3.416 -5.508 1 94.44 181 ASP B CA 1
ATOM 3118 C C . ASP B 1 181 ? 16.641 -3.455 -6.547 1 94.44 181 ASP B C 1
ATOM 3120 O O . ASP B 1 181 ? 16.453 -2.498 -7.301 1 94.44 181 ASP B O 1
ATOM 3124 N N . PHE B 1 182 ? 15.992 -4.555 -6.594 1 95.62 182 PHE B N 1
ATOM 3125 C CA . PHE B 1 182 ? 14.859 -4.703 -7.5 1 95.62 182 PHE B CA 1
ATOM 3126 C C . PHE B 1 182 ? 13.781 -3.674 -7.195 1 95.62 182 PHE B C 1
ATOM 3128 O O . PHE B 1 182 ? 13.258 -3.023 -8.102 1 95.62 182 PHE B O 1
ATOM 3135 N N . ILE B 1 183 ? 13.445 -3.475 -5.859 1 93.81 183 ILE B N 1
ATOM 3136 C CA . ILE B 1 183 ? 12.438 -2.518 -5.414 1 93.81 183 ILE B CA 1
ATOM 3137 C C . ILE B 1 183 ? 12.867 -1.102 -5.785 1 93.81 183 ILE B C 1
ATOM 3139 O O . ILE B 1 183 ? 12.039 -0.264 -6.145 1 93.81 183 ILE B O 1
ATOM 3143 N N . MET B 1 184 ? 14.141 -0.902 -5.922 1 91.31 184 MET B N 1
ATOM 3144 C CA . MET B 1 184 ? 14.664 0.439 -6.16 1 91.31 184 MET B CA 1
ATOM 3145 C C . MET B 1 184 ? 14.891 0.684 -7.648 1 91.31 184 MET B C 1
ATOM 3147 O O . MET B 1 184 ? 15.25 1.791 -8.055 1 91.31 184 MET B O 1
ATOM 3151 N N . ASP B 1 185 ? 14.734 -0.3 -8.453 1 93.88 185 ASP B N 1
ATOM 3152 C CA . ASP B 1 185 ? 14.891 -0.178 -9.898 1 93.88 185 ASP B CA 1
ATOM 3153 C C . ASP B 1 185 ? 13.57 0.188 -10.57 1 93.88 185 ASP B C 1
ATOM 3155 O O . ASP B 1 185 ? 12.727 -0.679 -10.805 1 93.88 185 ASP B O 1
ATOM 3159 N N . PHE B 1 186 ? 13.43 1.396 -10.938 1 89 186 PHE B N 1
ATOM 3160 C CA . PHE B 1 186 ? 12.156 1.941 -11.375 1 89 186 PHE B CA 1
ATOM 3161 C C . PHE B 1 186 ? 11.859 1.557 -12.82 1 89 186 PHE B C 1
ATOM 3163 O O . PHE B 1 186 ? 10.797 1.873 -13.352 1 89 186 PHE B O 1
ATOM 3170 N N . GLN B 1 187 ? 12.711 0.842 -13.5 1 89.75 187 GLN B N 1
ATOM 3171 C CA . GLN B 1 187 ? 12.461 0.342 -14.852 1 89.75 187 GLN B CA 1
ATOM 3172 C C . GLN B 1 187 ? 11.461 -0.806 -14.828 1 89.75 187 GLN B C 1
ATOM 3174 O O . GLN B 1 187 ? 10.867 -1.137 -15.859 1 89.75 187 GLN B O 1
ATOM 3179 N N . TYR B 1 188 ? 11.383 -1.458 -13.664 1 93 188 TYR B N 1
ATOM 3180 C CA . TYR B 1 188 ? 10.422 -2.547 -13.516 1 93 188 TYR B CA 1
ATOM 3181 C C . TYR B 1 188 ? 9.102 -2.039 -12.945 1 93 188 TYR B C 1
ATOM 3183 O O . TYR B 1 188 ? 9.086 -1.385 -11.898 1 93 188 TYR B O 1
ATOM 3191 N N . THR B 1 189 ? 8.039 -2.336 -13.641 1 94.38 189 THR B N 1
ATOM 3192 C CA . THR B 1 189 ? 6.707 -1.933 -13.211 1 94.38 189 THR B CA 1
ATOM 3193 C C . THR B 1 189 ? 6.203 -2.842 -12.094 1 94.38 189 THR B C 1
ATOM 3195 O O . THR B 1 189 ? 5.852 -3.998 -12.336 1 94.38 189 THR B O 1
ATOM 3198 N N . LYS B 1 190 ? 6.148 -2.309 -10.852 1 96.31 190 LYS B N 1
ATOM 3199 C CA . LYS B 1 190 ? 5.77 -3.139 -9.711 1 96.31 190 LYS B CA 1
ATOM 3200 C C . LYS B 1 190 ? 4.582 -2.539 -8.961 1 96.31 190 LYS B C 1
ATOM 3202 O O . LYS B 1 190 ? 4.379 -1.323 -8.984 1 96.31 190 LYS B O 1
ATOM 3207 N N . THR B 1 191 ? 3.898 -3.367 -8.328 1 97.44 191 THR B N 1
ATOM 3208 C CA . THR B 1 191 ? 2.797 -2.9 -7.496 1 97.44 191 THR B CA 1
ATOM 3209 C C . THR B 1 191 ? 3.303 -2.459 -6.125 1 97.44 191 THR B C 1
ATOM 3211 O O . THR B 1 191 ? 4.332 -2.949 -5.648 1 97.44 191 THR B O 1
ATOM 3214 N N . THR B 1 192 ? 2.578 -1.583 -5.566 1 97.12 192 THR B N 1
ATOM 3215 C CA . THR B 1 192 ? 2.9 -1.111 -4.223 1 97.12 192 THR B CA 1
ATOM 3216 C C . THR B 1 192 ? 2.92 -2.271 -3.232 1 97.12 192 THR B C 1
ATOM 3218 O O . THR B 1 192 ? 3.797 -2.344 -2.369 1 97.12 192 THR B O 1
ATOM 3221 N N . GLY B 1 193 ? 2.012 -3.17 -3.348 1 97.44 193 GLY B N 1
ATOM 3222 C CA . GLY B 1 193 ? 1.923 -4.309 -2.447 1 97.44 193 GLY B CA 1
ATOM 3223 C C . GLY B 1 193 ? 3.148 -5.199 -2.488 1 97.44 193 GLY B C 1
ATOM 3224 O O . GLY B 1 193 ? 3.604 -5.688 -1.452 1 97.44 193 GLY B O 1
ATOM 3225 N N . LEU B 1 194 ? 3.652 -5.457 -3.68 1 98.31 194 LEU B N 1
ATOM 3226 C CA . LEU B 1 194 ? 4.855 -6.273 -3.816 1 98.31 194 LEU B CA 1
ATOM 3227 C C . LEU B 1 194 ? 6.02 -5.648 -3.057 1 98.31 194 LEU B C 1
ATOM 3229 O O . LEU B 1 194 ? 6.684 -6.324 -2.266 1 98.31 194 LEU B O 1
ATOM 3233 N N . SER B 1 195 ? 6.262 -4.367 -3.268 1 97.69 195 SER B N 1
ATOM 3234 C CA . SER B 1 195 ? 7.375 -3.67 -2.629 1 97.69 195 SER B CA 1
ATOM 3235 C C . SER B 1 195 ? 7.207 -3.635 -1.113 1 97.69 195 SER B C 1
ATOM 3237 O O . SER B 1 195 ? 8.18 -3.814 -0.373 1 97.69 195 SER B O 1
ATOM 3239 N N . LEU B 1 196 ? 6.004 -3.443 -0.681 1 97.56 196 LEU B N 1
ATOM 3240 C CA . LEU B 1 196 ? 5.715 -3.434 0.75 1 97.56 196 LEU B CA 1
ATOM 3241 C C . LEU B 1 196 ? 6.043 -4.781 1.38 1 97.56 196 LEU B C 1
ATOM 3243 O O . LEU B 1 196 ? 6.719 -4.84 2.412 1 97.56 196 LEU B O 1
ATOM 3247 N N . ALA B 1 197 ? 5.562 -5.867 0.776 1 98.06 197 ALA B N 1
ATOM 3248 C CA . ALA B 1 197 ? 5.766 -7.203 1.329 1 98.06 197 ALA B CA 1
ATOM 3249 C C . ALA B 1 197 ? 7.25 -7.555 1.387 1 98.06 197 ALA B C 1
ATOM 3251 O O . ALA B 1 197 ? 7.715 -8.148 2.361 1 98.06 197 ALA B O 1
ATOM 3252 N N . ILE B 1 198 ? 8 -7.195 0.372 1 97.5 198 ILE B N 1
ATOM 3253 C CA . ILE B 1 198 ? 9.438 -7.461 0.336 1 97.5 198 ILE B CA 1
ATOM 3254 C C . ILE B 1 198 ? 10.133 -6.68 1.445 1 97.5 198 ILE B C 1
ATOM 3256 O O . ILE B 1 198 ? 10.953 -7.23 2.184 1 97.5 198 ILE B O 1
ATOM 3260 N N . LEU B 1 199 ? 9.805 -5.41 1.58 1 95.94 199 LEU B N 1
ATOM 3261 C CA . LEU B 1 199 ? 10.422 -4.598 2.621 1 95.94 199 LEU B CA 1
ATOM 3262 C C . LEU B 1 199 ? 10.07 -5.125 4.008 1 95.94 199 LEU B C 1
ATOM 3264 O O . LEU B 1 199 ? 10.891 -5.086 4.922 1 95.94 199 LEU B O 1
ATOM 3268 N N . TRP B 1 200 ? 8.828 -5.531 4.16 1 95.94 200 TRP B N 1
ATOM 3269 C CA . TRP B 1 200 ? 8.414 -6.148 5.418 1 95.94 200 TRP B CA 1
ATOM 3270 C C . TRP B 1 200 ? 9.297 -7.344 5.754 1 95.94 200 TRP B C 1
ATOM 3272 O O . TRP B 1 200 ? 9.789 -7.465 6.883 1 95.94 200 TRP B O 1
ATOM 3282 N N . HIS B 1 201 ? 9.484 -8.266 4.809 1 96.38 201 HIS B N 1
ATOM 3283 C CA . HIS B 1 201 ? 10.328 -9.438 5.02 1 96.38 201 HIS B CA 1
ATOM 3284 C C . HIS B 1 201 ? 11.75 -9.031 5.398 1 96.38 201 HIS B C 1
ATOM 3286 O O . HIS B 1 201 ? 12.328 -9.57 6.344 1 96.38 201 HIS B O 1
ATOM 3292 N N . LEU B 1 202 ? 12.305 -8.078 4.613 1 93.25 202 LEU B N 1
ATOM 3293 C CA . LEU B 1 202 ? 13.695 -7.676 4.816 1 93.25 202 LEU B CA 1
ATOM 3294 C C . LEU B 1 202 ? 13.875 -7.008 6.176 1 93.25 202 LEU B C 1
ATOM 3296 O O . LEU B 1 202 ? 14.938 -7.109 6.789 1 93.25 202 LEU B O 1
ATOM 3300 N N . LYS B 1 203 ? 12.867 -6.289 6.637 1 89.81 203 LYS B N 1
ATOM 3301 C CA . LYS B 1 203 ? 12.906 -5.684 7.965 1 89.81 203 LYS B CA 1
ATOM 3302 C C . LYS B 1 203 ? 12.797 -6.75 9.055 1 89.81 203 LYS B C 1
ATOM 3304 O O . LYS B 1 203 ? 13.523 -6.703 10.047 1 89.81 203 LYS B O 1
ATOM 3309 N N . LYS B 1 204 ? 11.898 -7.625 8.875 1 87.75 204 LYS B N 1
ATOM 3310 C CA . LYS B 1 204 ? 11.609 -8.633 9.891 1 87.75 204 LYS B CA 1
ATOM 3311 C C . LYS B 1 204 ? 12.766 -9.633 10.008 1 87.75 204 LYS B C 1
ATOM 3313 O O . LYS B 1 204 ? 13.133 -10.031 11.117 1 87.75 204 LYS B O 1
ATOM 3318 N N . PHE B 1 205 ? 13.289 -10.109 8.898 1 84.44 205 PHE B N 1
ATOM 3319 C CA . PHE B 1 205 ? 14.266 -11.188 8.906 1 84.44 205 PHE B CA 1
ATOM 3320 C C . PHE B 1 205 ? 15.672 -10.656 8.664 1 84.44 205 PHE B C 1
ATOM 3322 O O . PHE B 1 205 ? 16.594 -11.422 8.398 1 84.44 205 PHE B O 1
ATOM 3329 N N . LYS B 1 206 ? 16.172 -9.344 8.695 1 69.12 206 LYS B N 1
ATOM 3330 C CA . LYS B 1 206 ? 17.484 -8.711 8.531 1 69.12 206 LYS B CA 1
ATOM 3331 C C . LYS B 1 206 ? 18.562 -9.453 9.32 1 69.12 206 LYS B C 1
ATOM 3333 O O . LYS B 1 206 ? 19.75 -9.281 9.062 1 69.12 206 LYS B O 1
ATOM 3338 N N . ASN B 1 207 ? 18.516 -10.078 10.469 1 47.84 207 ASN B N 1
ATOM 3339 C CA . ASN B 1 207 ? 19.844 -10.438 10.945 1 47.84 207 ASN B CA 1
ATOM 3340 C C . ASN B 1 207 ? 20.578 -11.336 9.953 1 47.84 207 ASN B C 1
ATOM 3342 O O . ASN B 1 207 ? 21.578 -11.969 10.297 1 47.84 207 ASN B O 1
ATOM 3346 N N . VAL B 1 208 ? 20.109 -11.797 8.82 1 30.62 208 VAL B N 1
ATOM 3347 C CA . VAL B 1 208 ? 21.047 -12.734 8.242 1 30.62 208 VAL B CA 1
ATOM 3348 C C . VAL B 1 208 ? 22.062 -11.984 7.375 1 30.62 208 VAL B C 1
ATOM 3350 O O . VAL B 1 208 ? 21.68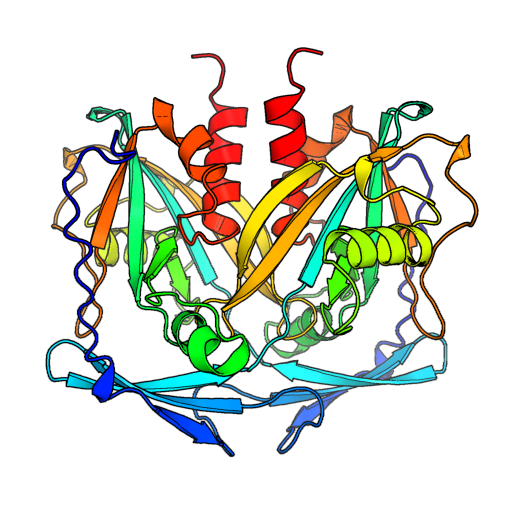8 -11.102 6.598 1 30.62 208 VAL B O 1
#

Solvent-accessible surface area (backbone atoms only — not comparable to full-atom values): 22250 Å² total; per-residue (Å²): 134,76,58,40,78,55,88,74,77,90,64,78,56,58,44,72,87,55,49,50,75,42,85,42,82,75,55,99,81,56,48,47,29,32,36,37,34,30,50,80,88,36,83,44,74,47,69,28,38,65,57,68,34,31,30,29,36,47,36,36,31,62,88,79,46,21,34,48,32,30,36,35,76,25,68,27,41,31,48,36,42,78,73,66,76,44,95,60,90,18,54,36,41,33,46,37,54,45,69,64,78,59,92,88,52,55,68,49,53,51,40,30,50,27,34,28,40,37,56,6,31,65,58,56,57,87,58,52,41,80,66,43,61,28,33,42,61,44,84,36,29,27,28,45,34,40,34,31,34,32,79,44,48,79,87,34,49,79,50,80,32,20,42,63,87,89,47,66,37,44,66,42,37,35,28,52,93,38,43,65,59,52,61,62,36,73,88,54,50,30,28,50,66,38,50,33,54,52,43,50,48,53,60,74,62,48,89,112,135,77,56,39,78,56,89,74,79,90,66,78,56,57,44,73,87,55,49,48,77,42,83,40,83,76,58,99,82,57,47,47,30,32,35,35,35,28,50,78,88,36,82,46,75,48,70,28,36,65,55,67,34,32,30,29,37,48,36,34,30,63,88,77,45,19,34,50,32,31,37,36,76,27,68,26,42,32,50,37,41,78,73,65,77,44,95,60,88,17,55,36,40,33,47,38,53,45,71,64,78,59,91,89,52,54,69,49,51,51,41,29,51,30,35,29,40,38,56,7,30,66,59,57,57,86,56,52,40,80,66,42,59,29,32,42,60,44,83,37,28,27,28,44,34,38,35,31,33,32,78,44,46,77,88,34,48,78,50,82,33,20,42,61,89,89,48,68,36,43,66,42,36,35,29,52,94,37,43,64,60,54,62,63,37,72,88,54,49,30,29,49,65,37,50,32,52,52,42,49,48,52,60,73,59,51,90,113

Radius of gyration: 21.04 Å; Cα contacts (8 Å, |Δi|>4): 910; chains: 2; bounding box: 50×58×58 Å

InterPro domains:
  IPR004385 Nucleoside diphosphate pyrophosphatase [TIGR00052] (9-202)
  IPR015797 NUDIX hydrolase-like domain superfamily [SSF55811] (20-203)

Nearest PDB structures (foldseek):
  8otv-assembly1_A  TM=9.135E-01  e=4.008E-23  Homo sapiens
  8otv-assembly1_B  TM=8.843E-01  e=1.936E-21  Homo sapiens
  3q91-assembly2_C  TM=9.240E-01  e=6.245E-17  Homo sapiens
  3q91-assembly2_D  TM=9.042E-01  e=6.647E-17  Homo sapiens
  3o6z-assembly1_B  TM=8.385E-01  e=1.109E-15  Escherichia coli K-12

Foldseek 3Di:
DDLFPDDDDPDAPDDPVPDDDDDDPDDPQKDKDKDWDDDPNDIDIAIAIADFAKEFEWEAADVQQFTKWKKFAAVVQVCVCVVPVDDDSRIAIETQMDGPPDPPDDNLRRHQVSCCQAAQFRDDSVQKDWPDWDFPPVRHHGHIYTYIYGYDYPVRRHDRHQHDDPGGMGITTRRLVCLVVVLVDPVHHYDPNSSSVSVSCCVVVVPD/DDLFPDDDDPDQPDDPVPDDDDDDPDDPQWDKDKDWDDDPNDIDIAIAIADFAKEFEFEAADVQQWTKWKKFAAVVQVCVCVVPVDDDSRIAIETQMDGPPDPPDDNLRVHQVSCCQAAQFRDDSVQKDWPDWDFPPVRHHRHIYTYIYGYDYPVRRHDRHQHDDPGGMGITTRRLVCLVVVLVDPVHHYDPNSSSVSVSCCVVVVPD

Secondary structure (DSSP, 8-state):
--SBSS-------B-GGG-EEEE-S--SS-EEEEEEEEETTEEEEEEEEE---EEEEEEEETTTTEEEEEEEE-HHHHTHHHHT-----SEEEE-EEEE---TTS-HHHHHHHHIIIII-B---GGG-EEEEEEEE-TTTT-EEEEEEEEEE-GGGB-S----STT--EEEEEEEGGGHHHHHH-TTS-BBHHHHHHHHHHHHHHTT-/--SBSS-------B-GGG-EEEE-S--SS-EEEEEEEEETTEEEEEEEEE---EEEEEEEETTTTEEEEEEEE-HHHHTHHHHT-----SEEEE-EEEE---TTS-HHHHHHHHIIIII-B---GGG-EEEEEEEE-TTTT-EEEEEEEEEE-GGGB-S----STT--EEEEEEEGGGHHHHHH-TTS-BBHHHHHHHHHHHHHSTT-